Protein AF-0000000073371573 (afdb_homodimer)

Secondary structure (DSSP, 8-state):
-----------HHHHHHHHHHHHHHHSEEEHHHHHHHHTS-HHHHHHHHHHHHHTTSEEEETTEEEEGGGSTT--PPPTTHHHHHHHHHHHHTT--TT-EEEE--SHHHHHHHHHS-TT--EEEEESBHHHHHHHTT-TTEEEEE--EEBPTTT-BB-SHHHHHHHTT--EEEEEEE-SEEETTTEEEES-HHHHHHHHHHHHTEEEEEEE--GGGBT---SEEEE-GGG-SEEE-SS-TT-GGGHHHHHH-TTPEE-/-----------HHHHHHHHHHHHHHHSEEEHHHHHHHHTS-HHHHHHHHHHHHHTTSSEEETTEEE-GGGSTT--PPPTTHHHHHHHHHHHHTT--TT-EEEE--SHHHHHHHHHS-TT--EEEEESBHHHHHHHTT-TTEEEEE--EEBPTTT-BB-SHHHHHHHTT--EEEEEEE-SEEETTTEEEES-HHHHHHHHHHHHTEEEEEEE--GGGBT---SEEEE-GGG-SEEE-SS-TT-GGGHHHHHH-TTPEE-

Structure (mmCIF, N/CA/C/O backbone):
data_AF-0000000073371573-model_v1
#
loop_
_entity.id
_entity.type
_entity.pdbx_description
1 polymer 'Transcriptional regulator, DeoR family'
#
loop_
_atom_site.group_PDB
_atom_site.id
_atom_site.type_symbol
_atom_site.label_atom_id
_atom_site.label_alt_id
_atom_site.label_comp_id
_atom_site.label_asym_id
_atom_site.label_entity_id
_atom_site.label_seq_id
_atom_site.pdbx_PDB_ins_code
_atom_site.Cartn_x
_atom_site.Cartn_y
_atom_site.Cartn_z
_atom_site.occupancy
_atom_site.B_iso_or_equiv
_atom_site.auth_seq_id
_atom_site.auth_comp_id
_atom_site.auth_asym_id
_atom_site.auth_atom_id
_atom_site.pdbx_PDB_model_num
ATOM 1 N N . MET A 1 1 ? -23.109 42.812 21.734 1 33.38 1 MET A N 1
ATOM 2 C CA . MET A 1 1 ? -22.578 42.25 20.5 1 33.38 1 MET A CA 1
ATOM 3 C C . MET A 1 1 ? -23.641 41.438 19.766 1 33.38 1 MET A C 1
ATOM 5 O O . MET A 1 1 ? -24.203 40.5 20.312 1 33.38 1 MET A O 1
ATOM 9 N N . ASN A 1 2 ? -24.406 42.062 18.922 1 35 2 ASN A N 1
ATOM 10 C CA . ASN A 1 2 ? -25.516 41.438 18.203 1 35 2 ASN A CA 1
ATOM 11 C C . ASN A 1 2 ? -25.094 40.156 17.484 1 35 2 ASN A C 1
ATOM 13 O O . ASN A 1 2 ? -24.203 40.188 16.625 1 35 2 ASN A O 1
ATOM 17 N N . ASN A 1 3 ? -25 39.031 18.141 1 36.5 3 ASN A N 1
ATOM 18 C CA . ASN A 1 3 ? -24.781 37.656 17.688 1 36.5 3 ASN A CA 1
ATOM 19 C C . ASN A 1 3 ? -25.594 37.344 16.422 1 36.5 3 ASN A C 1
ATOM 21 O O . ASN A 1 3 ? -26.688 36.812 16.5 1 36.5 3 ASN A O 1
ATOM 25 N N . ASP A 1 4 ? -25.859 38.312 15.508 1 37.84 4 ASP A N 1
ATOM 26 C CA . ASP A 1 4 ? -26.547 38.094 14.234 1 37.84 4 ASP A CA 1
ATOM 27 C C . ASP A 1 4 ? -26.031 36.844 13.531 1 37.84 4 ASP A C 1
ATOM 29 O O . ASP A 1 4 ? -24.906 36.812 13.031 1 37.84 4 ASP A O 1
ATOM 33 N N . ASN A 1 5 ? -26.25 35.625 14.023 1 43.62 5 ASN A N 1
ATOM 34 C CA . ASN A 1 5 ? -26.203 34.344 13.336 1 43.62 5 ASN A CA 1
ATOM 35 C C . ASN A 1 5 ? -26.609 34.469 11.875 1 43.62 5 ASN A C 1
ATOM 37 O O . ASN A 1 5 ? -27.781 34.406 11.539 1 43.62 5 ASN A O 1
ATOM 41 N N . GLU A 1 6 ? -26.312 35.438 11.133 1 47.22 6 GLU A N 1
ATOM 42 C CA . GLU A 1 6 ? -26.547 35.531 9.695 1 47.22 6 GLU A CA 1
ATOM 43 C C . GLU A 1 6 ? -26.406 34.188 9.016 1 47.22 6 GLU A C 1
ATOM 45 O O . GLU A 1 6 ? -25.344 33.562 9.062 1 47.22 6 GLU A O 1
ATOM 50 N N . VAL A 1 7 ? -27.422 33.469 9.062 1 53.41 7 VAL A N 1
ATOM 51 C CA . VAL A 1 7 ? -27.578 32.188 8.352 1 53.41 7 VAL A CA 1
ATOM 52 C C . VAL A 1 7 ? -27.062 32.344 6.922 1 53.41 7 VAL A C 1
ATOM 54 O O . VAL A 1 7 ? -27.609 33.094 6.129 1 53.41 7 VAL A O 1
ATOM 57 N N . VAL A 1 8 ? -25.812 32.312 6.664 1 63.25 8 VAL A N 1
ATOM 58 C CA . VAL A 1 8 ? -25.312 32.344 5.297 1 63.25 8 VAL A CA 1
ATOM 59 C C . VAL A 1 8 ? -26.047 31.281 4.465 1 63.25 8 VAL A C 1
ATOM 61 O O . VAL A 1 8 ? -26.094 30.109 4.828 1 63.25 8 VAL A O 1
ATOM 64 N N . ASN A 1 9 ? -27.031 31.688 3.725 1 75.06 9 ASN A N 1
ATOM 65 C CA . ASN A 1 9 ? -27.781 30.859 2.787 1 75.06 9 ASN A CA 1
ATOM 66 C C . ASN A 1 9 ? -27 30.609 1.504 1 75.06 9 ASN A C 1
ATOM 68 O O . ASN A 1 9 ? -26.969 31.453 0.61 1 75.06 9 ASN A O 1
ATOM 72 N N . TYR A 1 10 ? -26.219 29.5 1.565 1 84.94 10 TYR A N 1
ATOM 73 C CA . TYR A 1 10 ? -25.484 29.156 0.355 1 84.94 10 TYR A CA 1
ATOM 74 C C . TYR A 1 10 ? -26.422 28.609 -0.713 1 84.94 10 TYR A C 1
ATOM 76 O O . TYR A 1 10 ? -27.359 27.875 -0.403 1 84.94 10 TYR A O 1
ATOM 84 N N . THR A 1 11 ? -26.219 29.109 -1.933 1 92.88 11 THR A N 1
ATOM 85 C CA . THR A 1 11 ? -26.812 28.344 -3.027 1 92.88 11 THR A CA 1
ATOM 86 C C . THR A 1 11 ? -26.203 26.953 -3.09 1 92.88 11 THR A C 1
ATOM 88 O O . THR A 1 11 ? -25.156 26.688 -2.5 1 92.88 11 THR A O 1
ATOM 91 N N . LYS A 1 12 ? -26.969 26.047 -3.713 1 93.38 12 LYS A N 1
ATOM 92 C CA . LYS A 1 12 ? -26.469 24.688 -3.887 1 93.38 12 LYS A CA 1
ATOM 93 C C . LYS A 1 12 ? -25.078 24.688 -4.523 1 93.38 12 LYS A C 1
ATOM 95 O O . LYS A 1 12 ? -24.188 23.953 -4.086 1 93.38 12 LYS A O 1
ATOM 100 N N . GLU A 1 13 ? -24.875 25.531 -5.484 1 94.19 13 GLU A N 1
ATOM 101 C CA . GLU A 1 13 ? -23.609 25.609 -6.199 1 94.19 13 GLU A CA 1
ATOM 102 C C . GLU A 1 13 ? -22.5 26.141 -5.293 1 94.19 13 GLU A C 1
ATOM 104 O O . GLU A 1 13 ? -21.391 25.594 -5.289 1 94.19 13 GLU A O 1
ATOM 109 N N . GLU A 1 14 ? -22.812 27.094 -4.582 1 94.06 14 GLU A N 1
ATOM 110 C CA . GLU A 1 14 ? -21.844 27.641 -3.635 1 94.06 14 GLU A CA 1
ATOM 111 C C . GLU A 1 14 ? -21.469 26.609 -2.578 1 94.06 14 GLU A C 1
ATOM 113 O O . GLU A 1 14 ? -20.281 26.484 -2.229 1 94.06 14 GLU A O 1
ATOM 118 N N . ARG A 1 15 ? -22.469 25.922 -2.137 1 94.81 15 ARG A N 1
ATOM 119 C CA . ARG A 1 15 ? -22.25 24.906 -1.112 1 94.81 15 ARG A CA 1
ATOM 120 C C . ARG A 1 15 ? -21.359 23.781 -1.633 1 94.81 15 ARG A C 1
ATOM 122 O O . ARG A 1 15 ? -20.422 23.359 -0.948 1 94.81 15 ARG A O 1
ATOM 129 N N . LYS A 1 16 ? -21.562 23.391 -2.793 1 95.31 16 LYS A N 1
ATOM 130 C CA . LYS A 1 16 ? -20.75 22.344 -3.42 1 95.31 16 LYS A CA 1
ATOM 131 C C . LYS A 1 16 ? -19.297 22.797 -3.582 1 95.31 16 LYS A C 1
ATOM 133 O O . LYS A 1 16 ? -18.375 22.016 -3.34 1 95.31 16 LYS A O 1
ATOM 138 N N . ASN A 1 17 ? -19.188 24.016 -3.949 1 94.62 17 ASN A N 1
ATOM 139 C CA . ASN A 1 17 ? -17.844 24.562 -4.094 1 94.62 17 ASN A CA 1
ATOM 140 C C . ASN A 1 17 ? -17.094 24.594 -2.76 1 94.62 17 ASN A C 1
ATOM 142 O O . ASN A 1 17 ? -15.906 24.312 -2.701 1 94.62 17 ASN A O 1
ATOM 146 N N . LEU A 1 18 ? -17.812 24.906 -1.772 1 94 18 LEU A N 1
ATOM 147 C CA . LEU A 1 18 ? -17.219 24.953 -0.439 1 94 18 LEU A CA 1
ATOM 148 C C . LEU A 1 18 ? -16.875 23.547 0.052 1 94 18 LEU A C 1
ATOM 150 O O . LEU A 1 18 ? -15.828 23.344 0.667 1 94 18 LEU A O 1
ATOM 154 N N . ILE A 1 19 ? -17.75 22.641 -0.218 1 94.62 19 ILE A N 1
ATOM 155 C CA . ILE A 1 19 ? -17.5 21.25 0.125 1 94.62 19 ILE A CA 1
ATOM 156 C C . ILE A 1 19 ? -16.219 20.766 -0.552 1 94.62 19 ILE A C 1
ATOM 158 O O . ILE A 1 19 ? -15.336 20.203 0.098 1 94.62 19 ILE A O 1
ATOM 162 N N . LEU A 1 20 ? -16.078 21.078 -1.784 1 93.62 20 LEU A N 1
ATOM 163 C CA . LEU A 1 20 ? -14.906 20.672 -2.551 1 93.62 20 LEU A CA 1
ATOM 164 C C . LEU A 1 20 ? -13.641 21.312 -1.996 1 93.62 20 LEU A C 1
ATOM 166 O O . LEU A 1 20 ? -12.602 20.672 -1.877 1 93.62 20 LEU A O 1
ATOM 170 N N . LYS A 1 21 ? -13.812 22.547 -1.682 1 91.5 21 LYS A N 1
ATOM 171 C CA . LYS A 1 21 ? -12.664 23.25 -1.119 1 91.5 21 LYS A CA 1
ATOM 172 C C . LYS A 1 21 ? -12.211 22.625 0.193 1 91.5 21 LYS A C 1
ATOM 174 O O . LYS A 1 21 ? -11.023 22.391 0.4 1 91.5 21 LYS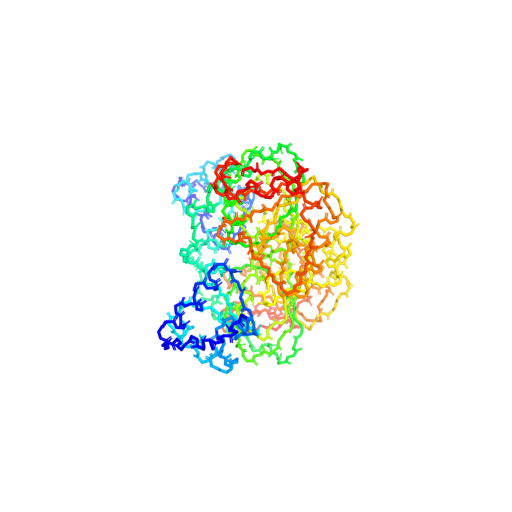 A O 1
ATOM 179 N N . GLU A 1 22 ? -13.164 22.297 1.026 1 90.75 22 GLU A N 1
ATOM 180 C CA . GLU A 1 22 ? -12.859 21.703 2.326 1 90.75 22 GLU A CA 1
ATOM 181 C C . GLU A 1 22 ? -12.203 20.344 2.168 1 90.75 22 GLU A C 1
ATOM 183 O O . GLU A 1 22 ? -11.227 20.031 2.852 1 90.75 22 GLU A O 1
ATOM 188 N N . ILE A 1 23 ? -12.711 19.578 1.309 1 90.38 23 ILE A N 1
ATOM 189 C CA . ILE A 1 23 ? -12.219 18.219 1.093 1 90.38 23 ILE A CA 1
ATOM 190 C C . ILE A 1 23 ? -10.812 18.266 0.508 1 90.38 23 ILE A C 1
ATOM 192 O O . ILE A 1 23 ? -9.938 17.5 0.904 1 90.38 23 ILE A O 1
ATOM 196 N N . ASN A 1 24 ? -10.609 19.188 -0.374 1 88.69 24 ASN A N 1
ATOM 197 C CA . ASN A 1 24 ? -9.289 19.328 -0.971 1 88.69 24 ASN A CA 1
ATOM 198 C C . ASN A 1 24 ? -8.266 19.844 0.043 1 88.69 24 ASN A C 1
ATOM 200 O O . ASN A 1 24 ? -7.117 19.391 0.051 1 88.69 24 ASN A O 1
ATOM 204 N N . LEU A 1 25 ? -8.727 20.688 0.824 1 86.19 25 LEU A N 1
ATOM 205 C CA . LEU A 1 25 ? -7.863 21.312 1.821 1 86.19 25 LEU A CA 1
ATOM 206 C C . LEU A 1 25 ? -7.457 20.297 2.889 1 86.19 25 LEU A C 1
ATOM 208 O O . LEU A 1 25 ? -6.309 20.297 3.34 1 86.19 25 LEU A O 1
ATOM 212 N N . HIS A 1 26 ? -8.375 19.406 3.207 1 83.75 26 HIS A N 1
ATOM 213 C CA . HIS A 1 26 ? -8.141 18.531 4.363 1 83.75 26 HIS A CA 1
ATOM 214 C C . HIS A 1 26 ? -7.988 17.078 3.941 1 83.75 26 HIS A C 1
ATOM 216 O O . HIS A 1 26 ? -7.754 16.203 4.781 1 83.75 26 HIS A O 1
ATOM 222 N N . THR A 1 27 ? -8.07 16.797 2.713 1 78.5 27 THR A N 1
ATOM 223 C CA . THR A 1 27 ? -7.961 15.469 2.113 1 78.5 27 THR A CA 1
ATOM 224 C C . THR A 1 27 ? -9.195 14.633 2.424 1 78.5 27 THR A C 1
ATOM 226 O O . THR A 1 27 ? -9.695 13.906 1.56 1 78.5 27 THR A O 1
ATOM 229 N N . ARG A 1 28 ? -9.641 14.766 3.625 1 84.31 28 ARG A N 1
ATOM 230 C CA . ARG A 1 28 ? -10.828 14.055 4.074 1 84.31 28 ARG A CA 1
ATOM 231 C C . ARG A 1 28 ? -11.609 14.875 5.094 1 84.31 28 ARG A C 1
ATOM 233 O O . ARG A 1 28 ? -11.023 15.516 5.965 1 84.31 28 ARG A O 1
ATOM 240 N N . VAL A 1 29 ? -12.961 14.828 4.945 1 88.69 29 VAL A N 1
ATOM 241 C CA . VAL A 1 29 ? -13.812 15.578 5.871 1 88.69 29 VAL A CA 1
ATOM 242 C C . VAL A 1 29 ? -15.055 14.758 6.211 1 88.69 29 VAL A C 1
ATOM 244 O O . VAL A 1 29 ? -15.633 14.109 5.336 1 88.69 29 VAL A O 1
ATOM 247 N N . SER A 1 30 ? -15.383 14.711 7.453 1 88.56 30 SER A N 1
ATOM 248 C CA . SER A 1 30 ? -16.578 14 7.875 1 88.56 30 SER A CA 1
ATOM 249 C C . SER A 1 30 ? -17.844 14.773 7.508 1 88.56 30 SER A C 1
ATOM 251 O O . SER A 1 30 ? -17.812 15.992 7.352 1 88.56 30 SER A O 1
ATOM 253 N N . PHE A 1 31 ? -19.016 14.023 7.41 1 91.56 31 PHE A N 1
ATOM 254 C CA . PHE A 1 31 ? -20.297 14.664 7.184 1 91.56 31 PHE A CA 1
ATOM 255 C C . PHE A 1 31 ? -20.625 15.641 8.312 1 91.56 31 PHE A C 1
ATOM 257 O O . PHE A 1 31 ? -21.141 16.734 8.07 1 91.56 31 PHE A O 1
ATOM 264 N N . GLU A 1 32 ? -20.234 15.188 9.43 1 88.81 32 GLU A N 1
ATOM 265 C CA . GLU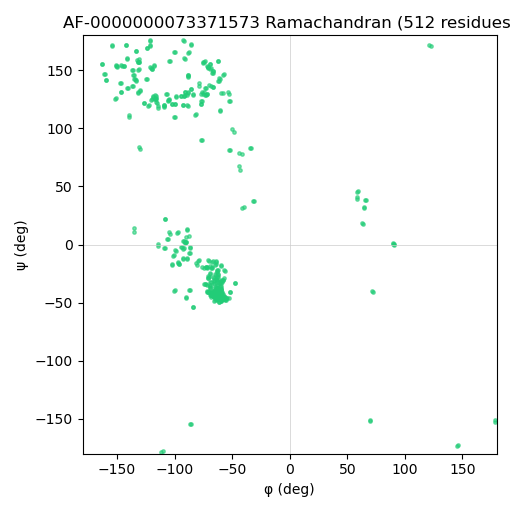 A 1 32 ? -20.5 15.992 10.617 1 88.81 32 GLU A CA 1
ATOM 266 C C . GLU A 1 32 ? -19.766 17.328 10.547 1 88.81 32 GLU A C 1
ATOM 268 O O . GLU A 1 32 ? -20.359 18.391 10.797 1 88.81 32 GLU A O 1
ATOM 273 N N . THR A 1 33 ? -18.562 17.281 10.211 1 87.56 33 THR A N 1
ATOM 274 C CA . THR A 1 33 ? -17.75 18.484 10.117 1 87.56 33 THR A CA 1
ATOM 275 C C . THR A 1 33 ? -18.281 19.422 9.031 1 87.56 33 THR A C 1
ATOM 277 O O . THR A 1 33 ? -18.391 20.625 9.242 1 87.56 33 THR A O 1
ATOM 280 N N . LEU A 1 34 ? -18.641 18.875 7.918 1 92.38 34 LEU A N 1
ATOM 281 C CA . LEU A 1 34 ? -19.172 19.672 6.824 1 92.38 34 LEU A CA 1
ATOM 282 C C . LEU A 1 34 ? -20.5 20.312 7.211 1 92.38 34 LEU A C 1
ATOM 284 O O . LEU A 1 34 ? -20.75 21.484 6.918 1 92.38 34 LEU A O 1
ATOM 288 N N . SER A 1 35 ? -21.297 19.5 7.816 1 93.69 35 SER A N 1
ATOM 289 C CA . SER A 1 35 ? -22.594 19.984 8.273 1 93.69 35 SER A CA 1
ATOM 290 C C . SER A 1 35 ? -22.438 21.188 9.211 1 93.69 35 SER A C 1
ATOM 292 O O . SER A 1 35 ? -23.109 22.203 9.055 1 93.69 35 SER A O 1
ATOM 294 N N . ALA A 1 36 ? -21.578 21.078 10.109 1 89.12 36 ALA A N 1
ATOM 295 C CA . ALA A 1 36 ? -21.328 22.125 11.086 1 89.12 36 ALA A CA 1
ATOM 296 C C . ALA A 1 36 ? -20.766 23.375 10.414 1 89.12 36 ALA A C 1
ATOM 298 O O . ALA A 1 36 ? -21.188 24.5 10.719 1 89.12 36 ALA A O 1
ATOM 299 N N . LYS A 1 37 ? -19.922 23.25 9.547 1 88.06 37 LYS A N 1
ATOM 300 C CA . LYS A 1 37 ? -19.234 24.359 8.891 1 88.06 37 LYS A CA 1
ATOM 301 C C . LYS A 1 37 ? -20.172 25.109 7.945 1 88.06 37 LYS A C 1
ATOM 303 O O . LYS A 1 37 ? -20.078 26.328 7.801 1 88.06 37 LYS A O 1
ATOM 308 N N . LEU A 1 38 ? -21.047 24.375 7.332 1 92.94 38 LEU A N 1
ATOM 309 C CA . LEU A 1 38 ? -21.906 24.969 6.301 1 92.94 38 LEU A CA 1
ATOM 310 C C . LEU A 1 38 ? -23.281 25.312 6.863 1 92.94 38 LEU A C 1
ATOM 312 O O . LEU A 1 38 ? -24.109 25.891 6.168 1 92.94 38 LEU A O 1
ATOM 316 N N . PHE A 1 39 ? -23.484 24.938 8.031 1 92.88 39 PHE A N 1
ATOM 317 C CA . PHE A 1 39 ? -24.734 25.219 8.734 1 92.88 39 PHE A CA 1
ATOM 318 C C . PHE A 1 39 ? -25.922 24.625 7.98 1 92.88 39 PHE A C 1
ATOM 320 O O . PHE A 1 39 ? -26.906 25.312 7.734 1 92.88 39 PHE A O 1
ATOM 327 N N . VAL A 1 40 ? -25.781 23.422 7.57 1 94.88 40 VAL A N 1
ATOM 328 C CA . VAL A 1 40 ? -26.844 22.641 6.941 1 94.88 40 VAL A CA 1
ATOM 329 C C . VAL A 1 40 ? -26.891 21.234 7.551 1 94.88 40 VAL A C 1
ATOM 331 O O . VAL A 1 40 ? -25.984 20.844 8.297 1 94.88 40 VAL A O 1
ATOM 334 N N . SER A 1 41 ? -27.938 20.531 7.281 1 94.19 41 SER A N 1
ATOM 335 C CA . SER A 1 41 ? -28.062 19.188 7.82 1 94.19 41 SER A CA 1
ATOM 336 C C . SER A 1 41 ? -27.062 18.219 7.184 1 94.19 41 SER A C 1
ATOM 338 O O . SER A 1 41 ? -26.609 18.453 6.062 1 94.19 41 SER A O 1
ATOM 340 N N . GLU A 1 42 ? -26.734 17.141 7.93 1 94.5 42 GLU A N 1
ATOM 341 C CA . GLU A 1 42 ? -25.875 16.125 7.344 1 94.5 42 GLU A CA 1
ATOM 342 C C . GLU A 1 42 ? -26.516 15.516 6.098 1 94.5 42 GLU A C 1
ATOM 344 O O . GLU A 1 42 ? -25.812 15.141 5.156 1 94.5 42 GLU A O 1
ATOM 349 N N . ASP A 1 43 ? -27.875 15.438 6.082 1 95.69 43 ASP A N 1
ATOM 350 C CA . ASP A 1 43 ? -28.578 14.914 4.922 1 95.69 43 ASP A CA 1
ATOM 351 C C . ASP A 1 43 ? -28.344 15.781 3.688 1 95.69 43 ASP A C 1
ATOM 353 O O . ASP A 1 43 ? -28.156 15.266 2.584 1 95.69 43 ASP A O 1
ATOM 357 N N . THR A 1 44 ? -28.344 17.047 3.891 1 95.19 44 THR A N 1
ATOM 358 C CA . THR A 1 44 ? -28.062 17.984 2.807 1 95.19 44 THR A CA 1
ATOM 359 C C . THR A 1 44 ? -26.641 17.797 2.297 1 95.19 44 THR A C 1
ATOM 361 O O . THR A 1 44 ? -26.406 17.75 1.088 1 95.19 44 THR A O 1
ATOM 364 N N . VAL A 1 45 ? -25.703 17.656 3.248 1 96.12 45 VAL A N 1
ATOM 365 C CA . VAL A 1 45 ? -24.312 17.422 2.898 1 96.12 45 VAL A CA 1
ATOM 366 C C . VAL A 1 45 ? -24.188 16.141 2.09 1 96.12 45 VAL A C 1
ATOM 368 O O . VAL A 1 45 ? -23.516 16.109 1.057 1 96.12 45 VAL A O 1
ATOM 371 N N . ARG A 1 46 ? -24.875 15.117 2.533 1 95.81 46 ARG A N 1
ATOM 372 C CA . ARG A 1 46 ? -24.828 13.812 1.875 1 95.81 46 ARG A CA 1
ATOM 373 C C . ARG A 1 46 ? -25.344 13.906 0.442 1 95.81 46 ARG A C 1
ATOM 375 O O . ARG A 1 46 ? -24.766 13.312 -0.469 1 95.81 46 ARG A O 1
ATOM 382 N N . ARG A 1 47 ? -26.438 14.648 0.219 1 95.94 47 ARG A N 1
ATOM 383 C CA . ARG A 1 47 ? -27 14.82 -1.116 1 95.94 47 ARG A CA 1
ATOM 384 C C . ARG A 1 47 ? -26.016 15.523 -2.037 1 95.94 47 ARG A C 1
ATOM 386 O O . ARG A 1 47 ? -25.828 15.117 -3.186 1 95.94 47 ARG A O 1
ATOM 393 N N . ASP A 1 48 ? -25.406 16.531 -1.509 1 96.5 48 ASP A N 1
ATOM 394 C CA . ASP A 1 48 ? -24.422 17.281 -2.289 1 96.5 48 ASP A CA 1
ATOM 395 C C . ASP A 1 48 ? -23.219 16.406 -2.627 1 96.5 48 ASP A C 1
ATOM 397 O O . ASP A 1 48 ? -22.734 16.422 -3.76 1 96.5 48 ASP A O 1
ATOM 401 N N . ILE A 1 49 ? -22.781 15.648 -1.657 1 95.81 49 ILE A N 1
ATOM 402 C CA . ILE A 1 49 ? -21.625 14.789 -1.831 1 95.81 49 ILE A CA 1
ATOM 403 C C . ILE A 1 49 ? -21.938 13.711 -2.867 1 95.81 49 ILE A C 1
ATOM 405 O O . ILE A 1 49 ? -21.094 13.391 -3.709 1 95.81 49 ILE A O 1
ATOM 409 N N . ASN A 1 50 ? -23.125 13.188 -2.787 1 95.81 50 ASN A N 1
ATOM 410 C CA . ASN A 1 50 ? -23.531 12.203 -3.779 1 95.81 50 ASN A CA 1
ATOM 411 C C . ASN A 1 50 ? -23.469 12.773 -5.195 1 95.81 50 ASN A C 1
ATOM 413 O O . ASN A 1 50 ? -23.016 12.102 -6.121 1 95.81 50 ASN A O 1
ATOM 417 N N . GLU A 1 51 ? -23.875 13.953 -5.32 1 95.81 51 GLU A N 1
ATOM 418 C CA . GLU A 1 51 ? -23.859 14.609 -6.621 1 95.81 51 GLU A CA 1
ATOM 419 C C . GLU A 1 51 ? -22.422 14.859 -7.078 1 95.81 51 GLU A C 1
ATOM 421 O O . GLU A 1 51 ? -22.078 14.594 -8.234 1 95.81 51 GLU A O 1
ATOM 426 N N . LEU A 1 52 ? -21.641 15.328 -6.195 1 95.56 52 LEU A N 1
ATOM 427 C CA . LEU A 1 52 ? -20.25 15.602 -6.508 1 95.56 52 LEU A CA 1
ATOM 428 C C . LEU A 1 52 ? -19.5 14.32 -6.852 1 95.56 52 LEU A C 1
ATOM 430 O O . LEU A 1 52 ? -18.625 14.312 -7.715 1 95.56 52 LEU A O 1
ATOM 434 N N . GLU A 1 53 ? -19.797 13.227 -6.16 1 93 53 GLU A N 1
ATOM 435 C CA . GLU A 1 53 ? -19.188 11.93 -6.449 1 93 53 GLU A CA 1
ATOM 436 C C . GLU A 1 53 ? -19.594 11.43 -7.832 1 93 53 GLU A C 1
ATOM 438 O O . GLU A 1 53 ? -18.766 10.891 -8.57 1 93 53 GLU A O 1
ATOM 443 N N . SER A 1 54 ? -20.906 11.656 -8.18 1 93.69 54 SER A N 1
ATOM 444 C CA . SER A 1 54 ? -21.391 11.234 -9.492 1 93.69 54 SER A CA 1
ATOM 445 C C . SER A 1 54 ? -20.656 11.969 -10.609 1 93.69 54 SER A C 1
ATOM 447 O O . SER A 1 54 ? -20.531 11.445 -11.719 1 93.69 54 SER A O 1
ATOM 449 N N . GLU A 1 55 ? -20.172 13.164 -10.273 1 92.25 55 GLU A N 1
ATOM 450 C CA . GLU A 1 55 ? -19.406 13.969 -11.219 1 92.25 55 GLU A CA 1
ATOM 451 C C . GLU A 1 55 ? -17.906 13.664 -11.133 1 92.25 55 GLU A C 1
ATOM 453 O O . GLU A 1 55 ? -17.094 14.336 -11.758 1 92.25 55 GLU A O 1
ATOM 458 N N . SER A 1 56 ? -17.594 12.734 -10.281 1 88.5 56 SER A N 1
ATOM 459 C CA . SER A 1 56 ? -16.234 12.25 -10.102 1 88.5 56 SER A CA 1
ATOM 460 C C . SER A 1 56 ? -15.32 13.344 -9.547 1 88.5 56 SER A C 1
ATOM 462 O O . SER A 1 56 ? -14.164 13.461 -9.953 1 88.5 56 SER A O 1
ATOM 464 N N . LEU A 1 57 ? -15.891 14.125 -8.633 1 89.69 57 LEU A N 1
ATOM 465 C CA . LEU A 1 57 ? -15.102 15.234 -8.102 1 89.69 57 LEU A CA 1
ATOM 466 C C . LEU A 1 57 ? -14.555 14.898 -6.715 1 89.69 57 LEU A C 1
ATOM 468 O O . LEU A 1 57 ? -13.641 15.562 -6.223 1 89.69 57 LEU A O 1
ATOM 472 N N . LEU A 1 58 ? -15.148 13.883 -6.102 1 91.38 58 LEU A N 1
ATOM 473 C CA . LEU A 1 58 ? -14.711 13.406 -4.797 1 91.38 58 LEU A CA 1
ATOM 474 C C . LEU A 1 58 ? -15.07 11.938 -4.605 1 91.38 58 LEU A C 1
ATOM 476 O O . LEU A 1 58 ? -15.68 11.328 -5.484 1 91.38 58 LEU A O 1
ATOM 480 N N . ILE A 1 59 ? -14.57 11.352 -3.561 1 88.81 59 ILE A N 1
ATOM 481 C CA . ILE A 1 59 ? -14.883 9.969 -3.227 1 88.81 59 ILE A CA 1
ATOM 482 C C . ILE A 1 59 ? -15.641 9.914 -1.906 1 88.81 59 ILE A C 1
ATOM 484 O O . ILE A 1 59 ? -15.18 10.445 -0.894 1 88.81 59 ILE A O 1
ATOM 488 N N . LYS A 1 60 ? -16.812 9.336 -2.029 1 89 60 LYS A N 1
ATOM 489 C CA . LYS A 1 60 ? -17.562 9.109 -0.795 1 89 60 LYS A CA 1
ATOM 490 C C . LYS A 1 60 ? -16.969 7.949 0.002 1 89 60 LYS A C 1
ATOM 492 O O . LYS A 1 60 ? -16.609 6.918 -0.57 1 89 60 LYS A O 1
ATOM 497 N N . VAL A 1 61 ? -16.75 8.141 1.247 1 83.31 61 VAL A N 1
ATOM 498 C CA . VAL A 1 61 ? -16.297 7.09 2.156 1 83.31 61 VAL A CA 1
ATOM 499 C C . VAL A 1 61 ? -17.266 6.965 3.326 1 83.31 61 VAL A C 1
ATOM 501 O O . VAL A 1 61 ? -18.188 7.777 3.467 1 83.31 61 VAL A O 1
ATOM 504 N N . LYS A 1 62 ? -17.125 5.945 4.102 1 80.69 62 LYS A N 1
ATOM 505 C CA . LYS A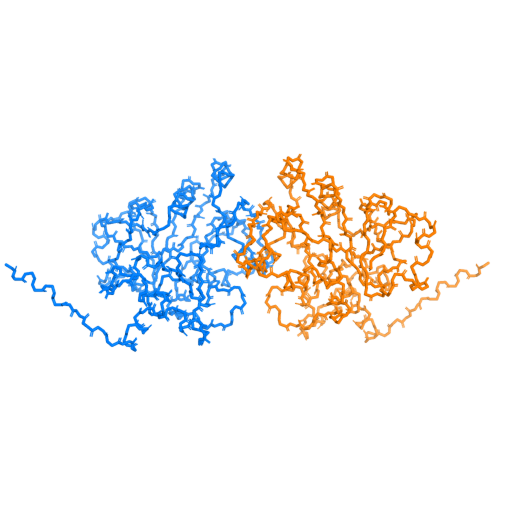 1 62 ? -17.984 5.797 5.273 1 80.69 62 LYS A CA 1
ATOM 506 C C . LYS A 1 62 ? -17.812 6.977 6.227 1 80.69 62 LYS A C 1
ATOM 508 O O . LYS A 1 62 ? -16.703 7.242 6.703 1 80.69 62 LYS A O 1
ATOM 513 N N . GLY A 1 63 ? -18.844 7.73 6.391 1 83.31 63 GLY A N 1
ATOM 514 C CA . GLY A 1 63 ? -18.844 8.812 7.359 1 83.31 63 GLY A CA 1
ATOM 515 C C . GLY A 1 63 ? -18.375 10.133 6.785 1 83.31 63 GLY A C 1
ATOM 516 O O . GLY A 1 63 ? -18.25 11.125 7.504 1 83.31 63 GLY A O 1
ATOM 517 N N . GLY A 1 64 ? -18.031 10.117 5.484 1 90.38 64 GLY A N 1
ATOM 518 C CA . GLY A 1 64 ? -17.562 11.367 4.922 1 90.38 64 GLY A CA 1
ATOM 519 C C . GLY A 1 64 ? -17.156 11.25 3.461 1 90.38 64 GLY A C 1
ATOM 520 O O . GLY A 1 64 ? -17.797 10.531 2.695 1 90.38 64 GLY A O 1
ATOM 521 N N . ALA A 1 65 ? -16.219 12.117 3.145 1 90.75 65 ALA A N 1
ATOM 522 C CA . ALA A 1 65 ? -15.727 12.141 1.771 1 90.75 65 ALA A CA 1
ATOM 523 C C . ALA A 1 65 ? -14.25 12.508 1.729 1 90.75 65 ALA A C 1
ATOM 525 O O . ALA A 1 65 ? -13.719 13.078 2.682 1 90.75 65 ALA A O 1
ATOM 526 N N . MET A 1 66 ? -13.656 12.047 0.69 1 88.56 66 MET A N 1
ATOM 527 C CA . MET A 1 66 ? -12.234 12.328 0.514 1 88.56 66 MET A CA 1
ATOM 528 C C . MET A 1 66 ? -11.953 12.828 -0.899 1 88.56 66 MET A C 1
ATOM 530 O O . MET A 1 66 ? -12.734 12.586 -1.816 1 88.56 66 MET A O 1
ATOM 534 N N . THR A 1 67 ? -10.836 13.539 -1.017 1 87.06 67 THR A N 1
ATOM 535 C CA . THR A 1 67 ? -10.414 14.031 -2.324 1 87.06 67 THR A CA 1
ATOM 536 C C . THR A 1 67 ? -9.977 12.875 -3.221 1 87.06 67 THR A C 1
ATOM 538 O O . THR A 1 67 ? -9.43 11.883 -2.736 1 87.06 67 THR A O 1
ATOM 541 N N . LYS A 1 68 ? -10.141 13.055 -4.488 1 82 68 LYS A N 1
ATOM 542 C CA . LYS A 1 68 ? -9.688 12.07 -5.465 1 82 68 LYS A CA 1
ATOM 543 C C . LYS A 1 68 ? -8.164 12.016 -5.535 1 82 68 LYS A C 1
ATOM 545 O O . LYS A 1 68 ? -7.59 10.977 -5.844 1 82 68 LYS A O 1
ATOM 550 N N . ALA A 1 69 ? -7.562 13.086 -5.176 1 77.12 69 ALA A N 1
ATOM 551 C CA . ALA A 1 69 ? -6.113 13.211 -5.297 1 77.12 69 ALA A CA 1
ATOM 552 C C . ALA A 1 69 ? -5.395 12.242 -4.363 1 77.12 69 ALA A C 1
ATOM 554 O O . ALA A 1 69 ? -4.266 11.836 -4.629 1 77.12 69 ALA A O 1
ATOM 555 N N . TYR A 1 70 ? -6.043 11.953 -3.328 1 74.75 70 TYR A N 1
ATOM 556 C CA . TYR A 1 70 ? -5.426 11.055 -2.354 1 74.75 70 TYR A CA 1
ATOM 557 C C . TYR A 1 70 ? -5.688 9.602 -2.711 1 74.75 70 TYR A C 1
ATOM 559 O O . TYR A 1 70 ? -5.016 8.695 -2.203 1 74.75 70 TYR A O 1
ATOM 567 N N . HIS A 1 71 ? -6.461 9.414 -3.633 1 72.12 71 HIS A N 1
ATOM 568 C CA . HIS A 1 71 ? -6.801 8.047 -4.023 1 72.12 71 HIS A CA 1
ATOM 569 C C . HIS A 1 71 ? -5.695 7.434 -4.875 1 72.12 71 HIS A C 1
ATOM 571 O O . HIS A 1 71 ? -5.098 8.117 -5.711 1 72.12 71 HIS A O 1
ATOM 577 N N . HIS A 1 72 ? -5.379 6.168 -4.633 1 67 72 HIS A N 1
ATOM 578 C CA . HIS A 1 72 ? -4.242 5.496 -5.25 1 67 72 HIS A CA 1
ATOM 579 C C . HIS A 1 72 ? -4.363 5.496 -6.77 1 67 72 HIS A C 1
ATOM 581 O O . HIS A 1 72 ? -3.355 5.449 -7.48 1 67 72 HIS A O 1
ATOM 587 N N . SER A 1 73 ? -5.539 5.477 -7.289 1 62.72 73 SER A N 1
ATOM 588 C CA . SER A 1 73 ? -5.75 5.414 -8.734 1 62.72 73 SER A CA 1
ATOM 589 C C . SER A 1 73 ? -5.773 6.809 -9.344 1 62.72 73 SER A C 1
ATOM 591 O O . SER A 1 73 ? -6.004 6.961 -10.547 1 62.72 73 SER A O 1
ATOM 593 N N . SER A 1 74 ? -5.461 7.773 -8.539 1 66.25 74 SER A N 1
ATOM 594 C CA . SER A 1 74 ? -5.758 9.117 -9.031 1 66.25 74 SER A CA 1
ATOM 595 C C . SER A 1 74 ? -4.582 9.688 -9.812 1 66.25 74 SER A C 1
ATOM 597 O O . SER A 1 74 ? -3.426 9.508 -9.43 1 66.25 74 SER A O 1
ATOM 599 N N . SER A 1 75 ? -4.965 10.102 -10.898 1 66.44 75 SER A N 1
ATOM 600 C CA . SER A 1 75 ? -4.07 10.961 -11.664 1 66.44 75 SER A CA 1
ATOM 601 C C . SER A 1 75 ? -4.414 12.43 -11.469 1 66.44 75 SER A C 1
ATOM 603 O O . SER A 1 75 ? -3.869 13.297 -12.156 1 66.44 75 SER A O 1
ATOM 605 N N . ASN A 1 76 ? -5.25 12.664 -10.555 1 71.12 76 ASN A N 1
ATOM 606 C CA . ASN A 1 76 ? -5.711 14.031 -10.359 1 71.12 76 ASN A CA 1
ATOM 607 C C . ASN A 1 76 ? -4.613 14.914 -9.766 1 71.12 76 ASN A C 1
ATOM 609 O O . ASN A 1 76 ? -3.742 14.422 -9.039 1 71.12 76 ASN A O 1
ATOM 613 N N . GLN A 1 77 ? -4.855 16.125 -10.172 1 77.12 77 GLN A N 1
ATOM 614 C CA . GLN A 1 77 ? -3.924 17.125 -9.641 1 77.12 77 GLN A CA 1
ATOM 615 C C . GLN A 1 77 ? -4.129 17.312 -8.141 1 77.12 77 GLN A C 1
ATOM 617 O O . GLN A 1 77 ? -5.262 17.406 -7.664 1 77.12 77 GLN A O 1
ATOM 622 N N . THR A 1 78 ? -3.061 17.375 -7.473 1 86.19 78 THR A N 1
ATOM 623 C CA . THR A 1 78 ? -3.051 17.594 -6.031 1 86.19 78 THR A CA 1
ATOM 624 C C . THR A 1 78 ? -3.354 19.047 -5.691 1 86.19 78 THR A C 1
ATOM 626 O O . THR A 1 78 ? -2.852 19.953 -6.352 1 86.19 78 THR A O 1
ATOM 629 N N . TYR A 1 79 ? -4.301 19.281 -4.793 1 88.88 79 TYR A N 1
ATOM 630 C CA . TYR A 1 79 ? -4.574 20.625 -4.285 1 88.88 79 TYR A CA 1
ATOM 631 C C . TYR A 1 79 ? -3.305 21.266 -3.738 1 88.88 79 TYR A C 1
ATOM 633 O O . TYR A 1 79 ? -2.531 20.625 -3.025 1 88.88 79 TYR A O 1
ATOM 641 N N . ALA A 1 80 ? -3.006 22.578 -4.16 1 93.38 80 ALA A N 1
ATOM 642 C CA . ALA A 1 80 ? -1.844 23.344 -3.723 1 93.38 80 ALA A CA 1
ATOM 643 C C . ALA A 1 80 ? -0.546 22.609 -4.062 1 93.38 80 ALA A C 1
ATOM 645 O O . ALA A 1 80 ? 0.386 22.594 -3.256 1 93.38 80 ALA A O 1
ATOM 646 N N . GLY A 1 81 ? -0.567 22.062 -5.207 1 93.75 81 GLY A N 1
ATOM 647 C CA . GLY A 1 81 ? 0.548 21.234 -5.645 1 93.75 81 GLY A CA 1
ATOM 648 C C . GLY A 1 81 ? 1.884 21.953 -5.57 1 93.75 81 GLY A C 1
ATOM 649 O O . GLY A 1 81 ? 2.863 21.391 -5.066 1 93.75 81 GLY A O 1
ATOM 650 N N . GLU A 1 82 ? 1.958 23.188 -6.039 1 96.31 82 GLU A N 1
ATOM 651 C CA . GLU A 1 82 ? 3.199 23.953 -6.027 1 96.31 82 GLU A CA 1
ATOM 652 C C . GLU A 1 82 ? 3.678 24.203 -4.598 1 96.31 82 GLU A C 1
ATOM 654 O O . GLU A 1 82 ? 4.859 24.016 -4.293 1 96.31 82 GLU A O 1
ATOM 659 N N . SER A 1 83 ? 2.758 24.609 -3.793 1 97.62 83 SER A N 1
ATOM 660 C CA . SER A 1 83 ? 3.088 24.828 -2.387 1 97.62 83 SER A CA 1
ATOM 661 C C . SER A 1 83 ? 3.629 23.547 -1.75 1 97.62 83 SER A C 1
ATOM 663 O O . SER A 1 83 ? 4.633 23.578 -1.033 1 97.62 83 SER A O 1
ATOM 665 N N . LYS A 1 84 ? 2.959 22.438 -2.014 1 96.69 84 LYS A N 1
ATOM 666 C CA . LYS A 1 84 ? 3.363 21.156 -1.43 1 96.69 84 LYS A CA 1
ATOM 667 C C . LYS A 1 84 ? 4.73 20.719 -1.949 1 96.69 84 LYS A C 1
ATOM 669 O O . LYS A 1 84 ? 5.508 20.109 -1.221 1 96.69 84 LYS A O 1
ATOM 674 N N . GLN A 1 85 ? 5.062 21.062 -3.145 1 97.44 85 GLN A N 1
ATOM 675 C CA . GLN A 1 85 ? 6.387 20.766 -3.686 1 97.44 85 GLN A CA 1
ATOM 676 C C . GLN A 1 85 ? 7.461 21.578 -2.973 1 97.44 85 GLN A C 1
ATOM 678 O O . GLN A 1 85 ? 8.547 21.078 -2.689 1 97.44 85 GLN A O 1
ATOM 683 N N . ILE A 1 86 ? 7.188 22.859 -2.727 1 98.5 86 ILE A N 1
ATOM 684 C CA . ILE A 1 86 ? 8.109 23.703 -1.981 1 98.5 86 ILE A CA 1
ATOM 685 C C . ILE A 1 86 ? 8.344 23.125 -0.593 1 98.5 86 ILE A C 1
ATOM 687 O O . ILE A 1 86 ? 9.492 23.016 -0.143 1 98.5 86 ILE A O 1
ATOM 691 N N . ILE A 1 87 ? 7.289 22.719 0.046 1 98.75 87 ILE A N 1
ATOM 692 C CA . ILE A 1 87 ? 7.367 22.109 1.369 1 98.75 87 ILE A CA 1
ATOM 693 C C . ILE A 1 87 ? 8.227 20.844 1.309 1 98.75 87 ILE A C 1
ATOM 695 O O . ILE A 1 87 ? 9.102 20.641 2.158 1 98.75 87 ILE A O 1
ATOM 699 N N . ALA A 1 88 ? 7.957 20 0.329 1 98.56 88 ALA A N 1
ATOM 700 C CA . ALA A 1 88 ? 8.719 18.766 0.132 1 98.56 88 ALA A CA 1
ATOM 701 C C . ALA A 1 88 ? 10.211 19.062 -0.013 1 98.56 88 ALA A C 1
ATOM 703 O O . ALA A 1 88 ? 11.039 18.422 0.638 1 98.56 88 ALA A O 1
ATOM 704 N N . GLN A 1 89 ? 10.539 20.047 -0.798 1 98.38 89 GLN A N 1
ATOM 705 C CA . GLN A 1 89 ? 11.93 20.422 -1.033 1 98.38 89 GLN A CA 1
ATOM 706 C C . GLN A 1 89 ? 12.602 20.891 0.257 1 98.38 89 GLN A C 1
ATOM 708 O O . GLN A 1 89 ? 13.719 20.484 0.562 1 98.38 89 GLN A O 1
ATOM 713 N N . LYS A 1 90 ? 11.938 21.734 0.964 1 98.69 90 LYS A N 1
ATOM 714 C CA . LYS A 1 90 ? 12.469 22.234 2.232 1 98.69 90 LYS A CA 1
ATOM 715 C C . LYS A 1 90 ? 12.703 21.078 3.209 1 98.69 90 LYS A C 1
ATOM 717 O O . LYS A 1 90 ? 13.688 21.094 3.959 1 98.69 90 LYS A O 1
ATOM 722 N N . THR A 1 91 ? 11.82 20.125 3.225 1 98.75 91 THR A N 1
ATOM 723 C CA . THR A 1 91 ? 11.875 19 4.152 1 98.75 91 THR A CA 1
ATOM 724 C C . THR A 1 91 ? 13.117 18.156 3.9 1 98.75 91 THR A C 1
ATOM 726 O O . THR A 1 91 ? 13.672 17.562 4.832 1 98.75 91 THR A O 1
ATOM 729 N N . LEU A 1 92 ? 13.625 18.109 2.621 1 98.38 92 LEU A N 1
ATOM 730 C CA . LEU A 1 92 ? 14.805 17.328 2.27 1 98.38 92 LEU A CA 1
ATOM 731 C C . LEU A 1 92 ? 16.016 17.766 3.096 1 98.38 92 LEU A C 1
ATOM 733 O O . LEU A 1 92 ? 16.906 16.953 3.381 1 98.38 92 LEU A O 1
ATOM 737 N N . GLY A 1 93 ? 16.016 19.062 3.457 1 98.06 93 GLY A N 1
ATOM 738 C CA . GLY A 1 93 ? 17.125 19.609 4.234 1 98.06 93 GLY A CA 1
ATOM 739 C C . GLY A 1 93 ? 17.234 18.984 5.613 1 98.06 93 GLY A C 1
ATOM 740 O O . GLY A 1 93 ? 18.281 19.109 6.266 1 98.06 93 GLY A O 1
ATOM 741 N N . LEU A 1 94 ? 16.25 18.281 6.09 1 98.5 94 LEU A N 1
ATOM 742 C CA . LEU A 1 94 ? 16.25 17.656 7.406 1 98.5 94 LEU A CA 1
ATOM 743 C C . LEU A 1 94 ? 16.828 16.25 7.332 1 98.5 94 LEU A C 1
ATOM 745 O O . LEU A 1 94 ? 17.078 15.617 8.367 1 98.5 94 LEU A O 1
ATOM 749 N N . LEU A 1 95 ? 17.031 15.68 6.133 1 98.5 95 LEU A N 1
ATOM 750 C CA . LEU A 1 95 ? 17.438 14.297 5.949 1 98.5 95 LEU A CA 1
ATOM 751 C C . LEU A 1 95 ? 18.969 14.18 5.973 1 98.5 95 LEU A C 1
ATOM 753 O O . LEU A 1 95 ? 19.672 15.078 5.516 1 98.5 95 LEU A O 1
ATOM 757 N N . ARG A 1 96 ? 19.438 13.125 6.5 1 97.88 96 ARG A N 1
ATOM 758 C CA . ARG A 1 96 ? 20.828 12.703 6.473 1 97.88 96 ARG A CA 1
ATOM 759 C C . ARG A 1 96 ? 20.953 11.234 6.066 1 97.88 96 ARG A C 1
ATOM 761 O O . ARG A 1 96 ? 20.062 10.438 6.34 1 97.88 96 ARG A O 1
ATOM 768 N N . ASP A 1 97 ? 22.062 10.906 5.441 1 98 97 ASP A N 1
ATOM 769 C CA . ASP A 1 97 ? 22.328 9.531 5.02 1 98 97 ASP A CA 1
ATOM 770 C C . ASP A 1 97 ? 22.297 8.578 6.207 1 98 97 ASP A C 1
ATOM 772 O O . ASP A 1 97 ? 22.875 8.875 7.262 1 98 97 ASP A O 1
ATOM 776 N N . GLY A 1 98 ? 21.578 7.492 6.109 1 98.38 98 GLY A N 1
ATOM 777 C CA . GLY A 1 98 ? 21.531 6.473 7.141 1 98.38 98 GLY A CA 1
ATOM 778 C C . GLY A 1 98 ? 20.438 6.715 8.172 1 98.38 98 GLY A C 1
ATOM 779 O O . GLY A 1 98 ? 20.266 5.926 9.102 1 98.38 98 GLY A O 1
ATOM 780 N N . MET A 1 99 ? 19.719 7.754 7.977 1 98.5 99 MET A N 1
ATOM 781 C CA . MET A 1 99 ? 18.688 8.133 8.945 1 98.5 99 MET A CA 1
ATOM 782 C C . MET A 1 99 ? 17.562 7.102 8.977 1 98.5 99 MET A C 1
ATOM 784 O O . MET A 1 99 ? 17.281 6.449 7.973 1 98.5 99 MET A O 1
ATOM 788 N N . VAL A 1 100 ? 16.953 6.895 10.125 1 98.88 100 VAL A N 1
ATOM 789 C CA . VAL A 1 100 ? 15.734 6.102 10.312 1 98.88 100 VAL A CA 1
ATOM 790 C C . VAL A 1 100 ? 14.531 7.027 10.469 1 98.88 100 VAL A C 1
ATOM 792 O O . VAL A 1 100 ? 14.492 7.852 11.391 1 98.88 100 VAL A O 1
ATOM 795 N N . LEU A 1 101 ? 13.555 6.883 9.578 1 98.94 101 LEU A N 1
ATOM 796 C CA . LEU A 1 101 ? 12.406 7.785 9.539 1 98.94 101 LEU A CA 1
ATOM 797 C C . LEU A 1 101 ? 11.109 7.027 9.805 1 98.94 101 LEU A C 1
ATOM 799 O O . LEU A 1 101 ? 11.047 5.812 9.609 1 98.94 101 LEU A O 1
ATOM 803 N N . LEU A 1 102 ? 10.133 7.691 10.297 1 98.88 102 LEU A N 1
ATOM 804 C CA . LEU A 1 102 ? 8.719 7.328 10.312 1 98.88 102 LEU A CA 1
ATOM 805 C C . LEU A 1 102 ? 7.895 8.328 9.516 1 98.88 102 LEU A C 1
ATOM 807 O O . LEU A 1 102 ? 8.016 9.539 9.711 1 98.88 102 LEU A O 1
ATOM 811 N N . ILE A 1 103 ? 7.102 7.82 8.523 1 98.62 103 ILE A N 1
ATOM 812 C CA . ILE A 1 103 ? 6.379 8.766 7.676 1 98.62 103 ILE A CA 1
ATOM 813 C C . ILE A 1 103 ? 4.887 8.438 7.703 1 98.62 103 ILE A C 1
ATOM 815 O O . ILE A 1 103 ? 4.5 7.27 7.715 1 98.62 103 ILE A O 1
ATOM 819 N N . GLY A 1 104 ? 4.094 9.453 7.703 1 96.69 104 GLY A N 1
ATOM 820 C CA . GLY A 1 104 ? 2.652 9.297 7.598 1 96.69 104 GLY A CA 1
ATOM 821 C C . GLY A 1 104 ? 2.166 9.219 6.16 1 96.69 104 GLY A C 1
ATOM 822 O O . GLY A 1 104 ? 2.855 8.68 5.297 1 96.69 104 GLY A O 1
ATOM 823 N N . GLY A 1 105 ? 0.892 9.609 6.008 1 93.12 105 GLY A N 1
ATOM 824 C CA . GLY A 1 105 ? 0.277 9.656 4.691 1 93.12 105 GLY A CA 1
ATOM 825 C C . GLY A 1 105 ? -0.229 11.031 4.312 1 93.12 105 GLY A C 1
ATOM 826 O O . GLY A 1 105 ? -0.097 11.984 5.086 1 93.12 105 GLY A O 1
ATOM 827 N N . GLY A 1 106 ? -0.704 11.039 3.033 1 91.5 106 GLY A N 1
ATOM 828 C CA . GLY A 1 106 ? -1.248 12.297 2.531 1 91.5 106 GLY A CA 1
ATOM 829 C C . GLY A 1 106 ? -0.554 12.789 1.275 1 91.5 106 GLY A C 1
ATOM 830 O O . GLY A 1 106 ? 0.508 12.281 0.907 1 91.5 106 GLY A O 1
ATOM 831 N N . THR A 1 107 ? -1.182 13.812 0.723 1 91.69 107 THR A N 1
ATOM 832 C CA . THR A 1 107 ? -0.712 14.305 -0.566 1 91.69 107 THR A CA 1
ATOM 833 C C . THR A 1 107 ? 0.595 15.078 -0.407 1 91.69 107 THR A C 1
ATOM 835 O O . THR A 1 107 ? 1.455 15.039 -1.289 1 91.69 107 THR A O 1
ATOM 838 N N . THR A 1 108 ? 0.782 15.781 0.7 1 94.81 108 THR A N 1
ATOM 839 C CA . THR A 1 108 ? 2.043 16.484 0.931 1 94.81 108 THR A CA 1
ATOM 840 C C . THR A 1 108 ? 3.18 15.477 1.136 1 94.81 108 THR A C 1
ATOM 842 O O . THR A 1 108 ? 4.273 15.656 0.594 1 94.81 108 THR A O 1
ATOM 845 N N . ILE A 1 109 ? 2.951 14.453 1.864 1 96.25 109 ILE A N 1
ATOM 846 C CA . ILE A 1 109 ? 3.939 13.414 2.119 1 96.25 109 ILE A CA 1
ATOM 847 C C . ILE A 1 109 ? 4.32 12.727 0.807 1 96.25 109 ILE A C 1
ATOM 849 O O . ILE A 1 109 ? 5.488 12.398 0.59 1 96.25 109 ILE A O 1
ATOM 853 N N . ARG A 1 110 ? 3.326 12.516 -0.002 1 93.81 110 ARG A N 1
ATOM 854 C CA . ARG A 1 110 ? 3.582 11.914 -1.308 1 93.81 110 ARG A CA 1
ATOM 855 C C . ARG A 1 110 ? 4.602 12.727 -2.094 1 93.81 110 ARG A C 1
ATOM 857 O O . ARG A 1 110 ? 5.535 12.172 -2.68 1 93.81 110 ARG A O 1
ATOM 864 N N . GLU A 1 111 ? 4.465 14.047 -2.172 1 94.69 111 GLU A N 1
ATOM 865 C CA . GLU A 1 111 ? 5.414 14.914 -2.854 1 94.69 111 GLU A CA 1
ATOM 866 C C . GLU A 1 111 ? 6.805 14.805 -2.232 1 94.69 111 GLU A C 1
ATOM 868 O O . GLU A 1 111 ? 7.809 14.773 -2.947 1 94.69 111 GLU A O 1
ATOM 873 N N . PHE A 1 112 ? 6.816 14.766 -0.935 1 98.06 112 PHE A N 1
ATOM 874 C CA . PHE A 1 112 ? 8.078 14.625 -0.212 1 98.06 112 PHE A CA 1
ATOM 875 C C . PHE A 1 112 ? 8.781 13.328 -0.596 1 98.06 112 PHE A C 1
ATOM 877 O O . PHE A 1 112 ? 9.961 13.336 -0.94 1 98.06 112 PHE A O 1
ATOM 884 N N . ILE A 1 113 ? 8.039 12.156 -0.595 1 97.44 113 ILE A N 1
ATOM 885 C CA . ILE A 1 113 ? 8.609 10.859 -0.916 1 97.44 113 ILE A CA 1
ATOM 886 C C . ILE A 1 113 ? 9.188 10.883 -2.326 1 97.44 113 ILE A C 1
ATOM 888 O O . ILE A 1 113 ? 10.305 10.398 -2.553 1 97.44 113 ILE A O 1
ATOM 892 N N . ARG A 1 114 ? 8.508 11.484 -3.25 1 94.56 114 ARG A N 1
ATOM 893 C CA . ARG A 1 114 ? 8.914 11.523 -4.652 1 94.56 114 ARG A CA 1
ATOM 894 C C . ARG A 1 114 ? 10.234 12.258 -4.82 1 94.56 114 ARG A C 1
ATOM 896 O O . ARG A 1 114 ? 11.008 11.953 -5.734 1 94.56 114 ARG A O 1
ATOM 903 N N . LEU A 1 115 ? 10.539 13.18 -3.947 1 97.38 115 LEU A N 1
ATOM 904 C CA . LEU A 1 115 ? 11.711 14.023 -4.098 1 97.38 115 LEU A CA 1
ATOM 905 C C . LEU A 1 115 ? 12.914 13.422 -3.367 1 97.38 115 LEU A C 1
ATOM 907 O O . LEU A 1 115 ? 14.039 13.906 -3.512 1 97.38 115 LEU A O 1
ATOM 911 N N . ILE A 1 116 ? 12.68 12.383 -2.512 1 98.06 116 ILE A N 1
ATOM 912 C CA . ILE A 1 116 ? 13.805 11.758 -1.826 1 98.06 116 ILE A CA 1
ATOM 913 C C . ILE A 1 116 ? 14.867 11.352 -2.846 1 98.06 116 ILE A C 1
ATOM 915 O O . ILE A 1 116 ? 14.578 10.625 -3.797 1 98.06 116 ILE A O 1
ATOM 919 N N . PRO A 1 117 ? 16.094 11.836 -2.674 1 96.88 117 PRO A N 1
ATOM 920 C CA . PRO A 1 117 ? 17.156 11.477 -3.621 1 96.88 117 PRO A CA 1
ATOM 921 C C . PRO A 1 117 ? 17.422 9.977 -3.656 1 96.88 117 PRO A C 1
ATOM 923 O O . PRO A 1 117 ? 17.422 9.32 -2.613 1 96.88 117 PRO A O 1
ATOM 926 N N . ASN A 1 118 ? 17.703 9.445 -4.82 1 93 118 ASN A N 1
ATOM 927 C CA . ASN A 1 118 ? 17.906 8.016 -5.008 1 93 118 ASN A CA 1
ATOM 928 C C . ASN A 1 118 ? 19.219 7.543 -4.398 1 93 118 ASN A C 1
ATOM 930 O O . ASN A 1 118 ? 19.422 6.348 -4.188 1 93 118 ASN A O 1
ATOM 934 N N . ASP A 1 119 ? 20.156 8.438 -4.164 1 94.5 119 ASP A N 1
ATOM 935 C CA . ASP A 1 119 ? 21.453 8.055 -3.627 1 94.5 119 ASP A CA 1
ATOM 936 C C . ASP A 1 119 ? 21.469 8.125 -2.102 1 94.5 119 ASP A C 1
ATOM 938 O O . ASP A 1 119 ? 22.484 7.832 -1.468 1 94.5 119 ASP A O 1
ATOM 942 N N . LEU A 1 120 ? 20.391 8.555 -1.469 1 96.38 120 LEU A N 1
ATOM 943 C CA . LEU A 1 120 ? 20.281 8.586 -0.014 1 96.38 120 LEU A CA 1
ATOM 944 C C . LEU A 1 120 ? 19.844 7.23 0.525 1 96.38 120 LEU A C 1
ATOM 946 O O . LEU A 1 120 ? 18.891 6.641 0.025 1 96.38 120 LEU A O 1
ATOM 950 N N . SER A 1 121 ? 20.594 6.75 1.5 1 97.62 121 SER A N 1
ATOM 951 C CA . SER A 1 121 ? 20.219 5.516 2.18 1 97.62 121 SER A CA 1
ATOM 952 C C . SER A 1 121 ? 19.391 5.801 3.428 1 97.62 121 SER A C 1
ATOM 954 O O . SER A 1 121 ? 19.859 6.465 4.355 1 97.62 121 SER A O 1
ATOM 956 N N . LEU A 1 122 ? 18.203 5.293 3.467 1 98.56 122 LEU A N 1
ATOM 957 C CA . LEU A 1 122 ? 17.281 5.527 4.582 1 98.56 122 LEU A CA 1
ATOM 958 C C . LEU A 1 122 ? 16.578 4.238 4.984 1 98.56 122 LEU A C 1
ATOM 960 O O . LEU A 1 122 ? 16.484 3.299 4.191 1 98.56 122 LEU A O 1
ATOM 964 N N . THR A 1 123 ? 16.234 4.121 6.207 1 98.75 123 THR A N 1
ATOM 965 C CA . THR A 1 123 ? 15.234 3.18 6.691 1 98.75 123 THR A CA 1
ATOM 966 C C . THR A 1 123 ? 13.938 3.902 7.039 1 98.75 123 THR A C 1
ATOM 968 O O . THR A 1 123 ? 13.938 4.832 7.848 1 98.75 123 THR A O 1
ATOM 971 N N . ILE A 1 124 ? 12.852 3.475 6.434 1 98.81 124 ILE A N 1
ATOM 972 C CA . ILE A 1 124 ? 11.617 4.223 6.625 1 98.81 124 ILE A CA 1
ATOM 973 C C . ILE A 1 124 ? 10.516 3.277 7.094 1 98.81 124 ILE A C 1
ATOM 975 O O . ILE A 1 124 ? 10.18 2.309 6.406 1 98.81 124 ILE A O 1
ATOM 979 N N . PHE A 1 125 ? 9.961 3.59 8.258 1 98.81 125 PHE A N 1
ATOM 980 C CA . PHE A 1 125 ? 8.727 2.994 8.75 1 98.81 125 PHE A CA 1
ATOM 981 C C . PHE A 1 125 ? 7.516 3.781 8.266 1 98.81 125 PHE A C 1
ATOM 983 O O . PHE A 1 125 ? 7.57 5.008 8.141 1 98.81 125 PHE A O 1
ATOM 990 N N . THR A 1 126 ? 6.418 3.096 8 1 98.56 126 THR A N 1
ATOM 991 C CA . THR A 1 126 ? 5.176 3.797 7.707 1 98.56 126 THR A CA 1
ATOM 992 C C . THR A 1 126 ? 3.971 2.975 8.148 1 98.56 126 THR A C 1
ATOM 994 O O . THR A 1 126 ? 4.039 1.744 8.211 1 98.56 126 THR A O 1
ATOM 997 N N . VAL A 1 127 ? 2.881 3.727 8.453 1 97.81 127 VAL A N 1
ATOM 998 C CA . VAL A 1 127 ? 1.624 3.1 8.844 1 97.81 127 VAL A CA 1
ATOM 999 C C . VAL A 1 127 ? 0.619 3.197 7.695 1 97.81 127 VAL A C 1
ATOM 1001 O O . VAL A 1 127 ? -0.557 2.863 7.863 1 97.81 127 VAL A O 1
ATOM 1004 N N . THR A 1 128 ? 1.029 3.703 6.562 1 96 128 THR A N 1
ATOM 1005 C CA . THR A 1 128 ? 0.154 3.941 5.418 1 96 128 THR A CA 1
ATOM 1006 C C . THR A 1 128 ? 0.601 3.119 4.215 1 96 128 THR A C 1
ATOM 1008 O O . THR A 1 128 ? 1.727 3.27 3.736 1 96 128 THR A O 1
ATOM 1011 N N . VAL A 1 129 ? -0.349 2.391 3.684 1 95.56 129 VAL A N 1
ATOM 1012 C CA . VAL A 1 129 ? -0.007 1.533 2.553 1 95.56 129 VAL A CA 1
ATOM 1013 C C . VAL A 1 129 ? 0.265 2.389 1.318 1 95.56 129 VAL A C 1
ATOM 1015 O O . VAL A 1 129 ? 1.09 2.027 0.476 1 95.56 129 VAL A O 1
ATOM 1018 N N . LEU A 1 130 ? -0.319 3.533 1.179 1 93.44 130 LEU A N 1
ATOM 1019 C CA . LEU A 1 130 ? -0.084 4.426 0.047 1 93.44 130 LEU A CA 1
ATOM 1020 C C . LEU A 1 130 ? 1.344 4.957 0.063 1 93.44 130 LEU A C 1
ATOM 1022 O O . LEU A 1 130 ? 2.01 4.992 -0.974 1 93.44 130 LEU A O 1
ATOM 1026 N N . SER A 1 131 ? 1.777 5.344 1.214 1 96.25 131 SER A N 1
ATOM 1027 C CA . SER A 1 131 ? 3.158 5.797 1.333 1 96.25 131 SER A CA 1
ATOM 1028 C C . SER A 1 131 ? 4.141 4.668 1.043 1 96.25 131 SER A C 1
ATOM 1030 O O . SER A 1 131 ? 5.168 4.883 0.393 1 96.25 131 SER A O 1
ATOM 1032 N N . ALA A 1 132 ? 3.832 3.508 1.553 1 96.75 132 ALA A N 1
ATOM 1033 C CA . ALA A 1 132 ? 4.691 2.354 1.306 1 96.75 132 ALA A CA 1
ATOM 1034 C C . ALA A 1 132 ? 4.852 2.098 -0.19 1 96.75 132 ALA A C 1
ATOM 1036 O O . ALA A 1 132 ? 5.961 1.854 -0.67 1 96.75 132 ALA A O 1
ATOM 1037 N N . VAL A 1 133 ? 3.771 2.158 -0.902 1 93.56 133 VAL A N 1
ATOM 1038 C CA . VAL A 1 133 ? 3.795 1.922 -2.342 1 93.56 133 VAL A CA 1
ATOM 1039 C C . VAL A 1 133 ? 4.66 2.979 -3.025 1 93.56 133 VAL A C 1
ATOM 1041 O O . VAL A 1 133 ? 5.477 2.656 -3.891 1 93.56 133 VAL A O 1
ATOM 1044 N N . GLU A 1 134 ? 4.504 4.227 -2.646 1 92.81 134 GLU A N 1
ATOM 1045 C CA . GLU A 1 134 ? 5.312 5.301 -3.215 1 92.81 134 GLU A CA 1
ATOM 1046 C C . GLU A 1 134 ? 6.797 5.07 -2.959 1 92.81 134 GLU A C 1
ATOM 1048 O O . GLU A 1 134 ? 7.633 5.371 -3.812 1 92.81 134 GLU A O 1
ATOM 1053 N N . LEU A 1 135 ? 7.105 4.551 -1.864 1 95.75 135 LEU A N 1
ATOM 1054 C CA . LEU A 1 135 ? 8.484 4.355 -1.445 1 95.75 135 LEU A CA 1
ATOM 1055 C C . LEU A 1 135 ? 9.141 3.23 -2.236 1 95.75 135 LEU A C 1
ATOM 1057 O O . LEU A 1 135 ? 10.367 3.109 -2.252 1 95.75 135 LEU A O 1
ATOM 1061 N N . LEU A 1 136 ? 8.336 2.359 -2.846 1 91.38 136 LEU A N 1
ATOM 1062 C CA . LEU A 1 136 ? 8.875 1.231 -3.598 1 91.38 136 LEU A CA 1
ATOM 1063 C C . LEU A 1 136 ? 9.766 1.712 -4.734 1 91.38 136 LEU A C 1
ATOM 1065 O O . LEU A 1 136 ? 10.633 0.969 -5.207 1 91.38 136 LEU A O 1
ATOM 1069 N N . ASP A 1 137 ? 9.656 2.969 -5.125 1 87.75 137 ASP A N 1
ATOM 1070 C CA . ASP A 1 137 ? 10.414 3.525 -6.242 1 87.75 137 ASP A CA 1
ATOM 1071 C C . ASP A 1 137 ? 11.781 4.031 -5.785 1 87.75 137 ASP A C 1
ATOM 1073 O O . ASP A 1 137 ? 12.586 4.48 -6.602 1 87.75 137 ASP A O 1
ATOM 1077 N N . LYS A 1 138 ? 12.008 3.938 -4.551 1 93 138 LYS A N 1
ATOM 1078 C CA . LYS A 1 138 ? 13.273 4.426 -4.012 1 93 138 LYS A CA 1
ATOM 1079 C C . LYS A 1 138 ? 14.25 3.281 -3.771 1 93 138 LYS A C 1
ATOM 1081 O O . LYS A 1 138 ? 14.102 2.52 -2.812 1 93 138 LYS A O 1
ATOM 1086 N N . PRO A 1 139 ? 15.328 3.156 -4.562 1 88.38 139 PRO A N 1
ATOM 1087 C CA . PRO A 1 139 ? 16.172 1.951 -4.59 1 88.38 139 PRO A CA 1
ATOM 1088 C C . PRO A 1 139 ? 16.984 1.769 -3.312 1 88.38 139 PRO A C 1
ATOM 1090 O O . PRO A 1 139 ? 17.328 0.641 -2.959 1 88.38 139 PRO A O 1
ATOM 1093 N N . ASN A 1 140 ? 17.328 2.834 -2.602 1 93.31 140 ASN A N 1
ATOM 1094 C CA . ASN A 1 140 ? 18.219 2.73 -1.447 1 93.31 140 ASN A CA 1
ATOM 1095 C C . ASN A 1 140 ? 17.469 2.939 -0.139 1 93.31 140 ASN A C 1
ATOM 1097 O O . ASN A 1 140 ? 18.062 3.285 0.881 1 93.31 140 ASN A O 1
ATOM 1101 N N . VAL A 1 141 ? 16.141 2.727 -0.152 1 96.75 141 VAL A N 1
ATOM 1102 C CA . VAL A 1 141 ? 15.32 2.881 1.044 1 96.75 141 VAL A CA 1
ATOM 1103 C C . VAL A 1 141 ? 14.844 1.511 1.525 1 96.75 141 VAL A C 1
ATOM 1105 O O . VAL A 1 141 ? 14.266 0.743 0.756 1 96.75 141 VAL A O 1
ATOM 1108 N N . LYS A 1 142 ? 15.227 1.158 2.703 1 97.38 142 LYS A N 1
ATOM 1109 C CA . LYS A 1 142 ? 14.609 0.022 3.379 1 97.38 142 LYS A CA 1
ATOM 1110 C C . LYS A 1 142 ? 13.242 0.396 3.938 1 97.38 142 LYS A C 1
ATOM 1112 O O . LYS A 1 142 ? 13.125 1.312 4.754 1 97.38 142 LYS A O 1
ATOM 1117 N N . ILE A 1 143 ? 12.211 -0.292 3.51 1 97.94 143 ILE A N 1
ATOM 1118 C CA . ILE A 1 143 ? 10.844 0.055 3.887 1 97.94 143 ILE A CA 1
ATOM 1119 C C . ILE A 1 143 ? 10.312 -0.96 4.895 1 97.94 143 ILE A C 1
ATOM 1121 O O . ILE A 1 143 ? 10.383 -2.17 4.664 1 97.94 143 ILE A O 1
ATOM 1125 N N . ILE A 1 144 ? 9.773 -0.511 5.984 1 98.19 144 ILE A N 1
ATOM 1126 C CA . ILE A 1 144 ? 9.141 -1.368 6.977 1 98.19 144 ILE A CA 1
ATOM 1127 C C . ILE A 1 144 ? 7.695 -0.929 7.191 1 98.19 144 ILE A C 1
ATOM 1129 O O . ILE A 1 144 ? 7.441 0.194 7.633 1 98.19 144 ILE A O 1
ATOM 1133 N N . MET A 1 145 ? 6.781 -1.801 6.926 1 97.81 145 MET A N 1
ATOM 1134 C CA . MET A 1 145 ? 5.352 -1.553 7.078 1 97.81 145 MET A CA 1
ATOM 1135 C C . MET A 1 145 ? 4.883 -1.898 8.484 1 97.81 145 MET A C 1
ATOM 1137 O O . MET A 1 145 ? 5.051 -3.033 8.938 1 97.81 145 MET A O 1
ATOM 1141 N N . ILE A 1 146 ? 4.371 -0.913 9.156 1 97.62 146 ILE A N 1
ATOM 1142 C CA . ILE A 1 146 ? 3.645 -1.178 10.391 1 97.62 146 ILE A CA 1
ATOM 1143 C C . ILE A 1 146 ? 2.213 -1.599 10.07 1 97.62 146 ILE A C 1
ATOM 1145 O O . ILE A 1 146 ? 1.405 -0.782 9.625 1 97.62 146 ILE A O 1
ATOM 1149 N N . GLY A 1 147 ? 1.925 -2.857 10.352 1 96.06 147 GLY A N 1
ATOM 1150 C CA . GLY A 1 147 ? 0.673 -3.441 9.891 1 96.06 147 GLY A CA 1
ATOM 1151 C C . GLY A 1 147 ? -0.444 -3.326 10.914 1 96.06 147 GLY A C 1
ATOM 1152 O O . GLY A 1 147 ? -0.225 -2.857 12.031 1 96.06 147 GLY A O 1
ATOM 1153 N N . GLY A 1 148 ? -1.627 -3.77 10.5 1 96.44 148 GLY A N 1
ATOM 1154 C CA . GLY A 1 148 ? -2.873 -3.727 11.25 1 96.44 148 GLY A CA 1
ATOM 1155 C C . GLY A 1 148 ? -4.09 -3.5 10.375 1 96.44 148 GLY A C 1
ATOM 1156 O O . GLY A 1 148 ? -3.996 -3.57 9.148 1 96.44 148 GLY A O 1
ATOM 1157 N N . SER A 1 149 ? -5.195 -3.314 11.07 1 97.31 149 SER A N 1
ATOM 1158 C CA . SER A 1 149 ? -6.414 -3.004 10.336 1 97.31 149 SER A CA 1
ATOM 1159 C C . SER A 1 149 ? -6.324 -1.638 9.664 1 97.31 149 SER A C 1
ATOM 1161 O O . SER A 1 149 ? -5.848 -0.674 10.266 1 97.31 149 SER A O 1
ATOM 1163 N N . ILE A 1 150 ? -6.758 -1.602 8.406 1 96.06 150 ILE A N 1
ATOM 1164 C CA . ILE A 1 150 ? -6.684 -0.345 7.672 1 96.06 150 ILE A CA 1
ATOM 1165 C C . ILE A 1 150 ? -8.016 0.397 7.777 1 96.06 150 ILE A C 1
ATOM 1167 O O . ILE A 1 150 ? -9.07 -0.154 7.449 1 96.06 150 ILE A O 1
ATOM 1171 N N . SER A 1 151 ? -7.906 1.625 8.188 1 92.12 151 SER A N 1
ATOM 1172 C CA . SER A 1 151 ? -9.086 2.475 8.273 1 92.12 151 SER A CA 1
ATOM 1173 C C . SER A 1 151 ? -9.578 2.895 6.895 1 92.12 151 SER A C 1
ATOM 1175 O O . SER A 1 151 ? -8.805 3.42 6.09 1 92.12 151 SER A O 1
ATOM 1177 N N . SER A 1 152 ? -10.867 2.674 6.664 1 84 152 SER A N 1
ATOM 1178 C CA . SER A 1 152 ? -11.438 3.125 5.398 1 84 152 SER A CA 1
ATOM 1179 C C . SER A 1 152 ? -11.469 4.648 5.32 1 84 152 SER A C 1
ATOM 1181 O O . SER A 1 152 ? -11.484 5.219 4.227 1 84 152 SER A O 1
ATOM 1183 N N . TYR A 1 153 ? -11.398 5.273 6.434 1 82.69 153 TYR A N 1
ATOM 1184 C CA . TYR A 1 153 ? -11.445 6.73 6.504 1 82.69 153 TYR A CA 1
ATOM 1185 C C . TYR A 1 153 ? -10.062 7.332 6.258 1 82.69 153 TYR A C 1
ATOM 1187 O O . TYR A 1 153 ? -9.883 8.109 5.316 1 82.69 153 TYR A O 1
ATOM 1195 N N . SER A 1 154 ? -9.125 6.91 6.977 1 85.31 154 SER A N 1
ATOM 1196 C CA . SER A 1 154 ? -7.805 7.535 6.906 1 85.31 154 SER A CA 1
ATOM 1197 C C . SER A 1 154 ? -6.871 6.758 5.98 1 85.31 154 SER A C 1
ATOM 1199 O O . SER A 1 154 ? -5.809 7.258 5.602 1 85.31 154 SER A O 1
ATOM 1201 N N . GLN A 1 155 ? -7.184 5.543 5.633 1 88 155 GLN A N 1
ATOM 1202 C CA . GLN A 1 155 ? -6.402 4.629 4.805 1 88 155 GLN A CA 1
ATOM 1203 C C . GLN A 1 155 ? -5.074 4.281 5.473 1 88 155 GLN A C 1
ATOM 1205 O O . GLN A 1 155 ? -4.121 3.881 4.797 1 88 155 GLN A O 1
ATOM 1210 N N . MET A 1 156 ? -5.004 4.543 6.785 1 92.88 156 MET A N 1
ATOM 1211 C CA . MET A 1 156 ? -3.852 4.156 7.594 1 92.88 156 MET A CA 1
ATOM 1212 C C . MET A 1 156 ? -4.176 2.939 8.453 1 92.88 156 MET A C 1
ATOM 1214 O O . MET A 1 156 ? -5.344 2.654 8.719 1 92.88 156 MET A O 1
ATOM 1218 N N . CYS A 1 157 ? -3.156 2.285 8.836 1 97.19 157 CYS A N 1
ATOM 1219 C CA . CYS A 1 157 ? -3.328 1.223 9.82 1 97.19 157 CYS A CA 1
ATOM 1220 C C . CYS A 1 157 ? -3.633 1.801 11.203 1 97.19 157 CYS A C 1
ATOM 1222 O O . CYS A 1 157 ? -2.947 2.715 11.656 1 97.19 157 CYS A O 1
ATOM 1224 N N . VAL A 1 158 ? -4.723 1.357 12 1 93.5 158 VAL A N 1
ATOM 1225 C CA . VAL A 1 158 ? -5.168 2.012 13.227 1 93.5 158 VAL A CA 1
ATOM 1226 C C . VAL A 1 158 ? -5.426 0.965 14.312 1 93.5 158 VAL A C 1
ATOM 1228 O O . VAL A 1 158 ? -5.812 1.303 15.43 1 93.5 158 VAL A O 1
ATOM 1231 N N . SER A 1 159 ? -5.137 -0.236 14.32 1 88.5 159 SER A N 1
ATOM 1232 C CA . SER A 1 159 ? -5.5 -1.256 15.305 1 88.5 159 SER A CA 1
ATOM 1233 C C . SER A 1 159 ? -4.492 -1.309 16.453 1 88.5 159 SER A C 1
ATOM 1235 O O . SER A 1 159 ? -3.463 -0.629 16.406 1 88.5 159 SER A O 1
ATOM 1237 N N . GLY A 1 160 ? -4.926 -2.018 17.562 1 84.5 160 GLY A N 1
ATOM 1238 C CA . GLY A 1 160 ? -4.055 -2.201 18.703 1 84.5 160 GLY A CA 1
ATOM 1239 C C . GLY A 1 160 ? -2.658 -2.664 18.328 1 84.5 160 GLY A C 1
ATOM 1240 O O . GLY A 1 160 ? -1.672 -2.238 18.938 1 84.5 160 GLY A O 1
ATOM 1241 N N . ASP A 1 161 ? -2.537 -3.412 17.328 1 87.5 161 ASP A N 1
ATOM 1242 C CA . ASP A 1 161 ? -1.247 -3.928 16.875 1 87.5 161 ASP A CA 1
ATOM 1243 C C . ASP A 1 161 ? -0.32 -2.793 16.453 1 87.5 161 ASP A C 1
ATOM 1245 O O . ASP A 1 161 ? 0.893 -2.859 16.672 1 87.5 161 ASP A O 1
ATOM 1249 N N . VAL A 1 162 ? -0.869 -1.768 15.883 1 93.06 162 VAL A N 1
ATOM 1250 C CA . VAL A 1 162 ? -0.084 -0.626 15.422 1 93.06 162 VAL A CA 1
ATOM 1251 C C . VAL A 1 162 ? 0.588 0.05 16.625 1 93.06 162 VAL A C 1
ATOM 1253 O O . VAL A 1 162 ? 1.784 0.347 16.578 1 93.06 162 VAL A O 1
ATOM 1256 N N . TYR A 1 163 ? -0.135 0.174 17.688 1 92.75 163 TYR A N 1
ATOM 1257 C CA . TYR A 1 163 ? 0.384 0.814 18.891 1 92.75 163 TYR A CA 1
ATOM 1258 C C . TYR A 1 163 ? 1.532 0.008 19.484 1 92.75 163 TYR A C 1
ATOM 1260 O O . TYR A 1 163 ? 2.561 0.57 19.859 1 92.75 163 TYR A O 1
ATOM 1268 N N . ASN A 1 164 ? 1.243 -1.244 19.531 1 92.69 164 ASN A N 1
ATOM 1269 C CA . ASN A 1 164 ? 2.268 -2.125 20.078 1 92.69 164 ASN A CA 1
ATOM 1270 C C . ASN A 1 164 ? 3.555 -2.07 19.266 1 92.69 164 ASN A C 1
ATOM 1272 O O . ASN A 1 164 ? 4.652 -2.033 19.828 1 92.69 164 ASN A O 1
ATOM 1276 N N . GLN A 1 165 ? 3.473 -2.088 18 1 95.31 165 GLN A N 1
ATOM 1277 C CA . GLN A 1 165 ? 4.641 -2.021 17.125 1 95.31 165 GLN A CA 1
ATOM 1278 C C . GLN A 1 165 ? 5.359 -0.684 17.281 1 95.31 165 GLN A C 1
ATOM 1280 O O . GLN A 1 165 ? 6.59 -0.643 17.375 1 95.31 165 GLN A O 1
ATOM 1285 N N . LEU A 1 166 ? 4.621 0.381 17.312 1 97.88 166 LEU A N 1
ATOM 1286 C CA . LEU A 1 166 ? 5.199 1.717 17.422 1 97.88 166 LEU A CA 1
ATOM 1287 C C . LEU A 1 166 ? 5.879 1.905 18.766 1 97.88 166 LEU A C 1
ATOM 1289 O O . LEU A 1 166 ? 6.887 2.609 18.875 1 97.88 166 LEU A O 1
ATOM 1293 N N . ALA A 1 167 ? 5.34 1.287 19.797 1 97 167 ALA A N 1
ATOM 1294 C CA . ALA A 1 167 ? 5.898 1.399 21.141 1 97 167 ALA A CA 1
ATOM 1295 C C . ALA A 1 167 ? 7.27 0.73 21.219 1 97 167 ALA A C 1
ATOM 1297 O O . ALA A 1 167 ? 8.023 0.967 22.156 1 97 167 ALA A O 1
ATOM 1298 N N . ASN A 1 168 ? 7.602 -0.047 20.25 1 95.62 168 ASN A N 1
ATOM 1299 C CA . ASN A 1 168 ? 8.828 -0.83 20.297 1 95.62 168 ASN A CA 1
ATOM 1300 C C . ASN A 1 168 ? 9.906 -0.242 19.391 1 95.62 168 ASN A C 1
ATOM 1302 O O . ASN A 1 168 ? 10.93 -0.88 19.141 1 95.62 168 ASN A O 1
ATOM 1306 N N . ILE A 1 169 ? 9.664 0.933 18.906 1 97.44 169 ILE A N 1
ATOM 1307 C CA . ILE A 1 169 ? 10.68 1.537 18.047 1 97.44 169 ILE A CA 1
ATOM 1308 C C . ILE A 1 169 ? 10.93 2.979 18.484 1 97.44 169 ILE A C 1
ATOM 1310 O O . ILE A 1 169 ? 10.133 3.557 19.234 1 97.44 169 ILE A O 1
ATOM 1314 N N . LYS A 1 170 ? 12.07 3.498 18.125 1 98.62 170 LYS A N 1
ATOM 1315 C CA . LYS A 1 170 ? 12.438 4.906 18.234 1 98.62 170 LYS A CA 1
ATOM 1316 C C . LYS A 1 170 ? 13.211 5.379 17 1 98.62 170 LYS A C 1
ATOM 1318 O O . LYS A 1 170 ? 14.359 4.98 16.797 1 98.62 170 LYS A O 1
ATOM 1323 N N . VAL A 1 171 ? 12.602 6.203 16.25 1 98.81 171 VAL A N 1
ATOM 1324 C CA . VAL A 1 171 ? 13.203 6.641 15.008 1 98.81 171 VAL A CA 1
ATOM 1325 C C . VAL A 1 171 ? 13.836 8.023 15.188 1 98.81 171 VAL A C 1
ATOM 1327 O O . VAL A 1 171 ? 13.578 8.695 16.188 1 98.81 171 VAL A O 1
ATOM 1330 N N . ASP A 1 172 ? 14.688 8.406 14.195 1 98.88 172 ASP A N 1
ATOM 1331 C CA . ASP A 1 172 ? 15.359 9.695 14.266 1 98.88 172 ASP A CA 1
ATOM 1332 C C . ASP A 1 172 ? 14.375 10.844 14.031 1 98.88 172 ASP A C 1
ATOM 1334 O O . ASP A 1 172 ? 14.414 11.859 14.727 1 98.88 172 ASP A O 1
ATOM 1338 N N . LEU A 1 173 ? 13.477 10.672 13.086 1 98.94 173 LEU A N 1
ATOM 1339 C CA . LEU A 1 173 ? 12.617 11.773 12.664 1 98.94 173 LEU A CA 1
ATOM 1340 C C . LEU A 1 173 ? 11.281 11.258 12.148 1 98.94 173 LEU A C 1
ATOM 1342 O O . LEU A 1 173 ? 11.242 10.344 11.32 1 98.94 173 LEU A O 1
ATOM 1346 N N . LEU A 1 174 ? 10.227 11.773 12.711 1 98.88 174 LEU A N 1
ATOM 1347 C CA . LEU A 1 174 ? 8.867 11.594 12.203 1 98.88 174 LEU A CA 1
ATOM 1348 C C . LEU A 1 174 ? 8.492 12.727 11.25 1 98.88 174 LEU A C 1
ATOM 1350 O O . LEU A 1 174 ? 8.672 13.898 11.578 1 98.88 174 LEU A O 1
ATOM 1354 N N . ILE A 1 175 ? 8.031 12.375 10.062 1 98.88 175 ILE A N 1
ATOM 1355 C CA . ILE A 1 175 ? 7.512 13.344 9.102 1 98.88 175 ILE A CA 1
ATOM 1356 C C . ILE A 1 175 ? 6.02 13.109 8.883 1 98.88 175 ILE A C 1
ATOM 1358 O O . ILE A 1 175 ? 5.617 12.062 8.359 1 98.88 175 ILE A O 1
ATOM 1362 N N . LEU A 1 176 ? 5.184 14.07 9.211 1 98.12 176 LEU A N 1
ATOM 1363 C CA . LEU A 1 176 ? 3.73 13.93 9.203 1 98.12 176 LEU A CA 1
ATOM 1364 C C . LEU A 1 176 ? 3.072 15.148 8.562 1 98.12 176 LEU A C 1
ATOM 1366 O O . LEU A 1 176 ? 3.58 16.266 8.672 1 98.12 176 LEU A O 1
ATOM 1370 N N . GLY A 1 177 ? 1.952 14.852 7.875 1 96.12 177 GLY A N 1
ATOM 1371 C CA . GLY A 1 177 ? 1.056 15.953 7.543 1 96.12 177 GLY A CA 1
ATOM 1372 C C . GLY A 1 177 ? 0.069 16.266 8.648 1 96.12 177 GLY A C 1
ATOM 1373 O O . GLY A 1 177 ? -0.007 15.555 9.648 1 96.12 177 GLY A O 1
ATOM 1374 N N . THR A 1 178 ? -0.633 17.359 8.438 1 94.94 178 THR A N 1
ATOM 1375 C CA . THR A 1 178 ? -1.679 17.719 9.383 1 94.94 178 THR A CA 1
ATOM 1376 C C . THR A 1 178 ? -2.873 18.344 8.664 1 94.94 178 THR A C 1
ATOM 1378 O O . THR A 1 178 ? -2.73 18.891 7.574 1 94.94 178 THR A O 1
ATOM 1381 N N . ASN A 1 179 ? -3.969 18.188 9.305 1 91 179 ASN A N 1
ATOM 1382 C CA . ASN A 1 179 ? -5.188 18.766 8.758 1 91 179 ASN A CA 1
ATOM 1383 C C . ASN A 1 179 ? -5.488 20.125 9.375 1 91 179 ASN A C 1
ATOM 1385 O O . ASN A 1 179 ? -6.277 20.906 8.828 1 91 179 ASN A O 1
ATOM 1389 N N . ALA A 1 180 ? -4.855 20.438 10.508 1 93.12 180 ALA A N 1
ATOM 1390 C CA . ALA A 1 180 ? -5.086 21.703 11.203 1 93.12 180 ALA A CA 1
ATOM 1391 C C . ALA A 1 180 ? -3.945 22.016 12.164 1 93.12 180 ALA A C 1
ATOM 1393 O O . ALA A 1 180 ? -3.363 21.109 12.766 1 93.12 180 ALA A O 1
ATOM 1394 N N . LEU A 1 181 ? -3.711 23.266 12.273 1 96.38 181 LEU A N 1
ATOM 1395 C CA . LEU A 1 181 ? -2.656 23.766 13.156 1 96.38 181 LEU A CA 1
ATOM 1396 C C . LEU A 1 181 ? -3.033 25.109 13.766 1 96.38 181 LEU A C 1
ATOM 1398 O O . LEU A 1 181 ? -3.455 26.016 13.047 1 96.38 181 LEU A O 1
ATOM 1402 N N . ASP A 1 182 ? -2.863 25.156 15.031 1 96.88 182 ASP A N 1
ATOM 1403 C CA . ASP A 1 182 ? -3.23 26.359 15.781 1 96.88 182 ASP A CA 1
ATOM 1404 C C . ASP A 1 182 ? -2.359 26.516 17.016 1 96.88 182 ASP A C 1
ATOM 1406 O O . ASP A 1 182 ? -1.913 25.531 17.609 1 96.88 182 ASP A O 1
ATOM 1410 N N . ILE A 1 183 ? -2.215 27.781 17.469 1 97.06 183 ILE A N 1
ATOM 1411 C CA . ILE A 1 183 ? -1.321 28.062 18.578 1 97.06 183 ILE A CA 1
ATOM 1412 C C . ILE A 1 183 ? -1.866 27.391 19.844 1 97.06 183 ILE A C 1
ATOM 1414 O O . ILE A 1 183 ? -1.139 26.688 20.547 1 97.06 183 ILE A O 1
ATOM 1418 N N . GLU A 1 184 ? -3.082 27.547 20.141 1 95.88 184 GLU A N 1
ATOM 1419 C CA . GLU A 1 184 ? -3.688 27 21.344 1 95.88 184 GLU A CA 1
ATOM 1420 C C . GLU A 1 184 ? -4.164 25.562 21.125 1 95.88 184 GLU A C 1
ATOM 1422 O O . GLU A 1 184 ? -3.941 24.688 21.969 1 95.88 184 GLU A O 1
ATOM 1427 N N . GLY A 1 185 ? -4.676 25.344 20 1 96.19 185 GLY A N 1
ATOM 1428 C CA . GLY A 1 185 ? -5.273 24.047 19.688 1 96.19 185 GLY A CA 1
ATOM 1429 C C . GLY A 1 185 ? -4.25 23 19.312 1 96.19 185 GLY A C 1
ATOM 1430 O O . GLY A 1 185 ? -4.551 21.797 19.328 1 96.19 185 GLY A O 1
ATOM 1431 N N . GLY A 1 186 ? -3.049 23.453 18.969 1 97.38 186 GLY A N 1
ATOM 1432 C CA . GLY A 1 186 ? -2.025 22.531 18.531 1 97.38 186 GLY A CA 1
ATOM 1433 C C . GLY A 1 186 ? -2.314 21.922 17.172 1 97.38 186 GLY A C 1
ATOM 1434 O O . GLY A 1 186 ? -2.854 22.594 16.297 1 97.38 186 GLY A O 1
ATOM 1435 N N . PHE A 1 187 ? -1.787 20.656 16.969 1 96.56 187 PHE A N 1
ATOM 1436 C CA . PHE A 1 187 ? -2.127 19.828 15.828 1 96.56 187 PHE A CA 1
ATOM 1437 C C . PHE A 1 187 ? -3.363 18.984 16.125 1 96.56 187 PHE A C 1
ATOM 1439 O O . PHE A 1 187 ? -3.439 18.312 17.156 1 96.56 187 PHE A O 1
ATOM 1446 N N . SER A 1 188 ? -4.305 19.016 15.195 1 94.69 188 SER A N 1
ATOM 1447 C CA . SER A 1 188 ? -5.551 18.328 15.523 1 94.69 188 SER A CA 1
ATOM 1448 C C . SER A 1 188 ? -6.125 17.609 14.312 1 94.69 188 SER A C 1
ATOM 1450 O O . SER A 1 188 ? -5.695 17.859 13.18 1 94.69 188 SER A O 1
ATOM 1452 N N . ASP A 1 189 ? -6.988 16.656 14.578 1 91.81 189 ASP A N 1
ATOM 1453 C CA . ASP A 1 189 ? -7.699 15.852 13.586 1 91.81 189 ASP A CA 1
ATOM 1454 C C . ASP A 1 189 ? -9.125 15.562 14.031 1 91.81 189 ASP A C 1
ATOM 1456 O O . ASP A 1 189 ? -9.516 15.898 15.156 1 91.81 189 ASP A O 1
ATOM 1460 N N . SER A 1 190 ? -9.938 14.977 13.133 1 86.31 190 SER A N 1
ATOM 1461 C CA . SER A 1 190 ? -11.344 14.773 13.445 1 86.31 190 SER A CA 1
ATOM 1462 C C . SER A 1 190 ? -11.656 13.297 13.664 1 86.31 190 SER A C 1
ATOM 1464 O O . SER A 1 190 ? -12.789 12.938 13.977 1 86.31 190 SER A O 1
ATOM 1466 N N . ASP A 1 191 ? -10.688 12.43 13.5 1 87.88 191 ASP A N 1
ATOM 1467 C CA . ASP A 1 191 ? -10.898 10.992 13.633 1 87.88 191 ASP A CA 1
ATOM 1468 C C . ASP A 1 191 ? -10.102 10.422 14.805 1 87.88 191 ASP A C 1
ATOM 1470 O O . ASP A 1 191 ? -8.883 10.562 14.859 1 87.88 191 ASP A O 1
ATOM 1474 N N . TRP A 1 192 ? -10.805 9.766 15.68 1 90.75 192 TRP A N 1
ATOM 1475 C CA . TRP A 1 192 ? -10.234 9.32 16.953 1 90.75 192 TRP A CA 1
ATOM 1476 C C . TRP A 1 192 ? -9.078 8.352 16.719 1 90.75 192 TRP A C 1
ATOM 1478 O O . TRP A 1 192 ? -7.996 8.516 17.281 1 90.75 192 TRP A O 1
ATOM 1488 N N . GLU A 1 193 ? -9.281 7.344 15.883 1 92.06 193 GLU A N 1
ATOM 1489 C CA . GLU A 1 193 ? -8.242 6.352 15.641 1 92.06 193 GLU A CA 1
ATOM 1490 C C . GLU A 1 193 ? -6.996 6.996 15.031 1 92.06 193 GLU A C 1
ATOM 1492 O O . GLU A 1 193 ? -5.871 6.676 15.422 1 92.06 193 GLU A O 1
ATOM 1497 N N . THR A 1 194 ? -7.23 7.875 14.133 1 91.94 194 THR A N 1
ATOM 1498 C CA . THR A 1 194 ? -6.133 8.602 13.5 1 91.94 194 THR A CA 1
ATOM 1499 C C . THR A 1 194 ? -5.336 9.383 14.539 1 91.94 194 THR A C 1
ATOM 1501 O O . THR A 1 194 ? -4.105 9.352 14.547 1 91.94 194 THR A O 1
ATOM 1504 N N . VAL A 1 195 ? -6.043 10.031 15.406 1 95.25 195 VAL A N 1
ATOM 1505 C CA . VAL A 1 195 ? -5.422 10.844 16.453 1 95.25 195 VAL A CA 1
ATOM 1506 C C . VAL A 1 195 ? -4.543 9.961 17.328 1 95.25 195 VAL A C 1
ATOM 1508 O O . VAL A 1 195 ? -3.396 10.305 17.625 1 95.25 195 VAL A O 1
ATOM 1511 N N . GLN A 1 196 ? -5.086 8.844 17.703 1 96.06 196 GLN A N 1
ATOM 1512 C CA . GLN A 1 196 ? -4.344 7.957 18.594 1 96.06 196 GLN A CA 1
ATOM 1513 C C . GLN A 1 196 ? -3.08 7.426 17.922 1 96.06 196 GLN A C 1
ATOM 1515 O O . GLN A 1 196 ? -2.02 7.352 18.547 1 96.06 196 GLN A O 1
ATOM 1520 N N . VAL A 1 197 ? -3.166 7.055 16.703 1 97.06 197 VAL A N 1
ATOM 1521 C CA . VAL A 1 197 ? -2.016 6.531 15.969 1 97.06 197 VAL A CA 1
ATOM 1522 C C . VAL A 1 197 ? -0.96 7.621 15.812 1 97.06 197 VAL A C 1
ATOM 1524 O O . VAL A 1 197 ? 0.232 7.375 16.016 1 97.06 197 VAL A O 1
ATOM 1527 N N . LYS A 1 198 ? -1.359 8.812 15.438 1 97.38 198 LYS A N 1
ATOM 1528 C CA . LYS A 1 198 ? -0.404 9.906 15.258 1 97.38 198 LYS A CA 1
ATOM 1529 C C . LYS A 1 198 ? 0.281 10.258 16.578 1 97.38 198 LYS A C 1
ATOM 1531 O O . LYS A 1 198 ? 1.467 10.594 16.594 1 97.38 198 LYS A O 1
ATOM 1536 N N . LYS A 1 199 ? -0.463 10.211 17.719 1 97.88 199 LYS A N 1
ATOM 1537 C CA . LYS A 1 199 ? 0.164 10.383 19.031 1 97.88 199 LYS A CA 1
ATOM 1538 C C . LYS A 1 199 ? 1.247 9.336 19.266 1 97.88 199 LYS A C 1
ATOM 1540 O O . LYS A 1 199 ? 2.34 9.656 19.734 1 97.88 199 LYS A O 1
ATOM 1545 N N . ALA A 1 200 ? 0.898 8.094 18.969 1 98.19 200 ALA A N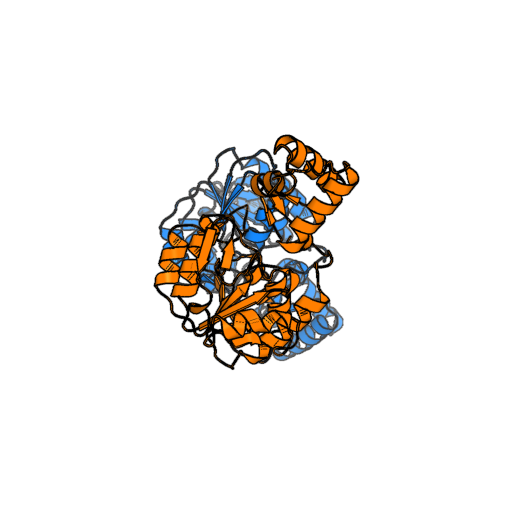 1
ATOM 1546 C CA . ALA A 1 200 ? 1.854 7 19.125 1 98.19 200 ALA A CA 1
ATOM 1547 C C . ALA A 1 200 ? 3.07 7.203 18.219 1 98.19 200 ALA A C 1
ATOM 1549 O O . ALA A 1 200 ? 4.199 6.887 18.609 1 98.19 200 ALA A O 1
ATOM 1550 N N . MET A 1 201 ? 2.875 7.695 17.031 1 98.56 201 MET A N 1
ATOM 1551 C CA . MET A 1 201 ? 3.975 7.973 16.109 1 98.56 201 MET A CA 1
ATOM 1552 C C . MET A 1 201 ? 4.91 9.031 16.688 1 98.56 201 MET A C 1
ATOM 1554 O O . MET A 1 201 ? 6.133 8.914 16.578 1 98.56 201 MET A O 1
ATOM 1558 N N . ILE A 1 202 ? 4.332 10.062 17.25 1 98.56 202 ILE A N 1
ATOM 1559 C CA . ILE A 1 202 ? 5.133 11.109 17.875 1 98.56 202 ILE A CA 1
ATOM 1560 C C . ILE A 1 202 ? 5.969 10.523 19.016 1 98.56 202 ILE A C 1
ATOM 1562 O O . ILE A 1 202 ? 7.164 10.797 19.109 1 98.56 202 ILE A O 1
ATOM 1566 N N . GLN A 1 203 ? 5.367 9.664 19.812 1 98.31 203 GLN A N 1
ATOM 1567 C CA . GLN A 1 203 ? 6.066 9.031 20.922 1 98.31 203 GLN A CA 1
ATOM 1568 C C . GLN A 1 203 ? 7.195 8.133 20.422 1 98.31 203 GLN A C 1
ATOM 1570 O O . GLN A 1 203 ? 8.211 7.977 21.109 1 98.31 203 GLN A O 1
ATOM 1575 N N . ALA A 1 204 ? 7.109 7.641 19.266 1 98.69 204 ALA A N 1
ATOM 1576 C CA . ALA A 1 204 ? 8.07 6.695 18.703 1 98.69 204 ALA A CA 1
ATOM 1577 C C . ALA A 1 204 ? 9.195 7.43 17.984 1 98.69 204 ALA A C 1
ATOM 1579 O O . ALA A 1 204 ? 9.977 6.816 17.25 1 98.69 204 ALA A O 1
ATOM 1580 N N . SER A 1 205 ? 9.336 8.703 18.156 1 98.81 205 SER A N 1
ATOM 1581 C CA . SER A 1 205 ? 10.289 9.469 17.359 1 98.81 205 SER A CA 1
ATOM 1582 C C . SER A 1 205 ? 11.102 10.422 18.234 1 98.81 205 SER A C 1
ATOM 1584 O O . SER A 1 205 ? 10.57 11 19.188 1 98.81 205 SER A O 1
ATOM 1586 N N . GLU A 1 206 ? 12.375 10.57 17.906 1 98.69 206 GLU A N 1
ATOM 1587 C CA . GLU A 1 206 ? 13.227 11.531 18.609 1 98.69 206 GLU A CA 1
ATOM 1588 C C . GLU A 1 206 ? 12.82 12.969 18.281 1 98.69 206 GLU A C 1
ATOM 1590 O O . GLU A 1 206 ? 12.758 13.82 19.156 1 98.69 206 GLU A O 1
ATOM 1595 N N . LYS A 1 207 ? 12.57 13.211 17.047 1 98.75 207 LYS A N 1
ATOM 1596 C CA . LYS A 1 207 ? 12.109 14.516 16.578 1 98.75 207 LYS A CA 1
ATOM 1597 C C . LYS A 1 207 ? 10.891 14.359 15.664 1 98.75 207 LYS A C 1
ATOM 1599 O O . LYS A 1 207 ? 10.656 13.289 15.109 1 98.75 207 LYS A O 1
ATOM 1604 N N . THR A 1 208 ? 10.141 15.414 15.578 1 98.81 208 THR A N 1
ATOM 1605 C CA . THR A 1 208 ? 8.938 15.414 14.758 1 98.81 208 THR A CA 1
ATOM 1606 C C . THR A 1 208 ? 8.891 16.656 13.859 1 98.81 208 THR A C 1
ATOM 1608 O O . THR A 1 208 ? 9.125 17.766 14.32 1 98.81 208 THR A O 1
ATOM 1611 N N . ALA A 1 209 ? 8.641 16.438 12.594 1 98.88 209 ALA A N 1
ATOM 1612 C CA . ALA A 1 209 ? 8.398 17.5 11.625 1 98.88 209 ALA A CA 1
ATOM 1613 C C . ALA A 1 209 ? 6.98 17.422 11.062 1 98.88 209 ALA A C 1
ATOM 1615 O O . ALA A 1 209 ? 6.566 16.375 10.562 1 98.88 209 ALA A O 1
ATOM 1616 N N . ILE A 1 210 ? 6.277 18.5 11.117 1 98.69 210 ILE A N 1
ATOM 1617 C CA . ILE A 1 210 ? 4.93 18.594 10.57 1 98.69 210 ILE A CA 1
ATOM 1618 C C . ILE A 1 210 ? 4.957 19.391 9.266 1 98.69 210 ILE A C 1
ATOM 1620 O O . ILE A 1 210 ? 5.43 20.531 9.242 1 98.69 210 ILE A O 1
ATOM 1624 N N . LEU A 1 211 ? 4.449 18.812 8.195 1 98.56 211 LEU A N 1
ATOM 1625 C CA . LEU A 1 211 ? 4.344 19.453 6.895 1 98.56 211 LEU A CA 1
ATOM 1626 C C . LEU A 1 211 ? 2.936 20 6.672 1 98.56 211 LEU A C 1
ATOM 1628 O O . LEU A 1 211 ? 1.96 19.25 6.734 1 98.56 211 LEU A O 1
ATOM 1632 N N . THR A 1 212 ? 2.838 21.266 6.324 1 97.38 212 THR A N 1
ATOM 1633 C CA . THR A 1 212 ? 1.505 21.828 6.113 1 97.38 212 THR A CA 1
ATOM 1634 C C . THR A 1 212 ? 1.573 23.078 5.254 1 97.38 212 THR A C 1
ATOM 1636 O O . THR A 1 212 ? 2.498 23.891 5.398 1 97.38 212 THR A O 1
ATOM 1639 N N . ILE A 1 213 ? 0.596 23.203 4.391 1 96.88 213 ILE A N 1
ATOM 1640 C CA . ILE A 1 213 ? 0.461 24.484 3.686 1 96.88 213 ILE A CA 1
ATOM 1641 C C . ILE A 1 213 ? -0.023 25.562 4.652 1 96.88 213 ILE A C 1
ATOM 1643 O O . ILE A 1 213 ? -0.738 25.266 5.613 1 96.88 213 ILE A O 1
ATOM 1647 N N . SER A 1 214 ? 0.311 26.812 4.375 1 96.62 214 SER A N 1
ATOM 1648 C CA . SER A 1 214 ? 0.032 27.906 5.297 1 96.62 214 SER A CA 1
ATOM 1649 C C . SER A 1 214 ? -1.465 28.172 5.402 1 96.62 214 SER A C 1
ATOM 1651 O O . SER A 1 214 ? -1.93 28.766 6.379 1 96.62 214 SER A O 1
ATOM 1653 N N . GLU A 1 215 ? -2.193 27.719 4.406 1 94.62 215 GLU A N 1
ATOM 1654 C CA . GLU A 1 215 ? -3.641 27.906 4.414 1 94.62 215 GLU A CA 1
ATOM 1655 C C . GLU A 1 215 ? -4.289 27.156 5.578 1 94.62 215 GLU A C 1
ATOM 1657 O O . GLU A 1 215 ? -5.434 27.453 5.941 1 94.62 215 GLU A O 1
ATOM 1662 N N . LYS A 1 216 ? -3.59 26.203 6.191 1 94.06 216 LYS A N 1
ATOM 1663 C CA . LYS A 1 216 ? -4.145 25.406 7.281 1 94.06 216 LYS A CA 1
ATOM 1664 C C . LYS A 1 216 ? -3.789 26.016 8.641 1 94.06 216 LYS A C 1
ATOM 1666 O O . LYS A 1 216 ? -4.234 25.516 9.68 1 94.06 216 LYS A O 1
ATOM 1671 N N . LEU A 1 217 ? -3.041 27.094 8.664 1 95.88 217 LEU A N 1
ATOM 1672 C CA . LEU A 1 217 ? -2.701 27.75 9.914 1 95.88 217 LEU A CA 1
ATOM 1673 C C . LEU A 1 217 ? -3.941 28.359 10.562 1 95.88 217 LEU A C 1
ATOM 1675 O O . LEU A 1 217 ? -4.895 28.719 9.867 1 95.88 217 LEU A O 1
ATOM 1679 N N . ASP A 1 218 ? -3.938 28.406 11.82 1 95.88 218 ASP A N 1
ATOM 1680 C CA . ASP A 1 218 ? -4.973 29.031 12.641 1 95.88 218 ASP A CA 1
ATOM 1681 C C . ASP A 1 218 ? -6.309 28.297 12.469 1 95.88 218 ASP A C 1
ATOM 1683 O O . ASP A 1 218 ? -7.363 28.938 12.406 1 95.88 218 ASP A O 1
ATOM 1687 N N . THR A 1 219 ? -6.215 27.047 12.25 1 91.25 219 THR A N 1
ATOM 1688 C CA . THR A 1 219 ? -7.398 26.188 12.211 1 91.25 219 THR A CA 1
ATOM 1689 C C . THR A 1 219 ? -7.32 25.109 13.289 1 91.25 219 THR A C 1
ATOM 1691 O O . THR A 1 219 ? -6.227 24.734 13.719 1 91.25 219 THR A O 1
ATOM 1694 N N . VAL A 1 220 ? -8.539 24.672 13.773 1 91.44 220 VAL A N 1
ATOM 1695 C CA . VAL A 1 220 ? -8.617 23.656 14.82 1 91.44 220 VAL A CA 1
ATOM 1696 C C . VAL A 1 220 ? -9.711 22.656 14.484 1 91.44 220 VAL A C 1
ATOM 1698 O O . VAL A 1 220 ? -10.781 23.031 14.016 1 91.44 220 VAL A O 1
ATOM 1701 N N . LEU A 1 221 ? -9.375 21.391 14.695 1 89.12 221 LEU A N 1
ATOM 1702 C CA . LEU A 1 221 ? -10.367 20.328 14.547 1 89.12 221 LEU A CA 1
ATOM 1703 C C . LEU A 1 221 ? -10.703 19.703 15.898 1 89.12 221 LEU A C 1
ATOM 1705 O O . LEU A 1 221 ? -10.242 20.188 16.938 1 89.12 221 LEU A O 1
ATOM 1709 N N . LYS A 1 222 ? -11.508 18.766 15.938 1 87.75 222 LYS A N 1
ATOM 1710 C CA . LYS A 1 222 ? -12.234 18.312 17.125 1 87.75 222 LYS A CA 1
ATOM 1711 C C . LYS A 1 222 ? -11.289 17.688 18.141 1 87.75 222 LYS A C 1
ATOM 1713 O O . LYS A 1 222 ? -11.531 17.766 19.344 1 87.75 222 LYS A O 1
ATOM 1718 N N . MET A 1 223 ? -10.25 17.062 17.734 1 93.81 223 MET A N 1
ATOM 1719 C CA . MET A 1 223 ? -9.398 16.297 18.656 1 93.81 223 MET A CA 1
ATOM 1720 C C . MET A 1 223 ? -7.934 16.672 18.469 1 93.81 223 MET A C 1
ATOM 1722 O O . MET A 1 223 ? -7.41 16.625 17.359 1 93.81 223 MET A O 1
ATOM 1726 N N . LYS A 1 224 ? -7.297 16.922 19.594 1 97.12 224 LYS A N 1
ATOM 1727 C CA . LYS A 1 224 ? -5.902 17.344 19.562 1 97.12 224 LYS A CA 1
ATOM 1728 C C . LYS A 1 224 ? -4.953 16.156 19.516 1 97.12 224 LYS A C 1
ATOM 1730 O O . LYS A 1 224 ? -5.141 15.172 20.234 1 97.12 224 LYS A O 1
ATOM 1735 N N . ILE A 1 225 ? -3.979 16.25 18.625 1 97.69 225 ILE A N 1
ATOM 1736 C CA . ILE A 1 225 ? -2.924 15.25 18.516 1 97.69 225 ILE A CA 1
ATOM 1737 C C . ILE A 1 225 ? -1.749 15.633 19.422 1 97.69 225 ILE A C 1
ATOM 1739 O O . ILE A 1 225 ? -1.251 14.805 20.188 1 97.69 225 ILE A O 1
ATOM 1743 N N . ALA A 1 226 ? -1.347 16.859 19.391 1 98.31 226 ALA A N 1
ATOM 1744 C CA . ALA A 1 226 ? -0.195 17.344 20.156 1 98.31 226 ALA A CA 1
ATOM 1745 C C . ALA A 1 226 ? -0.211 18.859 20.266 1 98.31 226 ALA A C 1
ATOM 1747 O O . ALA A 1 226 ? -0.802 19.547 19.438 1 98.31 226 ALA A O 1
ATOM 1748 N N . ASN A 1 227 ? 0.452 19.281 21.328 1 97.88 227 ASN A N 1
ATOM 1749 C CA . ASN A 1 227 ? 0.762 20.703 21.422 1 97.88 227 ASN A CA 1
ATOM 1750 C C . ASN A 1 227 ? 1.901 21.094 20.484 1 97.88 227 ASN A C 1
ATOM 1752 O O . ASN A 1 227 ? 2.711 20.25 20.109 1 97.88 227 ASN A O 1
ATOM 1756 N N . LEU A 1 228 ? 1.918 22.391 20.141 1 97.5 228 LEU A N 1
ATOM 1757 C CA . LEU A 1 228 ? 2.994 22.875 19.281 1 97.5 228 LEU A CA 1
ATOM 1758 C C . LEU A 1 228 ? 4.355 22.625 19.922 1 97.5 228 LEU A C 1
ATOM 1760 O O . LEU A 1 228 ? 5.34 22.375 19.234 1 97.5 228 LEU A O 1
ATOM 1764 N N . SER A 1 229 ? 4.43 22.672 21.234 1 96.81 229 SER A N 1
ATOM 1765 C CA . SER A 1 229 ? 5.68 22.531 21.969 1 96.81 229 SER A CA 1
ATOM 1766 C C . SER A 1 229 ? 6.195 21.094 21.906 1 96.81 229 SER A C 1
ATOM 1768 O O . SER A 1 229 ? 7.344 20.828 22.266 1 96.81 229 SER A O 1
ATOM 1770 N N . GLU A 1 230 ? 5.375 20.188 21.469 1 97.25 230 GLU A N 1
ATOM 1771 C CA . GLU A 1 230 ? 5.738 18.766 21.406 1 97.25 230 GLU A CA 1
ATOM 1772 C C . GLU A 1 230 ? 6.324 18.406 20.031 1 97.25 230 GLU A C 1
ATOM 1774 O O . GLU A 1 230 ? 6.688 17.266 19.797 1 97.25 230 GLU A O 1
ATOM 1779 N N . VAL A 1 231 ? 6.449 19.359 19.219 1 97.19 231 VAL A N 1
ATOM 1780 C CA . VAL A 1 231 ? 6.953 19.172 17.859 1 97.19 231 VAL A CA 1
ATOM 1781 C C . VAL A 1 231 ? 8.203 20.016 17.641 1 97.19 231 VAL A C 1
ATOM 1783 O O . VAL A 1 231 ? 8.352 21.078 18.266 1 97.19 231 VAL A O 1
ATOM 1786 N N . ASP A 1 232 ? 9.055 19.594 16.766 1 98.5 232 ASP A N 1
ATOM 1787 C CA . ASP A 1 232 ? 10.352 20.25 16.609 1 98.5 232 ASP A CA 1
ATOM 1788 C C . ASP A 1 232 ? 10.336 21.188 15.398 1 98.5 232 ASP A C 1
ATOM 1790 O O . ASP A 1 232 ? 10.891 22.281 15.445 1 98.5 232 ASP A O 1
ATOM 1794 N N . TYR A 1 233 ? 9.695 20.734 14.336 1 98.62 233 TYR A N 1
ATOM 1795 C CA . TYR A 1 233 ? 9.711 21.5 13.094 1 98.62 233 TYR A CA 1
ATOM 1796 C C . TYR A 1 233 ? 8.312 21.609 12.5 1 98.62 233 TYR A C 1
ATOM 1798 O O . TYR A 1 233 ? 7.523 20.672 12.555 1 98.62 233 TYR A O 1
ATOM 1806 N N . VAL A 1 234 ? 8.055 22.734 11.992 1 98.62 234 VAL A N 1
ATOM 1807 C CA . VAL A 1 234 ? 6.938 22.922 11.07 1 98.62 234 VAL A CA 1
ATOM 1808 C C . VAL A 1 234 ? 7.457 23.422 9.727 1 98.62 234 VAL A C 1
ATOM 1810 O O . VAL A 1 234 ? 8.188 24.422 9.672 1 98.62 234 VAL A O 1
ATOM 1813 N N . VAL A 1 235 ? 7.117 22.719 8.68 1 98.75 235 VAL A N 1
ATOM 1814 C CA . VAL A 1 235 ? 7.574 23.094 7.344 1 98.75 235 VAL A CA 1
ATOM 1815 C C . VAL A 1 235 ? 6.398 23.625 6.531 1 98.75 235 VAL A C 1
ATOM 1817 O O . VAL A 1 235 ? 5.398 22.938 6.34 1 98.75 235 VAL A O 1
ATOM 1820 N N . THR A 1 236 ? 6.43 24.844 6.059 1 98.5 236 THR A N 1
ATOM 1821 C CA . THR A 1 236 ? 5.441 25.469 5.184 1 98.5 236 THR A CA 1
ATOM 1822 C C . THR A 1 236 ? 6.086 25.938 3.885 1 98.5 236 THR A C 1
ATOM 1824 O O . THR A 1 236 ? 7.305 25.844 3.717 1 98.5 236 THR A O 1
ATOM 1827 N N . GLU A 1 237 ? 5.215 26.328 2.984 1 98.44 237 GLU A N 1
ATOM 1828 C CA . GLU A 1 237 ? 5.734 26.812 1.705 1 98.44 237 GLU A CA 1
ATOM 1829 C C . GLU A 1 237 ? 6.242 28.25 1.817 1 98.44 237 GLU A C 1
ATOM 1831 O O . GLU A 1 237 ? 6.973 28.719 0.944 1 98.44 237 GLU A O 1
ATOM 1836 N N . VAL A 1 238 ? 5.957 29.031 2.879 1 97.88 238 VAL A N 1
ATOM 1837 C CA . VAL A 1 238 ? 6.312 30.438 2.986 1 97.88 238 VAL A CA 1
ATOM 1838 C C . VAL A 1 238 ? 7.672 30.578 3.668 1 97.88 238 VAL A C 1
ATOM 1840 O O . VAL A 1 238 ? 8.141 29.656 4.328 1 97.88 238 VAL A O 1
ATOM 1843 N N . ASP A 1 239 ? 8.25 31.703 3.457 1 97.75 239 ASP A N 1
ATOM 1844 C CA . ASP A 1 239 ? 9.523 32 4.105 1 97.75 239 ASP A CA 1
ATOM 1845 C C . ASP A 1 239 ? 9.375 32 5.625 1 97.75 239 ASP A C 1
ATOM 1847 O O . ASP A 1 239 ? 8.391 32.5 6.16 1 97.75 239 ASP A O 1
ATOM 1851 N N . PRO A 1 240 ? 10.352 31.484 6.32 1 96.38 240 PRO A N 1
ATOM 1852 C CA . PRO A 1 240 ? 10.266 31.438 7.781 1 96.38 240 PRO A CA 1
ATOM 1853 C C . PRO A 1 240 ? 10.055 32.812 8.414 1 96.38 240 PRO A C 1
ATOM 1855 O O . PRO A 1 240 ? 9.594 32.906 9.555 1 96.38 240 PRO A O 1
ATOM 1858 N N . SER A 1 241 ? 10.422 33.844 7.688 1 96.06 241 SER A N 1
ATOM 1859 C CA . SER A 1 241 ? 10.273 35.188 8.227 1 96.06 241 SER A CA 1
ATOM 1860 C C . SER A 1 241 ? 8.906 35.781 7.867 1 96.06 241 SER A C 1
ATOM 1862 O O . SER A 1 241 ? 8.609 36.938 8.219 1 96.06 241 SER A O 1
ATOM 1864 N N . ASP A 1 242 ? 8.156 35 7.219 1 97.06 242 ASP A N 1
ATOM 1865 C CA . ASP A 1 242 ? 6.836 35.469 6.816 1 97.06 242 ASP A CA 1
ATOM 1866 C C . ASP A 1 242 ? 6.02 35.906 8.031 1 97.06 242 ASP A C 1
ATOM 1868 O O . ASP A 1 242 ? 6.039 35.25 9.07 1 97.06 242 ASP A O 1
ATOM 1872 N N . GLU A 1 243 ? 5.191 36.906 7.867 1 96.12 243 GLU A N 1
ATOM 1873 C CA . GLU A 1 243 ? 4.391 37.5 8.938 1 96.12 243 GLU A CA 1
ATOM 1874 C C . GLU A 1 243 ? 3.406 36.469 9.508 1 96.12 243 GLU A C 1
ATOM 1876 O O . GLU A 1 243 ? 3.109 36.5 10.711 1 96.12 243 GLU A O 1
ATOM 1881 N N . LYS A 1 244 ? 2.926 35.562 8.75 1 94.5 244 LYS A N 1
ATOM 1882 C CA . LYS A 1 244 ? 1.946 34.562 9.148 1 94.5 244 LYS A CA 1
ATOM 1883 C C . LYS A 1 244 ? 2.51 33.656 10.234 1 94.5 244 LYS A C 1
ATOM 1885 O O . LYS A 1 244 ? 1.754 33.031 10.977 1 94.5 244 LYS A O 1
ATOM 1890 N N . LEU A 1 245 ? 3.787 33.594 10.305 1 97.25 245 LEU A N 1
ATOM 1891 C CA . LEU A 1 245 ? 4.414 3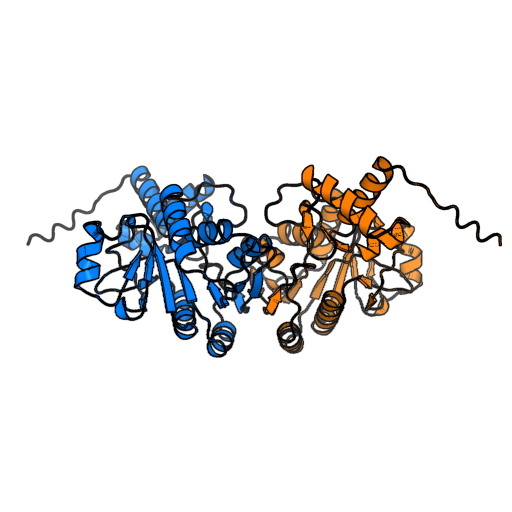2.625 11.195 1 97.25 245 LEU A CA 1
ATOM 1892 C C . LEU A 1 245 ? 4.895 33.281 12.477 1 97.25 245 LEU A C 1
ATOM 1894 O O . LEU A 1 245 ? 5.27 32.594 13.438 1 97.25 245 LEU A O 1
ATOM 1898 N N . GLN A 1 246 ? 4.871 34.656 12.523 1 96.5 246 GLN A N 1
ATOM 1899 C CA . GLN A 1 246 ? 5.473 35.375 13.617 1 96.5 246 GLN A CA 1
ATOM 1900 C C . GLN A 1 246 ? 4.766 35.094 14.938 1 96.5 246 GLN A C 1
ATOM 1902 O O . GLN A 1 246 ? 5.414 34.969 15.977 1 96.5 246 GLN A O 1
ATOM 1907 N N . SER A 1 247 ? 3.473 35.031 14.883 1 96.56 247 SER A N 1
ATOM 1908 C CA . SER A 1 247 ? 2.723 34.75 16.094 1 96.56 247 SER A CA 1
ATOM 1909 C C . SER A 1 247 ? 3.074 33.375 16.656 1 96.56 247 SER A C 1
ATOM 1911 O O . SER A 1 247 ? 3.166 33.219 17.875 1 96.56 247 SER A O 1
ATOM 1913 N N . TYR A 1 248 ? 3.223 32.375 15.828 1 97.5 248 TYR A N 1
ATOM 1914 C CA . TYR A 1 248 ? 3.594 31.031 16.234 1 97.5 248 TYR A CA 1
ATOM 1915 C C . TYR A 1 248 ? 4.98 31.016 16.875 1 97.5 248 TYR A C 1
ATOM 1917 O O . TYR A 1 248 ? 5.188 30.406 17.922 1 97.5 248 TYR A O 1
ATOM 1925 N N . LYS A 1 249 ? 5.934 31.719 16.25 1 96.31 249 LYS A N 1
ATOM 1926 C CA . LYS A 1 249 ? 7.309 31.781 16.719 1 96.31 249 LYS A CA 1
ATOM 1927 C C . LYS A 1 249 ? 7.387 32.406 18.109 1 96.31 249 LYS A C 1
ATOM 1929 O O . LYS A 1 249 ? 8.164 31.984 18.953 1 96.31 249 LYS A O 1
ATOM 1934 N N . LYS A 1 250 ? 6.648 33.438 18.266 1 96.75 250 LYS A N 1
ATOM 1935 C CA . LYS A 1 250 ? 6.605 34.125 19.547 1 96.75 250 LYS A CA 1
ATOM 1936 C C . LYS A 1 250 ? 5.992 33.219 20.625 1 96.75 250 LYS A C 1
ATOM 1938 O O . LYS A 1 250 ? 6.484 33.188 21.75 1 96.75 250 LYS A O 1
ATOM 1943 N N . ALA A 1 251 ? 4.957 32.562 20.234 1 96.94 251 ALA A N 1
ATOM 1944 C CA . ALA A 1 251 ? 4.215 31.734 21.203 1 96.94 251 ALA A CA 1
ATOM 1945 C C . ALA A 1 251 ? 5.008 30.484 21.594 1 96.94 251 ALA A C 1
ATOM 1947 O O . ALA A 1 251 ? 4.941 30.031 22.734 1 96.94 251 ALA A O 1
ATOM 1948 N N . VAL A 1 252 ? 5.684 29.828 20.656 1 97.31 252 VAL A N 1
ATOM 1949 C CA . VAL A 1 252 ? 6.434 28.609 20.891 1 97.31 252 VAL A CA 1
ATOM 1950 C C . VAL A 1 252 ? 7.836 28.734 20.312 1 97.31 252 VAL A C 1
ATOM 1952 O O . VAL A 1 252 ? 8.133 28.156 19.266 1 97.31 252 VAL A O 1
ATOM 1955 N N . PRO A 1 253 ? 8.758 29.359 21.016 1 95.31 253 PRO A N 1
ATOM 1956 C CA . PRO A 1 253 ? 10.094 29.656 20.484 1 95.31 253 PRO A CA 1
ATOM 1957 C C . PRO A 1 253 ? 10.898 28.391 20.156 1 95.31 253 PRO A C 1
ATOM 1959 O O . PRO A 1 253 ? 11.828 28.453 19.344 1 95.31 253 PRO A O 1
ATOM 1962 N N . SER A 1 254 ? 10.539 27.281 20.812 1 95.12 254 SER A N 1
ATOM 1963 C CA . SER A 1 254 ? 11.273 26.031 20.562 1 95.12 254 SER A CA 1
ATOM 1964 C C . SER A 1 254 ? 10.906 25.422 19.219 1 95.12 254 SER A C 1
ATOM 1966 O O . SER A 1 254 ? 11.609 24.547 18.719 1 95.12 254 SER A O 1
ATOM 1968 N N . LEU A 1 255 ? 9.797 25.797 18.688 1 96.06 255 LEU A N 1
ATOM 1969 C CA . LEU A 1 255 ? 9.32 25.312 17.406 1 96.06 255 LEU A CA 1
ATOM 1970 C C . LEU A 1 255 ? 10.07 25.984 16.25 1 96.06 255 LEU A C 1
ATOM 1972 O O . LEU A 1 255 ? 10.07 27.219 16.141 1 96.06 255 LEU A O 1
ATOM 1976 N N . VAL A 1 256 ? 10.688 25.25 15.391 1 97.38 256 VAL A N 1
ATOM 1977 C CA . VAL A 1 256 ? 11.469 25.781 14.289 1 97.38 256 VAL A CA 1
ATOM 1978 C C . VAL A 1 256 ? 10.648 25.734 13 1 97.38 256 VAL A C 1
ATOM 1980 O O . VAL A 1 256 ? 10.219 24.672 12.57 1 97.38 256 VAL A O 1
ATOM 1983 N N . PHE A 1 257 ? 10.445 26.844 12.422 1 97.69 257 PHE A N 1
ATOM 1984 C CA . PHE A 1 257 ? 9.789 26.922 11.125 1 97.69 257 PHE A CA 1
ATOM 1985 C C . PHE A 1 257 ? 10.812 26.875 9.992 1 97.69 257 PHE A C 1
ATOM 1987 O O . PHE A 1 257 ? 11.844 27.531 10.062 1 97.69 257 PHE A O 1
ATOM 1994 N N . ILE A 1 258 ? 10.562 26.062 9.07 1 97.44 258 ILE A N 1
ATOM 1995 C CA . ILE A 1 258 ? 11.438 25.922 7.914 1 97.44 258 ILE A CA 1
ATOM 1996 C C . ILE A 1 258 ? 10.734 26.422 6.664 1 97.44 258 ILE A C 1
ATOM 1998 O O . ILE A 1 258 ? 9.594 26.047 6.383 1 97.44 258 ILE A O 1
ATOM 2002 N N . MET B 1 1 ? 23.047 -40.812 -26.703 1 32.88 1 MET B N 1
ATOM 2003 C CA . MET B 1 1 ? 22.219 -39.625 -26.812 1 32.88 1 MET B CA 1
ATOM 2004 C C . MET B 1 1 ? 23.078 -38.375 -26.906 1 32.88 1 MET B C 1
ATOM 2006 O O . MET B 1 1 ? 23.891 -38.094 -26.016 1 32.88 1 MET B O 1
ATOM 2010 N N . ASN B 1 2 ? 23.484 -37.969 -28.062 1 35 2 ASN B N 1
ATOM 2011 C CA . ASN B 1 2 ? 24.391 -36.875 -28.344 1 35 2 ASN B CA 1
ATOM 2012 C C . ASN B 1 2 ? 23.938 -35.562 -27.672 1 35 2 ASN B C 1
ATOM 2014 O O . ASN B 1 2 ? 22.828 -35.094 -27.922 1 35 2 ASN B O 1
ATOM 2018 N N . ASN B 1 3 ? 24.203 -35.344 -26.406 1 36.97 3 ASN B N 1
ATOM 2019 C CA . ASN B 1 3 ? 24.016 -34.156 -25.594 1 36.97 3 ASN B CA 1
ATOM 2020 C C . ASN B 1 3 ? 24.375 -32.875 -26.359 1 36.97 3 ASN B C 1
ATOM 2022 O O . ASN B 1 3 ? 25.5 -32.406 -26.266 1 36.97 3 ASN B O 1
ATOM 2026 N N . ASP B 1 4 ? 24.203 -32.75 -27.688 1 38.03 4 ASP B N 1
ATOM 2027 C CA . ASP B 1 4 ? 24.438 -31.562 -28.516 1 38.03 4 ASP B CA 1
ATOM 2028 C C . ASP B 1 4 ? 23.906 -30.297 -27.828 1 38.03 4 ASP B C 1
ATOM 2030 O O . ASP B 1 4 ? 22.688 -30.109 -27.734 1 38.03 4 ASP B O 1
ATOM 2034 N N . ASN B 1 5 ? 24.422 -29.875 -26.703 1 44.31 5 ASN B N 1
ATOM 2035 C CA . ASN B 1 5 ? 24.328 -28.547 -26.125 1 44.31 5 ASN B CA 1
ATOM 2036 C C . ASN B 1 5 ? 24.25 -27.469 -27.219 1 44.31 5 ASN B C 1
ATOM 2038 O O . ASN B 1 5 ? 25.281 -27 -27.688 1 44.31 5 ASN B O 1
ATOM 2042 N N . GLU B 1 6 ? 23.625 -27.594 -28.297 1 47.16 6 GLU B N 1
ATOM 2043 C CA . GLU B 1 6 ? 23.406 -26.547 -29.297 1 47.16 6 GLU B CA 1
ATOM 2044 C C . GLU B 1 6 ? 23.25 -25.172 -28.625 1 47.16 6 GLU B C 1
ATOM 2046 O O . GLU B 1 6 ? 22.359 -24.969 -27.812 1 47.16 6 GLU B O 1
ATOM 2051 N N . VAL B 1 7 ? 24.344 -24.594 -28.344 1 53.78 7 VAL B N 1
ATOM 2052 C CA . VAL B 1 7 ? 24.438 -23.219 -27.859 1 53.78 7 VAL B CA 1
ATOM 2053 C C . VAL B 1 7 ? 23.469 -22.328 -28.641 1 53.78 7 VAL B C 1
ATOM 2055 O O . VAL B 1 7 ? 23.641 -22.156 -29.859 1 53.78 7 VAL B O 1
ATOM 2058 N N . VAL B 1 8 ? 22.234 -22.312 -28.391 1 63.25 8 VAL B N 1
ATOM 2059 C CA . VAL B 1 8 ? 21.328 -21.375 -29.047 1 63.25 8 VAL B CA 1
ATOM 2060 C C . VAL B 1 8 ? 21.906 -19.953 -28.984 1 63.25 8 VAL B C 1
ATOM 2062 O O . VAL B 1 8 ? 22.203 -19.453 -27.906 1 63.25 8 VAL B O 1
ATOM 2065 N N . ASN B 1 9 ? 22.547 -19.531 -30.016 1 75.19 9 ASN B N 1
ATOM 2066 C CA . ASN B 1 9 ? 23.078 -18.188 -30.188 1 75.19 9 ASN B CA 1
ATOM 2067 C C . ASN B 1 9 ? 21.984 -17.188 -30.531 1 75.19 9 ASN B C 1
ATOM 2069 O O . ASN B 1 9 ? 21.562 -17.078 -31.688 1 75.19 9 ASN B O 1
ATOM 2073 N N . TYR B 1 10 ? 21.406 -16.609 -29.438 1 84.75 10 TYR B N 1
ATOM 2074 C CA . TYR B 1 10 ? 20.391 -15.602 -29.688 1 84.75 10 TYR B CA 1
ATOM 2075 C C . TYR B 1 10 ? 21.031 -14.312 -30.188 1 84.75 10 TYR B C 1
ATOM 2077 O O . TYR B 1 10 ? 22.094 -13.914 -29.734 1 84.75 10 TYR B O 1
ATOM 2085 N N . THR B 1 11 ? 20.375 -13.773 -31.25 1 92.88 11 THR B N 1
ATOM 2086 C CA . THR B 1 11 ? 20.703 -12.375 -31.516 1 92.88 11 THR B CA 1
ATOM 2087 C C . THR B 1 11 ? 20.297 -11.5 -30.328 1 92.88 11 THR B C 1
ATOM 2089 O O . THR B 1 11 ? 19.531 -11.93 -29.469 1 92.88 11 THR B O 1
ATOM 2092 N N . LYS B 1 12 ? 20.953 -10.328 -30.25 1 93.25 12 LYS B N 1
ATOM 2093 C CA . LYS B 1 12 ? 20.609 -9.383 -29.188 1 93.25 12 LYS B CA 1
ATOM 2094 C C . LYS B 1 12 ? 19.109 -9.117 -29.156 1 93.25 12 LYS B C 1
ATOM 2096 O O . LYS B 1 12 ? 18.5 -9.094 -28.078 1 93.25 12 LYS B O 1
ATOM 2101 N N . GLU B 1 13 ? 18.5 -8.992 -30.312 1 94.12 13 GLU B N 1
ATOM 2102 C CA . GLU B 1 13 ? 17.078 -8.703 -30.422 1 94.12 13 GLU B CA 1
ATOM 2103 C C . GLU B 1 13 ? 16.234 -9.875 -29.938 1 94.12 13 GLU B C 1
ATOM 2105 O O . GLU B 1 13 ? 15.258 -9.688 -29.203 1 94.12 13 GLU B O 1
ATOM 2110 N N . GLU B 1 14 ? 16.625 -10.992 -30.328 1 94.12 14 GLU B N 1
ATOM 2111 C CA . GLU B 1 14 ? 15.93 -12.195 -29.875 1 94.12 14 GLU B CA 1
ATOM 2112 C C . GLU B 1 14 ? 16.031 -12.359 -28.359 1 94.12 14 GLU B C 1
ATOM 2114 O O . GLU B 1 14 ? 15.047 -12.703 -27.703 1 94.12 14 GLU B O 1
ATOM 2119 N N . ARG B 1 15 ? 17.203 -12.094 -27.891 1 94.75 15 ARG B N 1
ATOM 2120 C CA . ARG B 1 15 ? 17.453 -12.219 -26.453 1 94.75 15 ARG B CA 1
ATOM 2121 C C . ARG B 1 15 ? 16.594 -11.227 -25.672 1 94.75 15 ARG B C 1
ATOM 2123 O O . ARG B 1 15 ? 15.984 -11.594 -24.656 1 94.75 15 ARG B O 1
ATOM 2130 N N . LYS B 1 16 ? 16.484 -10.078 -26.125 1 95.31 16 LYS B N 1
ATOM 2131 C CA . LYS B 1 16 ? 15.664 -9.047 -25.469 1 95.31 16 LYS B CA 1
ATOM 2132 C C . LYS B 1 16 ? 14.188 -9.438 -25.469 1 95.31 16 LYS B C 1
ATOM 2134 O O . LYS B 1 16 ? 13.492 -9.242 -24.469 1 95.31 16 LYS B O 1
ATOM 2139 N N . ASN B 1 17 ? 13.812 -9.977 -26.578 1 94.69 17 ASN B N 1
ATOM 2140 C CA . ASN B 1 17 ? 12.43 -10.414 -26.656 1 94.69 17 ASN B CA 1
ATOM 2141 C C . ASN B 1 17 ? 12.133 -11.539 -25.672 1 94.69 17 ASN B C 1
ATOM 2143 O O . ASN B 1 17 ? 11.062 -11.578 -25.062 1 94.69 17 ASN B O 1
ATOM 2147 N N . LEU B 1 18 ? 13.062 -12.383 -25.516 1 94 18 LEU B N 1
ATOM 2148 C CA . LEU B 1 18 ? 12.906 -13.492 -24.578 1 94 18 LEU B CA 1
ATOM 2149 C C . LEU B 1 18 ? 12.922 -12.992 -23.141 1 94 18 LEU B C 1
ATOM 2151 O O . LEU B 1 18 ? 12.148 -13.469 -22.312 1 94 18 LEU B O 1
ATOM 2155 N N . ILE B 1 19 ? 13.781 -12.055 -22.875 1 94.5 19 ILE B N 1
ATOM 2156 C CA . ILE B 1 19 ? 13.836 -11.43 -21.562 1 94.5 19 ILE B CA 1
ATOM 2157 C C . ILE B 1 19 ? 12.484 -10.812 -21.234 1 94.5 19 ILE B C 1
ATOM 2159 O O . ILE B 1 19 ? 11.93 -11.047 -20.156 1 94.5 19 ILE B O 1
ATOM 2163 N N . LEU B 1 20 ? 11.945 -10.117 -22.141 1 93.62 20 LEU B N 1
ATOM 2164 C CA . LEU B 1 20 ? 10.656 -9.453 -21.953 1 93.62 20 LEU B CA 1
ATOM 2165 C C . LEU B 1 20 ? 9.555 -10.477 -21.719 1 93.62 20 LEU B C 1
ATOM 2167 O O . LEU B 1 20 ? 8.695 -10.289 -20.859 1 93.62 20 LEU B O 1
ATOM 2171 N N . LYS B 1 21 ? 9.641 -11.484 -22.5 1 91.56 21 LYS B N 1
ATOM 2172 C CA . LYS B 1 21 ? 8.633 -12.531 -22.359 1 91.56 21 LYS B CA 1
ATOM 2173 C C . LYS B 1 21 ? 8.703 -13.156 -20.953 1 91.56 21 LYS B C 1
ATOM 2175 O O . LYS B 1 21 ? 7.672 -13.336 -20.312 1 91.56 21 LYS B O 1
ATOM 2180 N N . GLU B 1 22 ? 9.891 -13.43 -20.516 1 90.62 22 GLU B N 1
ATOM 2181 C CA . GLU B 1 22 ? 10.086 -14.055 -19.203 1 90.62 22 GLU B CA 1
ATOM 2182 C C . GLU B 1 22 ? 9.602 -13.141 -18.078 1 90.62 22 GLU B C 1
ATOM 2184 O O . GLU B 1 22 ? 8.93 -13.594 -17.156 1 90.62 22 GLU B O 1
ATOM 2189 N N . ILE B 1 23 ? 9.93 -11.93 -18.172 1 90.25 23 ILE B N 1
ATOM 2190 C CA . ILE B 1 23 ? 9.578 -10.961 -17.141 1 90.25 23 ILE B CA 1
ATOM 2191 C C . ILE B 1 23 ? 8.07 -10.766 -17.109 1 90.25 23 ILE B C 1
ATOM 2193 O O . ILE B 1 23 ? 7.473 -10.68 -16.031 1 90.25 23 ILE B O 1
ATOM 2197 N N . ASN B 1 24 ? 7.477 -10.727 -18.266 1 88.69 24 ASN B N 1
ATOM 2198 C CA . ASN B 1 24 ? 6.027 -10.562 -18.312 1 88.69 24 ASN B CA 1
ATOM 2199 C C . ASN B 1 24 ? 5.305 -11.805 -17.797 1 88.69 24 ASN B C 1
ATOM 2201 O O . ASN B 1 24 ? 4.281 -11.688 -17.109 1 88.69 24 ASN B O 1
ATOM 2205 N N . LEU B 1 25 ? 5.863 -12.875 -18.094 1 86.38 25 LEU B N 1
ATOM 2206 C CA . LEU B 1 25 ? 5.27 -14.148 -17.703 1 86.38 25 LEU B CA 1
ATOM 2207 C C . LEU B 1 25 ? 5.352 -14.352 -16.188 1 86.38 25 LEU B C 1
ATOM 2209 O O . LEU B 1 25 ? 4.406 -14.852 -15.578 1 86.38 25 LEU B O 1
ATOM 2213 N N . HIS B 1 26 ? 6.434 -13.867 -15.609 1 83.94 26 HIS B N 1
ATOM 2214 C CA . HIS B 1 26 ? 6.684 -14.203 -14.211 1 83.94 26 HIS B CA 1
ATOM 2215 C C . HIS B 1 26 ? 6.598 -12.961 -13.328 1 83.94 26 HIS B C 1
ATOM 2217 O O . HIS B 1 26 ? 6.734 -13.055 -12.102 1 83.94 26 HIS B O 1
ATOM 2223 N N . THR B 1 27 ? 6.355 -11.844 -13.891 1 79.19 27 THR B N 1
ATOM 2224 C CA . THR B 1 27 ? 6.238 -10.547 -13.234 1 79.19 27 THR B CA 1
ATOM 2225 C C . THR B 1 27 ? 7.605 -10.039 -12.773 1 79.19 27 THR B C 1
ATOM 2227 O O . THR B 1 27 ? 7.906 -8.852 -12.898 1 79.19 27 THR B O 1
ATOM 2230 N N . ARG B 1 28 ? 8.359 -10.945 -12.273 1 84.25 28 ARG B N 1
ATOM 2231 C CA . ARG B 1 28 ? 9.719 -10.633 -11.828 1 84.25 28 ARG B CA 1
ATOM 2232 C C . ARG B 1 28 ? 10.656 -11.812 -12.062 1 84.25 28 ARG B C 1
ATOM 2234 O O . ARG B 1 28 ? 10.273 -12.969 -11.844 1 84.25 28 ARG B O 1
ATOM 2241 N N . VAL B 1 29 ? 11.891 -11.477 -12.523 1 88.56 29 VAL B N 1
ATOM 2242 C CA . VAL B 1 29 ? 12.867 -12.523 -12.789 1 88.56 29 VAL B CA 1
ATOM 2243 C C . VAL B 1 29 ? 14.258 -12.062 -12.352 1 88.56 29 VAL B C 1
ATOM 2245 O O . VAL B 1 29 ? 14.625 -10.906 -12.57 1 88.56 29 VAL B O 1
ATOM 2248 N N . SER B 1 30 ? 14.945 -12.93 -11.68 1 88.62 30 SER B N 1
ATOM 2249 C CA . SER B 1 30 ? 16.297 -12.602 -11.258 1 88.62 30 SER B CA 1
ATOM 2250 C C . SER B 1 30 ? 17.281 -12.648 -12.43 1 88.62 30 SER B C 1
ATOM 2252 O O . SER B 1 30 ? 17.031 -13.336 -13.422 1 88.62 30 SER B O 1
ATOM 2254 N N . PHE B 1 31 ? 18.453 -11.906 -12.289 1 91.31 31 PHE B N 1
ATOM 2255 C CA . PHE B 1 31 ? 19.516 -11.969 -13.289 1 91.31 31 PHE B CA 1
ATOM 2256 C C . PHE B 1 31 ? 20.031 -13.391 -13.438 1 91.31 31 PHE B C 1
ATOM 2258 O O . PHE B 1 31 ? 20.297 -13.852 -14.547 1 91.31 31 PHE B O 1
ATOM 2265 N N . GLU B 1 32 ? 20.078 -13.984 -12.305 1 88.75 32 GLU B N 1
ATOM 2266 C CA . GLU B 1 32 ? 20.578 -15.359 -12.273 1 88.75 32 GLU B CA 1
ATOM 2267 C C . GLU B 1 32 ? 19.672 -16.281 -13.086 1 88.75 32 GLU B C 1
ATOM 2269 O O . GLU B 1 32 ? 20.172 -17.078 -13.898 1 88.75 32 GLU B O 1
ATOM 2274 N N . THR B 1 33 ? 18.453 -16.188 -12.891 1 87.56 33 THR B N 1
ATOM 2275 C CA . THR B 1 33 ? 17.484 -17.016 -13.602 1 87.56 33 THR B CA 1
ATOM 2276 C C . THR B 1 33 ? 17.531 -16.75 -15.102 1 87.56 33 THR B C 1
ATOM 2278 O O . THR B 1 33 ? 17.531 -17.688 -15.906 1 87.56 33 THR B O 1
ATOM 2281 N N . LEU B 1 34 ? 17.594 -15.508 -15.477 1 92.44 34 LEU B N 1
ATOM 2282 C CA . LEU B 1 34 ? 17.656 -15.148 -16.891 1 92.44 34 LEU B CA 1
ATOM 2283 C C . LEU B 1 34 ? 18.953 -15.648 -17.516 1 92.44 34 LEU B C 1
ATOM 2285 O O . LEU B 1 34 ? 18.938 -16.156 -18.641 1 92.44 34 LEU B O 1
ATOM 2289 N N . SER B 1 35 ? 20 -15.445 -16.797 1 93.62 35 SER B N 1
ATOM 2290 C CA . SER B 1 35 ? 21.297 -15.914 -17.266 1 93.62 35 SER B CA 1
ATOM 2291 C C . SER B 1 35 ? 21.281 -17.406 -17.547 1 93.62 35 SER B C 1
ATOM 2293 O O . SER B 1 35 ? 21.734 -17.859 -18.609 1 93.62 35 SER B O 1
ATOM 2295 N N . ALA B 1 36 ? 20.75 -18.141 -16.688 1 88.94 36 ALA B N 1
ATOM 2296 C CA . ALA B 1 36 ? 20.672 -19.594 -16.812 1 88.94 36 ALA B CA 1
ATOM 2297 C C . ALA B 1 36 ? 19.766 -20 -17.969 1 88.94 36 ALA B C 1
ATOM 2299 O O . ALA B 1 36 ? 20.109 -20.891 -18.75 1 88.94 36 ALA B O 1
ATOM 2300 N N . LYS B 1 37 ? 18.719 -19.375 -18.141 1 88 37 LYS B N 1
ATOM 2301 C CA . LYS B 1 37 ? 17.734 -19.719 -19.156 1 88 37 LYS B CA 1
ATOM 2302 C C . LYS B 1 37 ? 18.219 -19.375 -20.562 1 88 37 LYS B C 1
ATOM 2304 O O . LYS B 1 37 ? 17.922 -20.078 -21.516 1 88 37 LYS B O 1
ATOM 2309 N N . LEU B 1 38 ? 18.969 -18.297 -20.641 1 92.94 38 LEU B N 1
ATOM 2310 C CA . LEU B 1 38 ? 19.375 -17.797 -21.953 1 92.94 38 LEU B CA 1
ATOM 2311 C C . LEU B 1 38 ? 20.797 -18.234 -22.281 1 92.94 38 LEU B C 1
ATOM 2313 O O . LEU B 1 38 ? 21.281 -17.984 -23.391 1 92.94 38 LEU B O 1
ATOM 2317 N N . PHE B 1 39 ? 21.422 -18.844 -21.375 1 92.75 39 PHE B N 1
ATOM 2318 C CA . PHE B 1 39 ? 22.781 -19.359 -21.531 1 92.75 39 PHE B CA 1
ATOM 2319 C C . PHE B 1 39 ? 23.75 -18.234 -21.891 1 92.75 39 PHE B C 1
ATOM 2321 O O . PHE B 1 39 ? 24.516 -18.359 -22.859 1 92.75 39 PHE B O 1
ATOM 2328 N N . VAL B 1 40 ? 23.625 -17.172 -21.203 1 94.88 40 VAL B N 1
ATOM 2329 C CA . VAL B 1 40 ? 24.547 -16.031 -21.312 1 94.88 40 VAL B CA 1
ATOM 2330 C C . VAL B 1 40 ? 24.953 -15.562 -19.922 1 94.88 40 VAL B C 1
ATOM 2332 O O . VAL B 1 40 ? 24.375 -15.992 -18.922 1 94.88 40 VAL B O 1
ATOM 2335 N N . SER B 1 41 ? 25.953 -14.75 -19.875 1 94.12 41 SER B N 1
ATOM 2336 C CA . SER B 1 41 ? 26.422 -14.25 -18.594 1 94.12 41 SER B CA 1
ATOM 2337 C C . SER B 1 41 ? 25.406 -13.297 -17.969 1 94.12 41 SER B C 1
ATOM 2339 O O . SER B 1 41 ? 24.609 -12.688 -18.672 1 94.12 41 SER B O 1
ATOM 2341 N N . GLU B 1 42 ? 25.469 -13.195 -16.609 1 94.44 42 GLU B N 1
ATOM 2342 C CA . GLU B 1 42 ? 24.625 -12.219 -15.945 1 94.44 42 GLU B CA 1
ATOM 2343 C C . GLU B 1 42 ? 24.922 -10.797 -16.438 1 94.44 42 GLU B C 1
ATOM 2345 O O . GLU B 1 42 ? 24.016 -9.961 -16.5 1 94.44 42 GLU B O 1
ATOM 2350 N N . ASP B 1 43 ? 26.219 -10.531 -16.781 1 95.56 43 ASP B N 1
ATOM 2351 C CA . ASP B 1 43 ? 26.594 -9.219 -17.297 1 95.56 43 ASP B CA 1
ATOM 2352 C C . ASP B 1 43 ? 25.875 -8.906 -18.609 1 95.56 43 ASP B C 1
ATOM 2354 O O . ASP B 1 43 ? 25.438 -7.773 -18.828 1 95.56 43 ASP B O 1
ATOM 2358 N N . THR B 1 44 ? 25.781 -9.875 -19.438 1 95.19 44 THR B N 1
ATOM 2359 C CA . THR B 1 44 ? 25.047 -9.727 -20.688 1 95.19 44 THR B CA 1
ATOM 2360 C C . THR B 1 44 ? 23.578 -9.438 -20.438 1 95.19 44 THR B C 1
ATOM 2362 O O . THR B 1 44 ? 23 -8.539 -21.047 1 95.19 44 THR B O 1
ATOM 2365 N N . VAL B 1 45 ? 23.016 -10.188 -19.469 1 96.12 45 VAL B N 1
ATOM 2366 C CA . VAL B 1 45 ? 21.625 -9.992 -19.094 1 96.12 45 VAL B CA 1
ATOM 2367 C C . VAL B 1 45 ? 21.422 -8.562 -18.578 1 96.12 45 VAL B C 1
ATOM 2369 O O . VAL B 1 45 ? 20.484 -7.879 -18.969 1 96.12 45 VAL B O 1
ATOM 2372 N N . ARG B 1 46 ? 22.344 -8.125 -17.766 1 95.62 46 ARG B N 1
ATOM 2373 C CA . ARG B 1 46 ? 22.266 -6.793 -17.172 1 95.62 46 ARG B CA 1
ATOM 2374 C C . ARG B 1 46 ? 22.297 -5.715 -18.25 1 95.62 46 ARG B C 1
ATOM 2376 O O . ARG B 1 46 ? 21.547 -4.734 -18.188 1 95.62 46 ARG B O 1
ATOM 2383 N N . ARG B 1 47 ? 23.172 -5.859 -19.266 1 95.88 47 ARG B N 1
ATOM 2384 C CA . ARG B 1 47 ? 23.266 -4.902 -20.359 1 95.88 47 ARG B CA 1
ATOM 2385 C C . ARG B 1 47 ? 21.953 -4.828 -21.141 1 95.88 47 ARG B C 1
ATOM 2387 O O . ARG B 1 47 ? 21.484 -3.736 -21.469 1 95.88 47 ARG B O 1
ATOM 2394 N N . ASP B 1 48 ? 21.422 -5.973 -21.406 1 96.44 48 ASP B N 1
ATOM 2395 C CA . ASP B 1 48 ? 20.156 -6.027 -22.125 1 96.44 48 ASP B CA 1
ATOM 2396 C C . ASP B 1 48 ? 19.031 -5.379 -21.312 1 96.44 48 ASP B C 1
ATOM 2398 O O . ASP B 1 48 ? 18.219 -4.625 -21.859 1 96.44 48 ASP B O 1
ATOM 2402 N N . ILE B 1 49 ? 19.016 -5.676 -20.047 1 95.75 49 ILE B N 1
ATOM 2403 C CA . ILE B 1 49 ? 17.984 -5.152 -19.156 1 95.75 49 ILE B CA 1
ATOM 2404 C C . ILE B 1 49 ? 18.094 -3.635 -19.062 1 95.75 49 ILE B C 1
ATOM 2406 O O . ILE B 1 49 ? 17.094 -2.924 -19.078 1 95.75 49 ILE B O 1
ATOM 2410 N N . ASN B 1 50 ? 19.312 -3.174 -18.984 1 95.62 50 ASN B N 1
ATOM 2411 C CA . ASN B 1 50 ? 19.531 -1.729 -18.969 1 95.62 50 ASN B CA 1
ATOM 2412 C C . ASN B 1 50 ? 18.953 -1.063 -20.219 1 95.62 50 ASN B C 1
ATOM 2414 O O . ASN B 1 50 ? 18.344 -0.003 -20.141 1 95.62 50 ASN B O 1
ATOM 2418 N N . GLU B 1 51 ? 19.156 -1.679 -21.297 1 95.75 51 GLU B N 1
ATOM 2419 C CA . GLU B 1 51 ? 18.641 -1.149 -22.547 1 95.75 51 GLU B CA 1
ATOM 2420 C C . GLU B 1 51 ? 17.109 -1.186 -22.578 1 95.75 51 GLU B C 1
ATOM 2422 O O . GLU B 1 51 ? 16.469 -0.206 -22.969 1 95.75 51 GLU B O 1
ATOM 2427 N N . LEU B 1 52 ? 16.594 -2.26 -22.156 1 95.56 52 LEU B N 1
ATOM 2428 C CA . LEU B 1 52 ? 15.141 -2.418 -22.141 1 95.56 52 LEU B CA 1
ATOM 2429 C C . LEU B 1 52 ? 14.508 -1.432 -21.156 1 95.56 52 LEU B C 1
ATOM 2431 O O . LEU B 1 52 ? 13.414 -0.92 -21.406 1 95.56 52 LEU B O 1
ATOM 2435 N N . GLU B 1 53 ? 15.141 -1.186 -20.031 1 92.94 53 GLU B N 1
ATOM 2436 C CA . GLU B 1 53 ? 14.648 -0.217 -19.062 1 92.94 53 GLU B CA 1
ATOM 2437 C C . GLU B 1 53 ? 14.672 1.198 -19.625 1 92.94 53 GLU B C 1
ATOM 2439 O O . GLU B 1 53 ? 13.734 1.971 -19.422 1 92.94 53 GLU B O 1
ATOM 2444 N N . SER B 1 54 ? 15.773 1.508 -20.391 1 93.62 54 SER B N 1
ATOM 2445 C CA . SER B 1 54 ? 15.883 2.826 -21.016 1 93.62 54 SER B CA 1
ATOM 2446 C C . SER B 1 54 ? 14.758 3.066 -22.016 1 93.62 54 SER B C 1
ATOM 2448 O O . SER B 1 54 ? 14.359 4.207 -22.234 1 93.62 54 SER B O 1
ATOM 2450 N N . GLU B 1 55 ? 14.234 1.951 -22.547 1 92.25 55 GLU B N 1
ATOM 2451 C CA . GLU B 1 55 ? 13.109 2.016 -23.484 1 92.25 55 GLU B CA 1
ATOM 2452 C C . GLU B 1 55 ? 11.773 1.925 -22.75 1 92.25 55 GLU B C 1
ATOM 2454 O O . GLU B 1 55 ? 10.719 1.824 -23.391 1 92.25 55 GLU B O 1
ATOM 2459 N N . SER B 1 56 ? 11.867 1.848 -21.469 1 88.44 56 SER B N 1
ATOM 2460 C CA . SER B 1 56 ? 10.703 1.832 -20.594 1 88.44 56 SER B CA 1
ATOM 2461 C C . SER B 1 56 ? 9.875 0.569 -20.797 1 88.44 56 SER B C 1
ATOM 2463 O O . SER B 1 56 ? 8.641 0.619 -20.766 1 88.44 56 SER B O 1
ATOM 2465 N N . LEU B 1 57 ? 10.578 -0.521 -21 1 89.56 57 LEU B N 1
ATOM 2466 C CA . LEU B 1 57 ? 9.852 -1.758 -21.266 1 89.56 57 LEU B CA 1
ATOM 2467 C C . LEU B 1 57 ? 9.812 -2.641 -20.016 1 89.56 57 LEU B C 1
ATOM 2469 O O . LEU B 1 57 ? 9.008 -3.576 -19.953 1 89.56 57 LEU B O 1
ATOM 2473 N N . LEU B 1 58 ? 10.688 -2.352 -19.078 1 91.19 58 LEU B N 1
ATOM 2474 C CA . LEU B 1 58 ? 10.742 -3.066 -17.812 1 91.19 58 LEU B CA 1
ATOM 2475 C C . LEU B 1 58 ? 11.344 -2.191 -16.719 1 91.19 58 LEU B C 1
ATOM 2477 O O . LEU B 1 58 ? 11.734 -1.05 -16.984 1 91.19 58 LEU B O 1
ATOM 2481 N N . ILE B 1 59 ? 11.281 -2.662 -15.516 1 88.38 59 ILE B N 1
ATOM 2482 C CA . ILE B 1 59 ? 11.867 -1.955 -14.383 1 88.38 59 ILE B CA 1
ATOM 2483 C C . ILE B 1 59 ? 13 -2.791 -13.781 1 88.38 59 ILE B C 1
ATOM 2485 O O . ILE B 1 59 ? 12.797 -3.957 -13.438 1 88.38 59 ILE B O 1
ATOM 2489 N N . LYS B 1 60 ? 14.141 -2.146 -13.766 1 88.56 60 LYS B N 1
ATOM 2490 C CA . LYS B 1 60 ? 15.258 -2.809 -13.094 1 88.56 60 LYS B CA 1
ATOM 2491 C C . LYS B 1 60 ? 15.109 -2.721 -11.578 1 88.56 60 LYS B C 1
ATOM 2493 O O . LYS B 1 60 ? 14.727 -1.677 -11.047 1 88.56 60 LYS B O 1
ATOM 2498 N N . VAL B 1 61 ? 15.25 -3.805 -10.898 1 82.75 61 VAL B N 1
ATOM 2499 C CA . VAL B 1 61 ? 15.25 -3.855 -9.445 1 82.75 61 VAL B CA 1
ATOM 2500 C C . VAL B 1 61 ? 16.531 -4.5 -8.945 1 82.75 61 VAL B C 1
ATOM 2502 O O . VAL B 1 61 ? 17.344 -5 -9.742 1 82.75 61 VAL B O 1
ATOM 2505 N N . LYS B 1 62 ? 16.781 -4.422 -7.688 1 80.81 62 LYS B N 1
ATOM 2506 C CA . LYS B 1 62 ? 17.969 -5.074 -7.137 1 80.81 62 LYS B CA 1
ATOM 2507 C C . LYS B 1 62 ? 17.922 -6.578 -7.379 1 80.81 62 LYS B C 1
ATOM 2509 O O . LYS B 1 62 ? 17 -7.258 -6.949 1 80.81 62 LYS B O 1
ATOM 2514 N N . GLY B 1 63 ? 18.828 -7.055 -8.141 1 82.88 63 GLY B N 1
ATOM 2515 C CA . GLY B 1 63 ? 18.969 -8.484 -8.359 1 82.88 63 GLY B CA 1
ATOM 2516 C C . GLY B 1 63 ? 18.172 -8.992 -9.539 1 82.88 63 GLY B C 1
ATOM 2517 O O . GLY B 1 63 ? 18.141 -10.188 -9.82 1 82.88 63 GLY B O 1
ATOM 2518 N N . GLY B 1 64 ? 17.469 -8.047 -10.203 1 90 64 GLY B N 1
ATOM 2519 C CA . GLY B 1 64 ? 16.672 -8.523 -11.328 1 90 64 GLY B CA 1
ATOM 2520 C C . GLY B 1 64 ? 15.875 -7.418 -12 1 90 64 GLY B C 1
ATOM 2521 O O . GLY B 1 64 ? 16.344 -6.281 -12.102 1 90 64 GLY B O 1
ATOM 2522 N N . ALA B 1 65 ? 14.781 -7.891 -12.57 1 90.44 65 ALA B N 1
ATOM 2523 C CA . ALA B 1 65 ? 13.891 -6.961 -13.258 1 90.44 65 ALA B CA 1
ATOM 2524 C C . ALA B 1 65 ? 12.438 -7.387 -13.109 1 90.44 65 ALA B C 1
ATOM 2526 O O . ALA B 1 65 ? 12.148 -8.547 -12.812 1 90.44 65 ALA B O 1
ATOM 2527 N N . MET B 1 66 ? 11.633 -6.414 -13.188 1 88.38 66 MET B N 1
ATOM 2528 C CA . MET B 1 66 ? 10.195 -6.684 -13.086 1 88.38 66 MET B CA 1
ATOM 2529 C C . MET B 1 66 ? 9.43 -5.992 -14.203 1 88.38 66 MET B C 1
ATOM 2531 O O . MET B 1 66 ? 9.922 -5.031 -14.797 1 88.38 66 MET B O 1
ATOM 2535 N N . THR B 1 67 ? 8.25 -6.531 -14.484 1 86.75 67 THR B N 1
ATOM 2536 C CA . THR B 1 67 ? 7.387 -5.93 -15.484 1 86.75 67 THR B CA 1
ATOM 2537 C C . THR B 1 67 ? 6.859 -4.578 -15.016 1 86.75 67 THR B C 1
ATOM 2539 O O . THR B 1 67 ? 6.672 -4.363 -13.812 1 86.75 67 THR B O 1
ATOM 2542 N N . LYS B 1 68 ? 6.59 -3.734 -15.945 1 81.38 68 LYS B N 1
ATOM 2543 C CA . LYS B 1 68 ? 5.996 -2.436 -15.641 1 81.38 68 LYS B CA 1
ATOM 2544 C C . LYS B 1 68 ? 4.555 -2.588 -15.164 1 81.38 68 LYS B C 1
ATOM 2546 O O . LYS B 1 68 ? 4.062 -1.766 -14.391 1 81.38 68 LYS B O 1
ATOM 2551 N N . ALA B 1 69 ? 3.949 -3.648 -15.555 1 76.56 69 ALA B N 1
ATOM 2552 C CA . ALA B 1 69 ? 2.533 -3.861 -15.266 1 76.56 69 ALA B CA 1
ATOM 2553 C C . ALA B 1 69 ? 2.303 -4.043 -13.766 1 76.56 69 ALA B C 1
ATOM 2555 O O . ALA B 1 69 ? 1.218 -3.744 -13.258 1 76.56 69 ALA B O 1
ATOM 2556 N N . TYR B 1 70 ? 3.279 -4.52 -13.133 1 73 70 TYR B N 1
ATOM 2557 C CA . TYR B 1 70 ? 3.137 -4.773 -11.703 1 73 70 TYR B CA 1
ATOM 2558 C C . TYR B 1 70 ? 3.479 -3.529 -10.891 1 73 70 TYR B C 1
ATOM 2560 O O . TYR B 1 70 ? 3.158 -3.451 -9.703 1 73 70 TYR B O 1
ATOM 2568 N N . HIS B 1 71 ? 3.945 -2.596 -11.562 1 70.5 71 HIS B N 1
ATOM 2569 C CA . HIS B 1 71 ? 4.344 -1.38 -10.859 1 70.5 71 HIS B CA 1
ATOM 2570 C C . HIS B 1 71 ? 3.133 -0.52 -10.523 1 70.5 71 HIS B C 1
ATOM 2572 O O . HIS B 1 71 ? 2.199 -0.409 -11.32 1 70.5 71 HIS B O 1
ATOM 2578 N N . HIS B 1 72 ? 3.102 0.007 -9.305 1 66.19 72 HIS B N 1
ATOM 2579 C CA . HIS B 1 72 ? 1.942 0.717 -8.781 1 66.19 72 HIS B CA 1
ATOM 2580 C C . HIS B 1 72 ? 1.564 1.896 -9.672 1 66.19 72 HIS B C 1
ATOM 2582 O O . HIS B 1 72 ? 0.405 2.314 -9.695 1 66.19 72 HIS B O 1
ATOM 2588 N N . SER B 1 73 ? 2.498 2.463 -10.344 1 61.81 73 SER B N 1
ATOM 2589 C CA . SER B 1 73 ? 2.234 3.631 -11.18 1 61.81 73 SER B CA 1
ATOM 2590 C C . SER B 1 73 ? 1.859 3.219 -12.602 1 61.81 73 SER B C 1
ATOM 2592 O O . SER B 1 73 ? 1.639 4.074 -13.461 1 61.81 73 SER B O 1
ATOM 2594 N N . SER B 1 74 ? 1.707 1.961 -12.797 1 65.56 74 SER B N 1
ATOM 2595 C CA . SER B 1 74 ? 1.635 1.541 -14.188 1 65.56 74 SER B CA 1
ATOM 2596 C C . SER B 1 74 ? 0.194 1.533 -14.688 1 65.56 74 SER B C 1
ATOM 2598 O O . SER B 1 74 ? -0.72 1.139 -13.961 1 65.56 74 SER B O 1
ATOM 2600 N N . SER B 1 75 ? 0.103 2.15 -15.727 1 65.38 75 SER B N 1
ATOM 2601 C CA . SER B 1 75 ? -1.107 2.016 -16.531 1 65.38 75 SER B CA 1
ATOM 2602 C C . SER B 1 75 ? -0.923 0.987 -17.641 1 65.38 75 SER B C 1
ATOM 2604 O O . SER B 1 75 ? -1.784 0.845 -18.516 1 65.38 75 SER B O 1
ATOM 2606 N N . ASN B 1 76 ? 0.118 0.302 -17.547 1 69.75 76 ASN B N 1
ATOM 2607 C CA . ASN B 1 76 ? 0.425 -0.635 -18.625 1 69.75 76 ASN B CA 1
ATOM 2608 C C . ASN B 1 76 ? -0.518 -1.834 -18.609 1 69.75 76 ASN B C 1
ATOM 2610 O O . ASN B 1 76 ? -1.046 -2.201 -17.562 1 69.75 76 ASN B O 1
ATOM 2614 N N . GLN B 1 77 ? -0.568 -2.279 -19.844 1 76.44 77 GLN B N 1
ATOM 2615 C CA . GLN B 1 77 ? -1.401 -3.467 -20 1 76.44 77 GLN B CA 1
ATOM 2616 C C . GLN B 1 77 ? -0.762 -4.684 -19.344 1 76.44 77 GLN B C 1
ATOM 2618 O O . GLN B 1 77 ? 0.444 -4.906 -19.469 1 76.44 77 GLN B O 1
ATOM 2623 N N . THR B 1 78 ? -1.556 -5.41 -18.688 1 85.88 78 THR B N 1
ATOM 2624 C CA . THR B 1 78 ? -1.143 -6.625 -18 1 85.88 78 THR B CA 1
ATOM 2625 C C . THR B 1 78 ? -0.961 -7.773 -18.984 1 85.88 78 THR B C 1
ATOM 2627 O O . THR B 1 78 ? -1.768 -7.941 -19.906 1 85.88 78 THR B O 1
ATOM 2630 N N . TYR B 1 79 ? 0.174 -8.461 -18.938 1 88.62 79 TYR B N 1
ATOM 2631 C CA . TYR B 1 79 ? 0.398 -9.664 -19.719 1 88.62 79 TYR B CA 1
ATOM 2632 C C . TYR B 1 79 ? -0.721 -10.68 -19.516 1 88.62 79 TYR B C 1
ATOM 2634 O O . TYR B 1 79 ? -1.135 -10.922 -18.375 1 88.62 79 TYR B O 1
ATOM 2642 N N . ALA B 1 80 ? -1.322 -11.234 -20.656 1 93.31 80 ALA B N 1
ATOM 2643 C CA . ALA B 1 80 ? -2.393 -12.227 -20.625 1 93.31 80 ALA B CA 1
ATOM 2644 C C . ALA B 1 80 ? -3.611 -11.703 -19.875 1 93.31 80 ALA B C 1
ATOM 2646 O O . ALA B 1 80 ? -4.238 -12.43 -19.094 1 93.31 80 ALA B O 1
ATOM 2647 N N . GLY B 1 81 ? -3.857 -10.484 -20.109 1 93.56 81 GLY B N 1
ATOM 2648 C CA . GLY B 1 81 ? -4.922 -9.797 -19.406 1 93.56 81 GLY B CA 1
ATOM 2649 C C . GLY B 1 81 ? -6.258 -10.508 -19.484 1 93.56 81 GLY B C 1
ATOM 2650 O O . GLY B 1 81 ? -6.941 -10.688 -18.484 1 93.56 81 GLY B O 1
ATOM 2651 N N . GLU B 1 82 ? -6.648 -10.953 -20.672 1 96.19 82 GLU B N 1
ATOM 2652 C CA . GLU B 1 82 ? -7.922 -11.633 -20.859 1 96.19 82 GLU B CA 1
ATOM 2653 C C . GLU B 1 82 ? -7.973 -12.945 -20.078 1 96.19 82 GLU B C 1
ATOM 2655 O O . GLU B 1 82 ? -8.961 -13.234 -19.406 1 96.19 82 GLU B O 1
ATOM 2660 N N . SER B 1 83 ? -6.93 -13.68 -20.219 1 97.62 83 SER B N 1
ATOM 2661 C CA . SER B 1 83 ? -6.836 -14.93 -19.469 1 97.62 83 SER B CA 1
ATOM 2662 C C . SER B 1 83 ? -6.961 -14.68 -17.969 1 97.62 83 SER B C 1
ATOM 2664 O O . SER B 1 83 ? -7.688 -15.391 -17.266 1 97.62 83 SER B O 1
ATOM 2666 N N . LYS B 1 84 ? -6.246 -13.664 -17.484 1 96.62 84 LYS B N 1
ATOM 2667 C CA . LYS B 1 84 ? -6.258 -13.352 -16.062 1 96.62 84 LYS B CA 1
ATOM 2668 C C . LYS B 1 84 ? -7.641 -12.883 -15.609 1 96.62 84 LYS B C 1
ATOM 2670 O O . LYS B 1 84 ? -8.055 -13.148 -14.484 1 96.62 84 LYS B O 1
ATOM 2675 N N . GLN B 1 85 ? -8.375 -12.25 -16.469 1 97.38 85 GLN B N 1
ATOM 2676 C CA . GLN B 1 85 ? -9.742 -11.852 -16.141 1 97.38 85 GLN B CA 1
ATOM 2677 C C . GLN B 1 85 ? -10.648 -13.07 -16.016 1 97.38 85 GLN B C 1
ATOM 2679 O O . GLN B 1 85 ? -11.508 -13.117 -15.133 1 97.38 85 GLN B O 1
ATOM 2684 N N . ILE B 1 86 ? -10.492 -14.031 -16.922 1 98.5 86 ILE B N 1
ATOM 2685 C CA . ILE B 1 86 ? -11.25 -15.273 -16.844 1 98.5 86 ILE B CA 1
ATOM 2686 C C . ILE B 1 86 ? -10.961 -15.977 -15.523 1 98.5 86 ILE B C 1
ATOM 2688 O O . ILE B 1 86 ? -11.883 -16.422 -14.828 1 98.5 86 ILE B O 1
ATOM 2692 N N . ILE B 1 87 ? -9.719 -16.047 -15.18 1 98.75 87 ILE B N 1
ATOM 2693 C CA . ILE B 1 87 ? -9.289 -16.672 -13.93 1 98.75 87 ILE B CA 1
ATOM 2694 C C . ILE B 1 87 ? -9.938 -15.945 -12.75 1 98.75 87 ILE B C 1
ATOM 2696 O O . ILE B 1 87 ? -10.461 -16.594 -11.836 1 98.75 87 ILE B O 1
ATOM 2700 N N . ALA B 1 88 ? -9.867 -14.625 -12.758 1 98.56 88 ALA B N 1
ATOM 2701 C CA . ALA B 1 88 ? -10.461 -13.805 -11.711 1 98.56 88 ALA B CA 1
ATOM 2702 C C . ALA B 1 88 ? -11.953 -14.109 -11.555 1 98.56 88 ALA B C 1
ATOM 2704 O O . ALA B 1 88 ? -12.438 -14.312 -10.438 1 98.56 88 ALA B O 1
ATOM 2705 N N . GLN B 1 89 ? -12.641 -14.188 -12.656 1 98.38 89 GLN B N 1
ATOM 2706 C CA . GLN B 1 89 ? -14.078 -14.461 -12.648 1 98.38 89 GLN B CA 1
ATOM 2707 C C . GLN B 1 89 ? -14.375 -15.836 -12.047 1 98.38 89 GLN B C 1
ATOM 2709 O O . GLN B 1 89 ? -15.273 -15.969 -11.211 1 98.38 89 GLN B O 1
ATOM 2714 N N . LYS B 1 90 ? -13.656 -16.797 -12.477 1 98.69 90 LYS B N 1
ATOM 2715 C CA . LYS B 1 90 ? -13.836 -18.156 -11.953 1 98.69 90 LYS B CA 1
ATOM 2716 C C . LYS B 1 90 ? -13.586 -18.188 -10.445 1 98.69 90 LYS B C 1
ATOM 2718 O O . LYS B 1 90 ? -14.281 -18.906 -9.719 1 98.69 90 LYS B O 1
ATOM 2723 N N . THR B 1 91 ? -12.617 -17.469 -9.992 1 98.75 91 THR B N 1
ATOM 2724 C CA . THR B 1 91 ? -12.219 -17.453 -8.586 1 98.75 91 THR B CA 1
ATOM 2725 C C . THR B 1 91 ? -13.344 -16.906 -7.711 1 98.75 91 THR B C 1
ATOM 2727 O O . THR B 1 91 ? -13.492 -17.328 -6.555 1 98.75 91 THR B O 1
ATOM 2730 N N . LEU B 1 92 ? -14.195 -15.984 -8.258 1 98.38 92 LEU B N 1
ATOM 2731 C CA . LEU B 1 92 ? -15.305 -15.398 -7.508 1 98.38 92 LEU B CA 1
ATOM 2732 C C . LEU B 1 92 ? -16.25 -16.484 -6.996 1 98.38 92 LEU B C 1
ATOM 2734 O O . LEU B 1 92 ? -16.875 -16.312 -5.949 1 98.38 92 LEU B O 1
ATOM 2738 N N . GLY B 1 93 ? -16.328 -17.594 -7.766 1 98.06 93 GLY B N 1
ATOM 2739 C CA . GLY B 1 93 ? -17.203 -18.688 -7.391 1 98.06 93 GLY B CA 1
ATOM 2740 C C . GLY B 1 93 ? -16.812 -19.344 -6.086 1 98.06 93 GLY B C 1
ATOM 2741 O O . GLY B 1 93 ? -17.594 -20.078 -5.484 1 98.06 93 GLY B O 1
ATOM 2742 N N . LEU B 1 94 ? -15.625 -19.109 -5.57 1 98.5 94 LEU B N 1
ATOM 2743 C CA . LEU B 1 94 ? -15.125 -19.703 -4.332 1 98.5 94 LEU B CA 1
ATOM 2744 C C . LEU B 1 94 ? -15.5 -18.828 -3.133 1 98.5 94 LEU B C 1
ATOM 2746 O O . LEU B 1 94 ? -15.32 -19.25 -1.983 1 98.5 94 LEU B O 1
ATOM 2750 N N . LEU B 1 95 ? -15.969 -17.594 -3.342 1 98.5 95 LEU B N 1
ATOM 2751 C CA . LEU B 1 95 ? -16.203 -16.641 -2.271 1 98.5 95 LEU B CA 1
ATOM 2752 C C . LEU B 1 95 ? -17.609 -16.797 -1.696 1 98.5 95 LEU B C 1
ATOM 2754 O O . LEU B 1 95 ? -18.547 -17.141 -2.424 1 98.5 95 LEU B O 1
ATOM 2758 N N . ARG B 1 96 ? -17.734 -16.609 -0.455 1 97.88 96 ARG B N 1
ATOM 2759 C CA . ARG B 1 96 ? -18.984 -16.531 0.279 1 97.88 96 ARG B CA 1
ATOM 2760 C C . ARG B 1 96 ? -19.016 -15.297 1.187 1 97.88 96 ARG B C 1
ATOM 2762 O O . ARG B 1 96 ? -17.969 -14.859 1.675 1 97.88 96 ARG B O 1
ATOM 2769 N N . ASP B 1 97 ? -20.219 -14.797 1.418 1 98 97 ASP B N 1
ATOM 2770 C CA . ASP B 1 97 ? -20.391 -13.633 2.291 1 98 97 ASP B CA 1
ATOM 2771 C C . ASP B 1 97 ? -19.859 -13.922 3.693 1 98 97 ASP B C 1
ATOM 2773 O O . ASP B 1 97 ? -20.109 -14.984 4.258 1 98 97 ASP B O 1
ATOM 2777 N N . GLY B 1 98 ? -19.031 -13.039 4.238 1 98.38 98 GLY B N 1
ATOM 2778 C CA . GLY B 1 98 ? -18.516 -13.156 5.59 1 98.38 98 GLY B CA 1
ATOM 2779 C C . GLY B 1 98 ? -17.219 -13.93 5.664 1 98.38 98 GLY B C 1
ATOM 2780 O O . GLY B 1 98 ? -16.656 -14.094 6.746 1 98.38 98 GLY B O 1
ATOM 2781 N N . MET B 1 99 ? -16.75 -14.336 4.543 1 98.5 99 MET B N 1
ATOM 2782 C CA . MET B 1 99 ? -15.547 -15.156 4.504 1 98.5 99 MET B CA 1
ATOM 2783 C C . MET B 1 99 ? -14.328 -14.359 4.949 1 98.5 99 MET B C 1
ATOM 2785 O O . MET B 1 99 ? -14.281 -13.141 4.777 1 98.5 99 MET B O 1
ATOM 2789 N N . VAL B 1 100 ? -13.359 -14.992 5.582 1 98.88 100 VAL B N 1
ATOM 2790 C CA . VAL B 1 100 ? -12.047 -14.453 5.918 1 98.88 100 VAL B CA 1
ATOM 2791 C C . VAL B 1 100 ? -11.008 -14.984 4.941 1 98.88 100 VAL B C 1
ATOM 2793 O O . VAL B 1 100 ? -10.805 -16.188 4.832 1 98.88 100 VAL B O 1
ATOM 2796 N N . LEU B 1 101 ? -10.344 -14.062 4.23 1 98.94 101 LEU B N 1
ATOM 2797 C CA . LEU B 1 101 ? -9.406 -14.438 3.172 1 98.94 101 LEU B CA 1
ATOM 2798 C C . LEU B 1 101 ? -7.996 -13.961 3.498 1 98.94 101 LEU B C 1
ATOM 2800 O O . LEU B 1 101 ? -7.816 -13.031 4.285 1 98.94 101 LEU B O 1
ATOM 2804 N N . LEU B 1 102 ? -7.027 -14.609 2.984 1 98.88 102 LEU B N 1
ATOM 2805 C CA . LEU B 1 102 ? -5.641 -14.18 2.832 1 98.88 102 LEU B CA 1
ATOM 2806 C C . LEU B 1 102 ? -5.258 -14.094 1.358 1 98.88 102 LEU B C 1
ATOM 2808 O O . LEU B 1 102 ? -5.48 -15.039 0.598 1 98.88 102 LEU B O 1
ATOM 2812 N N . ILE B 1 103 ? -4.75 -12.898 0.917 1 98.62 103 ILE B N 1
ATOM 2813 C CA . ILE B 1 103 ? -4.469 -12.758 -0.506 1 98.62 103 ILE B CA 1
ATOM 2814 C C . ILE B 1 103 ? -3.01 -12.352 -0.704 1 98.62 103 ILE B C 1
ATOM 2816 O O . ILE B 1 103 ? -2.471 -11.555 0.067 1 98.62 103 ILE B O 1
ATOM 2820 N N . GLY B 1 104 ? -2.418 -12.883 -1.708 1 96.69 104 GLY B N 1
ATOM 2821 C CA . GLY B 1 104 ? -1.073 -12.5 -2.1 1 96.69 104 GLY B CA 1
ATOM 2822 C C . GLY B 1 104 ? -1.044 -11.289 -3.02 1 96.69 104 GLY B C 1
ATOM 2823 O O . GLY B 1 104 ? -1.876 -10.391 -2.896 1 96.69 104 GLY B O 1
ATOM 2824 N N . GLY B 1 105 ? 0.041 -11.25 -3.799 1 93 105 GLY B N 1
ATOM 2825 C CA . GLY B 1 105 ? 0.207 -10.188 -4.773 1 93 105 GLY B CA 1
ATOM 2826 C C . GLY B 1 105 ? 0.355 -10.695 -6.195 1 93 105 GLY B C 1
ATOM 2827 O O . GLY B 1 105 ? 0.306 -11.906 -6.434 1 93 105 GLY B O 1
ATOM 2828 N N . GLY B 1 106 ? 0.426 -9.648 -7.082 1 91.38 106 GLY B N 1
ATOM 2829 C CA . GLY B 1 106 ? 0.601 -9.977 -8.492 1 91.38 106 GLY B CA 1
ATOM 2830 C C . GLY B 1 106 ? -0.518 -9.453 -9.367 1 91.38 106 GLY B C 1
ATOM 2831 O O . GLY B 1 106 ? -1.551 -9.008 -8.867 1 91.38 106 GLY B O 1
ATOM 2832 N N . THR B 1 107 ? -0.257 -9.602 -10.656 1 91.62 107 THR B N 1
ATOM 2833 C CA . THR B 1 107 ? -1.171 -9.008 -11.625 1 91.62 107 THR B CA 1
ATOM 2834 C C . THR B 1 107 ? -2.463 -9.82 -11.711 1 91.62 107 THR B C 1
ATOM 2836 O O . THR B 1 107 ? -3.539 -9.258 -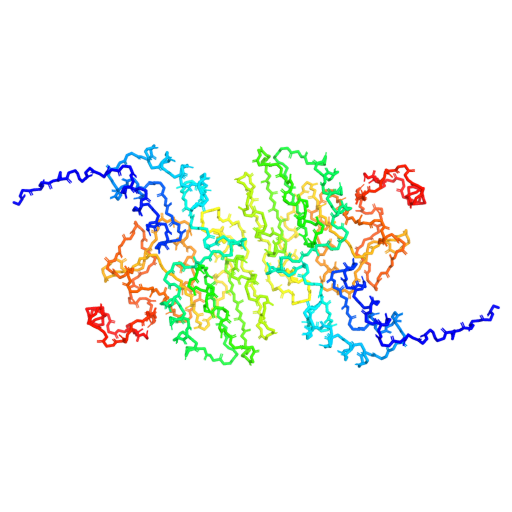11.93 1 91.62 107 THR B O 1
ATOM 2839 N N . THR B 1 108 ? -2.393 -11.133 -11.555 1 94.75 108 THR B N 1
ATOM 2840 C CA . THR B 1 108 ? -3.607 -11.938 -11.562 1 94.75 108 THR B CA 1
ATOM 2841 C C . THR B 1 108 ? -4.465 -11.625 -10.336 1 94.75 108 THR B C 1
ATOM 2843 O O . THR B 1 108 ? -5.688 -11.492 -10.445 1 94.75 108 THR B O 1
ATOM 2846 N N . ILE B 1 109 ? -3.875 -11.5 -9.219 1 96.19 109 ILE B N 1
ATOM 2847 C CA . ILE B 1 109 ? -4.574 -11.172 -7.98 1 96.19 109 ILE B CA 1
ATOM 2848 C C . ILE B 1 109 ? -5.238 -9.805 -8.109 1 96.19 109 ILE B C 1
ATOM 2850 O O . ILE B 1 109 ? -6.352 -9.602 -7.621 1 96.19 109 ILE B O 1
ATOM 2854 N N . ARG B 1 110 ? -4.52 -8.898 -8.711 1 93.69 110 ARG B N 1
ATOM 2855 C CA . ARG B 1 110 ? -5.078 -7.57 -8.938 1 93.69 110 ARG B CA 1
ATOM 2856 C C . ARG B 1 110 ? -6.398 -7.648 -9.695 1 93.69 110 ARG B C 1
ATOM 2858 O O . ARG B 1 110 ? -7.371 -6.992 -9.328 1 93.69 110 ARG B O 1
ATOM 2865 N N . GLU B 1 111 ? -6.477 -8.406 -10.781 1 94.56 111 GLU B N 1
ATOM 2866 C CA . GLU B 1 111 ? -7.711 -8.586 -11.539 1 94.56 111 GLU B CA 1
ATOM 2867 C C . GLU B 1 111 ? -8.812 -9.195 -10.672 1 94.56 111 GLU B C 1
ATOM 2869 O O . GLU B 1 111 ? -9.969 -8.781 -10.75 1 94.56 111 GLU B O 1
ATOM 2874 N N . PHE B 1 112 ? -8.414 -10.148 -9.891 1 98.06 112 PHE B N 1
ATOM 2875 C CA . PHE B 1 112 ? -9.352 -10.789 -8.977 1 98.06 112 PHE B CA 1
ATOM 2876 C C . PHE B 1 112 ? -9.945 -9.773 -8 1 98.06 112 PHE B C 1
ATOM 2878 O O . PHE B 1 112 ? -11.164 -9.695 -7.844 1 98.06 112 PHE B O 1
ATOM 2885 N N . ILE B 1 113 ? -9.078 -8.93 -7.355 1 97.38 113 ILE B N 1
ATOM 2886 C CA . ILE B 1 113 ? -9.523 -7.938 -6.383 1 97.38 113 ILE B CA 1
ATOM 2887 C C . ILE B 1 113 ? -10.516 -6.977 -7.039 1 97.38 113 ILE B C 1
ATOM 2889 O O . ILE B 1 113 ? -11.555 -6.66 -6.461 1 97.38 113 ILE B O 1
ATOM 2893 N N . ARG B 1 114 ? -10.234 -6.555 -8.234 1 94.56 114 ARG B N 1
ATOM 2894 C CA . ARG B 1 114 ? -11.055 -5.582 -8.953 1 94.56 114 ARG B CA 1
ATOM 2895 C C . ARG B 1 114 ? -12.461 -6.121 -9.195 1 94.56 114 ARG B C 1
ATOM 2897 O O . ARG B 1 114 ? -13.43 -5.355 -9.258 1 94.56 114 ARG B O 1
ATOM 2904 N N . LEU B 1 115 ? -12.609 -7.414 -9.289 1 97.38 115 LEU B N 1
ATOM 2905 C CA . LEU B 1 115 ? -13.883 -8.016 -9.648 1 97.38 115 LEU B CA 1
ATOM 2906 C C . LEU B 1 115 ? -14.695 -8.359 -8.406 1 97.38 115 LEU B C 1
ATOM 2908 O O . LEU B 1 115 ? -15.867 -8.727 -8.508 1 97.38 115 LEU B O 1
ATOM 2912 N N . ILE B 1 116 ? -14.062 -8.312 -7.199 1 98.06 116 ILE B N 1
ATOM 2913 C CA . ILE B 1 116 ? -14.82 -8.602 -5.984 1 98.06 116 ILE B CA 1
ATOM 2914 C C . ILE B 1 116 ? -16.078 -7.734 -5.941 1 98.06 116 ILE B C 1
ATOM 2916 O O . ILE B 1 116 ? -15.984 -6.508 -6.027 1 98.06 116 ILE B O 1
ATOM 2920 N N . PRO B 1 117 ? -17.234 -8.352 -5.828 1 96.81 117 PRO B N 1
ATOM 2921 C CA . PRO B 1 117 ? -18.469 -7.562 -5.777 1 96.81 117 PRO B CA 1
ATOM 2922 C C . PRO B 1 117 ? -18.516 -6.6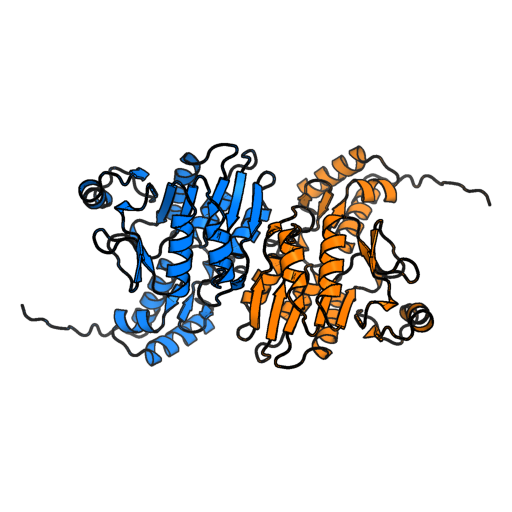21 -4.578 1 96.81 117 PRO B C 1
ATOM 2924 O O . PRO B 1 117 ? -18.094 -6.992 -3.479 1 96.81 117 PRO B O 1
ATOM 2927 N N . ASN B 1 118 ? -19.062 -5.457 -4.762 1 93.06 118 ASN B N 1
ATOM 2928 C CA . ASN B 1 118 ? -19.094 -4.43 -3.725 1 93.06 118 ASN B CA 1
ATOM 2929 C C . ASN B 1 118 ? -20.078 -4.785 -2.613 1 93.06 118 ASN B C 1
ATOM 2931 O O . ASN B 1 118 ? -20.031 -4.203 -1.528 1 93.06 118 ASN B O 1
ATOM 2935 N N . ASP B 1 119 ? -21 -5.676 -2.873 1 94.56 119 ASP B N 1
ATOM 2936 C CA . ASP B 1 119 ? -22.016 -6.031 -1.878 1 94.56 119 ASP B CA 1
ATOM 2937 C C . ASP B 1 119 ? -21.562 -7.23 -1.044 1 94.56 119 ASP B C 1
ATOM 2939 O O . ASP B 1 119 ? -22.281 -7.668 -0.142 1 94.56 119 ASP B O 1
ATOM 2943 N N . LEU B 1 120 ? -20.422 -7.828 -1.326 1 96.31 120 LEU B N 1
ATOM 2944 C CA . LEU B 1 120 ? -19.875 -8.922 -0.538 1 96.31 120 LEU B CA 1
ATOM 2945 C C . LEU B 1 120 ? -19.094 -8.398 0.662 1 96.31 120 LEU B C 1
ATOM 2947 O O . LEU B 1 120 ? -18.266 -7.5 0.52 1 96.31 120 LEU B O 1
ATOM 2951 N N . SER B 1 121 ? -19.438 -8.93 1.821 1 97.62 121 SER B N 1
ATOM 2952 C CA . SER B 1 121 ? -18.688 -8.594 3.029 1 97.62 121 SER B CA 1
ATOM 2953 C C . SER B 1 121 ? -17.562 -9.594 3.283 1 97.62 121 SER B C 1
ATOM 2955 O O . SER B 1 121 ? -17.828 -10.789 3.469 1 97.62 121 SER B O 1
ATOM 2957 N N . LEU B 1 122 ? -16.359 -9.133 3.312 1 98.56 122 LEU B N 1
ATOM 2958 C CA . LEU B 1 122 ? -15.188 -9.984 3.496 1 98.56 122 LEU B CA 1
ATOM 2959 C C . LEU B 1 122 ? -14.211 -9.359 4.488 1 98.56 122 LEU B C 1
ATOM 2961 O O . LEU B 1 122 ? -14.234 -8.148 4.715 1 98.56 122 LEU B O 1
ATOM 2965 N N . THR B 1 123 ? -13.5 -10.156 5.184 1 98.75 123 THR B N 1
ATOM 2966 C CA . THR B 1 123 ? -12.273 -9.766 5.867 1 98.75 123 THR B CA 1
ATOM 2967 C C . THR B 1 123 ? -11.047 -10.297 5.129 1 98.75 123 THR B C 1
ATOM 2969 O O . THR B 1 123 ? -10.938 -11.508 4.891 1 98.75 123 THR B O 1
ATOM 2972 N N . ILE B 1 124 ? -10.156 -9.398 4.77 1 98.81 124 ILE B N 1
ATOM 2973 C CA . ILE B 1 124 ? -9.039 -9.844 3.936 1 98.81 124 ILE B CA 1
ATOM 2974 C C . ILE B 1 124 ? -7.723 -9.43 4.582 1 98.81 124 ILE B C 1
ATOM 2976 O O . ILE B 1 124 ? -7.48 -8.242 4.816 1 98.81 124 ILE B O 1
ATOM 2980 N N . PHE B 1 125 ? -6.898 -10.422 4.848 1 98.81 125 PHE B N 1
ATOM 2981 C CA . PHE B 1 125 ? -5.496 -10.234 5.203 1 98.81 125 PHE B CA 1
ATOM 2982 C C . PHE B 1 125 ? -4.625 -10.188 3.955 1 98.81 125 PHE B C 1
ATOM 2984 O O . PHE B 1 125 ? -4.895 -10.891 2.977 1 98.81 125 PHE B O 1
ATOM 2991 N N . THR B 1 126 ? -3.574 -9.398 3.986 1 98.56 126 THR B N 1
ATOM 2992 C CA . THR B 1 126 ? -2.6 -9.445 2.902 1 98.56 126 THR B CA 1
ATOM 2993 C C . THR B 1 126 ? -1.208 -9.078 3.414 1 98.56 126 THR B C 1
ATOM 2995 O O . THR B 1 126 ? -1.076 -8.352 4.406 1 98.56 126 THR B O 1
ATOM 2998 N N . VAL B 1 127 ? -0.201 -9.617 2.68 1 97.81 127 VAL B N 1
ATOM 2999 C CA . VAL B 1 127 ? 1.193 -9.328 2.998 1 97.81 127 VAL B CA 1
ATOM 3000 C C . VAL B 1 127 ? 1.775 -8.375 1.955 1 97.81 127 VAL B C 1
ATOM 3002 O O . VAL B 1 127 ? 2.98 -8.109 1.948 1 97.81 127 VAL B O 1
ATOM 3005 N N . THR B 1 128 ? 0.96 -7.898 1.036 1 95.88 128 THR B N 1
ATOM 3006 C CA . THR B 1 128 ? 1.404 -7.055 -0.067 1 95.88 128 THR B CA 1
ATOM 3007 C C . THR B 1 128 ? 0.732 -5.688 -0.004 1 95.88 128 THR B C 1
ATOM 3009 O O . THR B 1 128 ? -0.496 -5.59 -0.035 1 95.88 128 THR B O 1
ATOM 3012 N N . VAL B 1 129 ? 1.567 -4.676 -0.059 1 95.44 129 VAL B N 1
ATOM 3013 C CA . VAL B 1 129 ? 1.022 -3.326 0.036 1 95.44 129 VAL B CA 1
ATOM 3014 C C . VAL B 1 129 ? 0.262 -2.984 -1.243 1 95.44 129 VAL B C 1
ATOM 3016 O O . VAL B 1 129 ? -0.719 -2.238 -1.209 1 95.44 129 VAL B O 1
ATOM 3019 N N . LEU B 1 130 ? 0.6 -3.531 -2.363 1 93.38 130 LEU B N 1
ATOM 3020 C CA . LEU B 1 130 ? -0.096 -3.281 -3.621 1 93.38 130 LEU B CA 1
ATOM 3021 C C . LEU B 1 130 ? -1.513 -3.844 -3.578 1 93.38 130 LEU B C 1
ATOM 3023 O O . LEU B 1 130 ? -2.461 -3.18 -4.008 1 93.38 130 LEU B O 1
ATOM 3027 N N . SER B 1 131 ? -1.63 -5.02 -3.072 1 96.19 131 SER B N 1
ATOM 3028 C CA . SER B 1 131 ? -2.961 -5.602 -2.926 1 96.19 131 SER B CA 1
ATOM 3029 C C . SER B 1 131 ? -3.807 -4.805 -1.938 1 96.19 131 SER B C 1
ATOM 3031 O O . SER B 1 131 ? -5 -4.602 -2.16 1 96.19 131 SER B O 1
ATOM 3033 N N . ALA B 1 132 ? -3.182 -4.406 -0.86 1 96.81 132 ALA B N 1
ATOM 3034 C CA . ALA B 1 132 ? -3.896 -3.611 0.133 1 96.81 132 ALA B CA 1
ATOM 3035 C C . ALA B 1 132 ? -4.469 -2.342 -0.491 1 96.81 132 ALA B C 1
ATOM 3037 O O . ALA B 1 132 ? -5.625 -1.988 -0.245 1 96.81 132 ALA B O 1
ATOM 3038 N N . VAL B 1 133 ? -3.684 -1.682 -1.281 1 93.69 133 VAL B N 1
ATOM 3039 C CA . VAL B 1 133 ? -4.117 -0.448 -1.93 1 93.69 133 VAL B CA 1
ATOM 3040 C C . VAL B 1 133 ? -5.293 -0.738 -2.857 1 93.69 133 VAL B C 1
ATOM 3042 O O . VAL B 1 133 ? -6.285 -0.001 -2.865 1 93.69 133 VAL B O 1
ATOM 3045 N N . GLU B 1 134 ? -5.211 -1.8 -3.623 1 92.81 134 GLU B N 1
ATOM 3046 C CA . GLU B 1 134 ? -6.301 -2.176 -4.52 1 92.81 134 GLU B CA 1
ATOM 3047 C C . GLU B 1 134 ? -7.586 -2.443 -3.742 1 92.81 134 GLU B C 1
ATOM 3049 O O . GLU B 1 134 ? -8.68 -2.125 -4.215 1 92.81 134 GLU B O 1
ATOM 3054 N N . LEU B 1 135 ? -7.461 -2.977 -2.615 1 95.88 135 LEU B N 1
ATOM 3055 C CA . LEU B 1 135 ? -8.609 -3.375 -1.805 1 95.88 135 LEU B CA 1
ATOM 3056 C C . LEU B 1 135 ? -9.305 -2.154 -1.213 1 95.88 135 LEU B C 1
ATOM 3058 O O . LEU B 1 135 ? -10.445 -2.248 -0.753 1 95.88 135 LEU B O 1
ATOM 3062 N N . LEU B 1 136 ? -8.609 -1.013 -1.163 1 91.44 136 LEU B N 1
ATOM 3063 C CA . LEU B 1 136 ? -9.18 0.196 -0.577 1 91.44 136 LEU B CA 1
ATOM 3064 C C . LEU B 1 136 ? -10.445 0.613 -1.316 1 91.44 136 LEU B C 1
ATOM 3066 O O . LEU B 1 136 ? -11.297 1.309 -0.756 1 91.44 136 LEU B O 1
ATOM 3070 N N . ASP B 1 137 ? -10.648 0.125 -2.525 1 87.88 137 ASP B N 1
ATOM 3071 C CA . ASP B 1 137 ? -11.789 0.5 -3.357 1 87.88 137 ASP B CA 1
ATOM 3072 C C . ASP B 1 137 ? -13.008 -0.369 -3.049 1 87.88 137 ASP B C 1
ATOM 3074 O O . ASP B 1 137 ? -14.086 -0.156 -3.604 1 87.88 137 ASP B O 1
ATOM 3078 N N . LYS B 1 138 ? -12.82 -1.283 -2.197 1 93.12 138 LYS B N 1
ATOM 3079 C CA . LYS B 1 138 ? -13.914 -2.191 -1.866 1 93.12 138 LYS B CA 1
ATOM 3080 C C . LYS B 1 138 ? -14.594 -1.783 -0.561 1 93.12 138 LYS B C 1
ATOM 3082 O O . LYS B 1 138 ? -14.039 -1.993 0.522 1 93.12 138 LYS B O 1
ATOM 3087 N N . PRO B 1 139 ? -15.844 -1.27 -0.59 1 88.44 139 PRO B N 1
ATOM 3088 C CA . PRO B 1 139 ? -16.453 -0.604 0.56 1 88.44 139 PRO B CA 1
ATOM 3089 C C . PRO B 1 139 ? -16.797 -1.573 1.688 1 88.44 139 PRO B C 1
ATOM 3091 O O . PRO B 1 139 ? -16.859 -1.174 2.854 1 88.44 139 PRO B O 1
ATOM 3094 N N . ASN B 1 140 ? -17.062 -2.846 1.405 1 93.44 140 ASN B N 1
ATOM 3095 C CA . ASN B 1 140 ? -17.531 -3.781 2.424 1 93.44 140 ASN B CA 1
ATOM 3096 C C . ASN B 1 140 ? -16.438 -4.793 2.789 1 93.44 140 ASN B C 1
ATOM 3098 O O . ASN B 1 140 ? -16.734 -5.875 3.299 1 93.44 140 ASN B O 1
ATOM 3102 N N . VAL B 1 141 ? -15.172 -4.445 2.535 1 96.75 141 VAL B N 1
ATOM 3103 C CA . VAL B 1 141 ? -14.055 -5.324 2.857 1 96.75 141 VAL B CA 1
ATOM 3104 C C . VAL B 1 141 ? -13.258 -4.742 4.027 1 96.75 141 VAL B C 1
ATOM 3106 O O . VAL B 1 141 ? -12.844 -3.582 3.986 1 96.75 141 VAL B O 1
ATOM 3109 N N . LYS B 1 142 ? -13.195 -5.465 5.086 1 97.44 142 LYS B N 1
ATOM 3110 C CA . LYS B 1 142 ? -12.234 -5.156 6.145 1 97.44 142 LYS B CA 1
ATOM 3111 C C . LYS B 1 142 ? -10.836 -5.613 5.766 1 97.44 142 LYS B C 1
ATOM 3113 O O . LYS B 1 142 ? -10.609 -6.801 5.508 1 97.44 142 LYS B O 1
ATOM 3118 N N . ILE B 1 143 ? -9.891 -4.699 5.723 1 98 143 ILE B N 1
ATOM 3119 C CA . ILE B 1 143 ? -8.547 -5.004 5.254 1 98 143 ILE B CA 1
ATOM 3120 C C . ILE B 1 143 ? -7.586 -5.035 6.441 1 98 143 ILE B C 1
ATOM 3122 O O . ILE B 1 143 ? -7.543 -4.098 7.242 1 98 143 ILE B O 1
ATOM 3126 N N . ILE B 1 144 ? -6.809 -6.062 6.574 1 98.12 144 ILE B N 1
ATOM 3127 C CA . ILE B 1 144 ? -5.781 -6.176 7.602 1 98.12 144 ILE B CA 1
ATOM 3128 C C . ILE B 1 144 ? -4.422 -6.406 6.949 1 98.12 144 ILE B C 1
ATOM 3130 O O . ILE B 1 144 ? -4.211 -7.418 6.273 1 98.12 144 ILE B O 1
ATOM 3134 N N . MET B 1 145 ? -3.516 -5.523 7.176 1 97.81 145 MET B N 1
ATOM 3135 C CA . MET B 1 145 ? -2.16 -5.586 6.633 1 97.81 145 MET B CA 1
ATOM 3136 C C . MET B 1 145 ? -1.237 -6.359 7.57 1 97.81 145 MET B C 1
ATOM 3138 O O . MET B 1 145 ? -1.088 -5.996 8.742 1 97.81 145 MET B O 1
ATOM 3142 N N . ILE B 1 146 ? -0.687 -7.41 7.062 1 97.62 146 ILE B N 1
ATOM 3143 C CA . ILE B 1 146 ? 0.416 -8.062 7.758 1 97.62 146 ILE B CA 1
ATOM 3144 C C . ILE B 1 146 ? 1.724 -7.34 7.445 1 97.62 146 ILE B C 1
ATOM 3146 O O . ILE B 1 146 ? 2.229 -7.41 6.324 1 97.62 146 ILE B O 1
ATOM 3150 N N . GLY B 1 147 ? 2.256 -6.688 8.453 1 96 147 GLY B N 1
ATOM 3151 C CA . GLY B 1 147 ? 3.377 -5.785 8.25 1 96 147 GLY B CA 1
ATOM 3152 C C . GLY B 1 147 ? 4.727 -6.461 8.414 1 96 147 GLY B C 1
ATOM 3153 O O . GLY B 1 147 ? 4.797 -7.629 8.805 1 96 147 GLY B O 1
ATOM 3154 N N . GLY B 1 148 ? 5.766 -5.699 8.133 1 96.44 148 GLY B N 1
ATOM 3155 C CA . GLY B 1 148 ? 7.16 -6.105 8.156 1 96.44 148 GLY B CA 1
ATOM 3156 C C . GLY B 1 148 ? 8 -5.41 7.105 1 96.44 148 GLY B C 1
ATOM 3157 O O . GLY B 1 148 ? 7.547 -4.457 6.465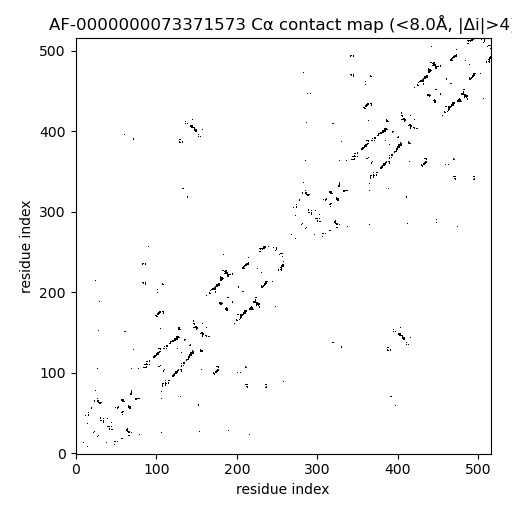 1 96.44 148 GLY B O 1
ATOM 3158 N N . SER B 1 149 ? 9.227 -5.895 7.035 1 97.31 149 SER B N 1
ATOM 3159 C CA . SER B 1 149 ? 10.109 -5.363 5.996 1 97.31 149 SER B CA 1
ATOM 3160 C C . SER B 1 149 ? 9.617 -5.746 4.605 1 97.31 149 SER B C 1
ATOM 3162 O O . SER B 1 149 ? 9.211 -6.887 4.375 1 97.31 149 SER B O 1
ATOM 3164 N N . ILE B 1 150 ? 9.633 -4.766 3.707 1 96 150 ILE B N 1
ATOM 3165 C CA . ILE B 1 150 ? 9.148 -5.023 2.355 1 96 150 ILE B CA 1
ATOM 3166 C C . ILE B 1 150 ? 10.328 -5.387 1.449 1 96 150 ILE B C 1
ATOM 3168 O O . ILE B 1 150 ? 11.297 -4.633 1.352 1 96 150 ILE B O 1
ATOM 3172 N N . SER B 1 151 ? 10.164 -6.48 0.801 1 92 151 SER B N 1
ATOM 3173 C CA . SER B 1 151 ? 11.18 -6.922 -0.153 1 92 151 SER B CA 1
ATOM 3174 C C . SER B 1 151 ? 11.148 -6.074 -1.422 1 92 151 SER B C 1
ATOM 3176 O O . SER B 1 151 ? 10.094 -5.914 -2.041 1 92 151 SER B O 1
ATOM 3178 N N . SER B 1 152 ? 12.312 -5.586 -1.773 1 83.94 152 SER B N 1
ATOM 3179 C CA . SER B 1 152 ? 12.398 -4.84 -3.023 1 83.94 152 SER B CA 1
ATOM 3180 C C . SER B 1 152 ? 12.172 -5.75 -4.227 1 83.94 152 SER B C 1
ATOM 3182 O O . SER B 1 152 ? 11.758 -5.289 -5.293 1 83.94 152 SER B O 1
ATOM 3184 N N . TYR B 1 153 ? 12.336 -7.004 -4.023 1 82.19 153 TYR B N 1
ATOM 3185 C CA . TYR B 1 153 ? 12.18 -7.984 -5.094 1 82.19 153 TYR B CA 1
ATOM 3186 C C . TYR B 1 153 ? 10.719 -8.375 -5.266 1 82.19 153 TYR B C 1
ATOM 3188 O O . TYR B 1 153 ? 10.141 -8.195 -6.344 1 82.19 153 TYR B O 1
ATOM 3196 N N . SER B 1 154 ? 10.125 -8.773 -4.258 1 85.62 154 SER B N 1
ATOM 3197 C CA . SER B 1 154 ? 8.773 -9.32 -4.367 1 85.62 154 SER B CA 1
ATOM 3198 C C . SER B 1 154 ? 7.73 -8.258 -4.031 1 85.62 154 SER B C 1
ATOM 3200 O O . SER B 1 154 ? 6.543 -8.453 -4.297 1 85.62 154 SER B O 1
ATOM 3202 N N . GLN B 1 155 ? 8.094 -7.168 -3.424 1 88 155 GLN B N 1
ATOM 3203 C CA . GLN B 1 155 ? 7.242 -6.078 -2.971 1 88 155 GLN B CA 1
ATOM 3204 C C . GLN B 1 155 ? 6.254 -6.559 -1.912 1 88 155 GLN B C 1
ATOM 3206 O O . GLN B 1 155 ? 5.203 -5.945 -1.711 1 88 155 GLN B O 1
ATOM 3211 N N . MET B 1 156 ? 6.562 -7.719 -1.314 1 92.88 156 MET B N 1
ATOM 3212 C CA . MET B 1 156 ? 5.793 -8.258 -0.195 1 92.88 156 MET B CA 1
ATOM 3213 C C . MET B 1 156 ? 6.547 -8.078 1.118 1 92.88 156 MET B C 1
ATOM 3215 O O . MET B 1 156 ? 7.77 -7.922 1.121 1 92.88 156 MET B O 1
ATOM 3219 N N . CYS B 1 157 ? 5.805 -8.102 2.143 1 97.25 157 CYS B N 1
ATOM 3220 C CA . CYS B 1 157 ? 6.434 -8.141 3.459 1 97.25 157 CYS B CA 1
ATOM 3221 C C . CYS B 1 157 ? 7.059 -9.5 3.727 1 97.25 157 CYS B C 1
ATOM 3223 O O . CYS B 1 157 ? 6.418 -10.531 3.518 1 97.25 157 CYS B O 1
ATOM 3225 N N . VAL B 1 158 ? 8.391 -9.664 4.18 1 93.5 158 VAL B N 1
ATOM 3226 C CA . VAL B 1 158 ? 9.094 -10.938 4.262 1 93.5 158 VAL B CA 1
ATOM 3227 C C . VAL B 1 158 ? 9.828 -11.039 5.598 1 93.5 158 VAL B C 1
ATOM 3229 O O . VAL B 1 158 ? 10.484 -12.047 5.879 1 93.5 158 VAL B O 1
ATOM 3232 N N . SER B 1 159 ? 9.711 -10.359 6.613 1 88.5 159 SER B N 1
ATOM 3233 C CA . SER B 1 159 ? 10.492 -10.383 7.844 1 88.5 159 SER B CA 1
ATOM 3234 C C . SER B 1 159 ? 9.914 -11.383 8.844 1 88.5 159 SER B C 1
ATOM 3236 O O . SER B 1 159 ? 8.852 -11.953 8.617 1 88.5 159 SER B O 1
ATOM 3238 N N . GLY B 1 160 ? 10.781 -11.711 9.891 1 84.81 160 GLY B N 1
ATOM 3239 C CA . GLY B 1 160 ? 10.336 -12.586 10.961 1 84.81 160 GLY B CA 1
ATOM 3240 C C . GLY B 1 160 ? 8.984 -12.195 11.523 1 84.81 160 GLY B C 1
ATOM 3241 O O . GLY B 1 160 ? 8.18 -13.062 11.859 1 84.81 160 GLY B O 1
ATOM 3242 N N . ASP B 1 161 ? 8.68 -10.977 11.547 1 87.56 161 ASP B N 1
ATOM 3243 C CA . ASP B 1 161 ? 7.41 -10.492 12.07 1 87.56 161 ASP B CA 1
ATOM 3244 C C . ASP B 1 161 ? 6.238 -11.023 11.25 1 87.56 161 ASP B C 1
ATOM 3246 O O . ASP B 1 161 ? 5.176 -11.32 11.797 1 87.56 161 ASP B O 1
ATOM 3250 N N . VAL B 1 162 ? 6.422 -11.164 9.984 1 93.12 162 VAL B N 1
ATOM 3251 C CA . VAL B 1 162 ? 5.375 -11.664 9.094 1 93.12 162 VAL B CA 1
ATOM 3252 C C . VAL B 1 162 ? 5.012 -13.094 9.477 1 93.12 162 VAL B C 1
ATOM 3254 O O . VAL B 1 162 ? 3.83 -13.43 9.609 1 93.12 162 VAL B O 1
ATOM 3257 N N . TYR B 1 163 ? 6.008 -13.867 9.766 1 92.75 163 TYR B N 1
ATOM 3258 C CA . TYR B 1 163 ? 5.797 -15.266 10.141 1 92.75 163 TYR B CA 1
ATOM 3259 C C . TYR B 1 163 ? 5.02 -15.375 11.445 1 92.75 163 TYR B C 1
ATOM 3261 O O . TYR B 1 163 ? 4.086 -16.172 11.555 1 92.75 163 TYR B O 1
ATOM 3269 N N . ASN B 1 164 ? 5.492 -14.578 12.336 1 92.69 164 ASN B N 1
ATOM 3270 C CA . ASN B 1 164 ? 4.828 -14.586 13.633 1 92.69 164 ASN B CA 1
ATOM 3271 C C . ASN B 1 164 ? 3.359 -14.188 13.523 1 92.69 164 ASN B C 1
ATOM 3273 O O . ASN B 1 164 ? 2.496 -14.797 14.156 1 92.69 164 ASN B O 1
ATOM 3277 N N . GLN B 1 165 ? 3.043 -13.211 12.773 1 95.31 165 GLN B N 1
ATOM 3278 C CA . GLN B 1 165 ? 1.667 -12.766 12.586 1 95.31 165 GLN B CA 1
ATOM 3279 C C . GLN B 1 165 ? 0.836 -13.828 11.883 1 95.31 165 GLN B C 1
ATOM 3281 O O . GLN B 1 165 ? -0.293 -14.117 12.289 1 95.31 165 GLN B O 1
ATOM 3286 N N . LEU B 1 166 ? 1.389 -14.414 10.859 1 97.88 166 LEU B N 1
ATOM 3287 C CA . LEU B 1 166 ? 0.683 -15.438 10.094 1 97.88 166 LEU B CA 1
ATOM 3288 C C . LEU B 1 166 ? 0.43 -16.672 10.945 1 97.88 166 LEU B C 1
ATOM 3290 O O . LEU B 1 166 ? -0.59 -17.344 10.781 1 97.88 166 LEU B O 1
ATOM 3294 N N . ALA B 1 167 ? 1.334 -16.969 11.844 1 97 167 ALA B N 1
ATOM 3295 C CA . ALA B 1 167 ? 1.204 -18.141 12.711 1 97 167 ALA B CA 1
ATOM 3296 C C . ALA B 1 167 ? 0.039 -17.984 13.68 1 97 167 ALA B C 1
ATOM 3298 O O . ALA B 1 167 ? -0.418 -18.953 14.281 1 97 167 ALA B O 1
ATOM 3299 N N . ASN B 1 168 ? -0.452 -16.812 13.82 1 95.69 168 ASN B N 1
ATOM 3300 C CA . ASN B 1 168 ? -1.482 -16.531 14.812 1 95.69 168 ASN B CA 1
ATOM 3301 C C . ASN B 1 168 ? -2.859 -16.391 14.172 1 95.69 168 ASN B C 1
ATOM 3303 O O . ASN B 1 168 ? -3.812 -15.953 14.82 1 95.69 168 ASN B O 1
ATOM 3307 N N . ILE B 1 169 ? -2.953 -16.719 12.922 1 97.44 169 ILE B N 1
ATOM 3308 C CA . ILE B 1 169 ? -4.262 -16.625 12.281 1 97.44 169 ILE B CA 1
ATOM 3309 C C . ILE B 1 169 ? -4.566 -17.906 11.523 1 97.44 169 ILE B C 1
ATOM 3311 O O . ILE B 1 169 ? -3.672 -18.719 11.273 1 97.44 169 ILE B O 1
ATOM 3315 N N . LYS B 1 170 ? -5.824 -18.141 11.258 1 98.62 170 LYS B N 1
ATOM 3316 C CA . LYS B 1 170 ? -6.34 -19.188 10.383 1 98.62 170 LYS B CA 1
ATOM 3317 C C . LYS B 1 170 ? -7.512 -18.672 9.547 1 98.62 170 LYS B C 1
ATOM 3319 O O . LYS B 1 170 ? -8.602 -18.453 10.07 1 98.62 170 LYS B O 1
ATOM 3324 N N . VAL B 1 171 ? -7.285 -18.531 8.305 1 98.81 171 VAL B N 1
ATOM 3325 C CA . VAL B 1 171 ? -8.305 -17.953 7.438 1 98.81 171 VAL B CA 1
ATOM 3326 C C . VAL B 1 171 ? -9.047 -19.062 6.699 1 98.81 171 VAL B C 1
ATOM 3328 O O . VAL B 1 171 ? -8.602 -20.219 6.691 1 98.81 171 VAL B O 1
ATOM 3331 N N . ASP B 1 172 ? -10.211 -18.688 6.105 1 98.88 172 ASP B N 1
ATOM 3332 C CA . ASP B 1 172 ? -11.016 -19.672 5.371 1 98.88 172 ASP B CA 1
ATOM 3333 C C . ASP B 1 172 ? -10.328 -20.078 4.07 1 98.88 172 ASP B C 1
ATOM 3335 O O . ASP B 1 172 ? -10.305 -21.25 3.721 1 98.88 172 ASP B O 1
ATOM 3339 N N . LEU B 1 173 ? -9.742 -19.125 3.369 1 98.94 173 LEU B N 1
ATOM 3340 C CA . LEU B 1 173 ? -9.227 -19.375 2.029 1 98.94 173 LEU B CA 1
ATOM 3341 C C . LEU B 1 173 ? -8.055 -18.453 1.709 1 98.94 173 LEU B C 1
ATOM 3343 O O . LEU B 1 173 ? -8.141 -17.25 1.913 1 98.94 173 LEU B O 1
ATOM 3347 N N . LEU B 1 174 ? -6.957 -19.062 1.326 1 98.94 174 LEU B N 1
ATOM 3348 C CA . LEU B 1 174 ? -5.816 -18.359 0.749 1 98.94 174 LEU B CA 1
ATOM 3349 C C . LEU B 1 174 ? -5.922 -18.312 -0.772 1 98.94 174 LEU B C 1
ATOM 3351 O O . LEU B 1 174 ? -6.164 -19.328 -1.415 1 98.94 174 LEU B O 1
ATOM 3355 N N . ILE B 1 175 ? -5.805 -17.109 -1.345 1 98.88 175 ILE B N 1
ATOM 3356 C CA . ILE B 1 175 ? -5.754 -16.938 -2.791 1 98.88 175 ILE B CA 1
ATOM 3357 C C . ILE B 1 175 ? -4.383 -16.391 -3.195 1 98.88 175 ILE B C 1
ATOM 3359 O O . ILE B 1 175 ? -4.016 -15.273 -2.832 1 98.88 175 ILE B O 1
ATOM 3363 N N . LEU B 1 176 ? -3.646 -17.125 -3.996 1 98.12 176 LEU B N 1
ATOM 3364 C CA . LEU B 1 176 ? -2.264 -16.812 -4.344 1 98.12 176 LEU B CA 1
ATOM 3365 C C . LEU B 1 176 ? -2.021 -17.016 -5.836 1 98.12 176 LEU B C 1
ATOM 3367 O O . LEU B 1 176 ? -2.631 -17.891 -6.457 1 98.12 176 LEU B O 1
ATOM 3371 N N . GLY B 1 177 ? -1.132 -16.141 -6.355 1 96.12 177 GLY B N 1
ATOM 3372 C CA . GLY B 1 177 ? -0.553 -16.469 -7.648 1 96.12 177 GLY B CA 1
ATOM 3373 C C . GLY B 1 177 ? 0.667 -17.359 -7.555 1 96.12 177 GLY B C 1
ATOM 3374 O O . GLY B 1 177 ? 1.145 -17.656 -6.457 1 96.12 177 GLY B O 1
ATOM 3375 N N . THR B 1 178 ? 1.109 -17.781 -8.719 1 94.94 178 THR B N 1
ATOM 3376 C CA . THR B 1 178 ? 2.332 -18.578 -8.766 1 94.94 178 THR B CA 1
ATOM 3377 C C . THR B 1 178 ? 3.143 -18.25 -10.016 1 94.94 178 THR B C 1
ATOM 3379 O O . THR B 1 178 ? 2.588 -17.797 -11.023 1 94.94 178 THR B O 1
ATOM 3382 N N . ASN B 1 179 ? 4.387 -18.469 -9.867 1 90.94 179 ASN B N 1
ATOM 3383 C CA . ASN B 1 179 ? 5.277 -18.25 -11 1 90.94 179 ASN B CA 1
ATOM 3384 C C . ASN B 1 179 ? 5.551 -19.547 -11.766 1 90.94 179 ASN B C 1
ATOM 3386 O O . ASN B 1 179 ? 6.012 -19.5 -12.906 1 90.94 179 ASN B O 1
ATOM 3390 N N . ALA B 1 180 ? 5.266 -20.672 -11.141 1 93.31 180 ALA B N 1
ATOM 3391 C CA . ALA B 1 180 ? 5.512 -21.969 -11.766 1 93.31 180 ALA B CA 1
ATOM 3392 C C . ALA B 1 180 ? 4.688 -23.078 -11.094 1 93.31 180 ALA B C 1
ATOM 3394 O O . ALA B 1 180 ? 4.465 -23.031 -9.883 1 93.31 180 ALA B O 1
ATOM 3395 N N . LEU B 1 181 ? 4.309 -24 -11.898 1 96.56 181 LEU B N 1
ATOM 3396 C CA . LEU B 1 181 ? 3.516 -25.125 -11.43 1 96.56 181 LEU B CA 1
ATOM 3397 C C . LEU B 1 181 ? 3.859 -26.391 -12.219 1 96.56 181 LEU B C 1
ATOM 3399 O O . LEU B 1 181 ? 3.898 -26.375 -13.445 1 96.56 181 LEU B O 1
ATOM 3403 N N . ASP B 1 182 ? 4.09 -27.406 -11.477 1 97.06 182 ASP B N 1
ATOM 3404 C CA . ASP B 1 182 ? 4.488 -28.688 -12.062 1 97.06 182 ASP B CA 1
ATOM 3405 C C . ASP B 1 182 ? 4.027 -29.859 -11.195 1 97.06 182 ASP B C 1
ATOM 3407 O O . ASP B 1 182 ? 3.934 -29.734 -9.969 1 97.06 182 ASP B O 1
ATOM 3411 N N . ILE B 1 183 ? 3.834 -31.031 -11.852 1 97.12 183 ILE B N 1
ATOM 3412 C CA . ILE B 1 183 ? 3.301 -32.188 -11.133 1 97.12 183 ILE B CA 1
ATOM 3413 C C . ILE B 1 183 ? 4.301 -32.625 -10.07 1 97.12 183 ILE B C 1
ATOM 3415 O O . ILE B 1 183 ? 3.936 -32.812 -8.906 1 97.12 183 ILE B O 1
ATOM 3419 N N . GLU B 1 184 ? 5.508 -32.75 -10.383 1 95.88 184 GLU B N 1
ATOM 3420 C CA . GLU B 1 184 ? 6.535 -33.219 -9.461 1 95.88 184 GLU B CA 1
ATOM 3421 C C . GLU B 1 184 ? 7.121 -32.094 -8.656 1 95.88 184 GLU B C 1
ATOM 3423 O O . GLU B 1 184 ? 7.305 -32.188 -7.438 1 95.88 184 GLU B O 1
ATOM 3428 N N . GLY B 1 185 ? 7.289 -31.016 -9.297 1 96.25 185 GLY B N 1
ATOM 3429 C CA . GLY B 1 185 ? 7.945 -29.875 -8.68 1 96.25 185 GLY B CA 1
ATOM 3430 C C . GLY B 1 185 ? 7.023 -29.062 -7.793 1 96.25 185 GLY B C 1
ATOM 3431 O O . GLY B 1 185 ? 7.484 -28.25 -6.977 1 96.25 185 GLY B O 1
ATOM 3432 N N . GLY B 1 186 ? 5.715 -29.281 -7.957 1 97.38 186 GLY B N 1
ATOM 3433 C CA . GLY B 1 186 ? 4.754 -28.5 -7.191 1 97.38 186 GLY B CA 1
ATOM 3434 C C . GLY B 1 186 ? 4.695 -27.047 -7.613 1 97.38 186 GLY B C 1
ATOM 3435 O O . GLY B 1 186 ? 4.832 -26.734 -8.797 1 97.38 186 GLY B O 1
ATOM 3436 N N . PHE B 1 187 ? 4.324 -26.172 -6.617 1 96.62 187 PHE B N 1
ATOM 3437 C CA . PHE B 1 187 ? 4.418 -24.719 -6.754 1 96.62 187 PHE B CA 1
ATOM 3438 C C . PHE B 1 187 ? 5.793 -24.219 -6.328 1 96.62 187 PHE B C 1
ATOM 3440 O O . PHE B 1 187 ? 6.285 -24.578 -5.254 1 96.62 187 PHE B O 1
ATOM 3447 N N . SER B 1 188 ? 6.395 -23.406 -7.18 1 94.81 188 SER B N 1
ATOM 3448 C CA . SER B 1 188 ? 7.766 -23.031 -6.852 1 94.81 188 SER B CA 1
ATOM 3449 C C . SER B 1 188 ? 8.039 -21.578 -7.188 1 94.81 188 SER B C 1
ATOM 3451 O O . SER B 1 188 ? 7.25 -20.938 -7.887 1 94.81 188 SER B O 1
ATOM 3453 N N . ASP B 1 189 ? 9.07 -21.031 -6.57 1 91.88 189 ASP B N 1
ATOM 3454 C CA . ASP B 1 189 ? 9.547 -19.672 -6.758 1 91.88 189 ASP B CA 1
ATOM 3455 C C . ASP B 1 189 ? 11.078 -19.609 -6.723 1 91.88 189 ASP B C 1
ATOM 3457 O O . ASP B 1 189 ? 11.734 -20.625 -6.449 1 91.88 189 ASP B O 1
ATOM 3461 N N . SER B 1 190 ? 11.641 -18.438 -7.051 1 86.5 190 SER B N 1
ATOM 3462 C CA . SER B 1 190 ? 13.094 -18.328 -7.152 1 86.5 190 SER B CA 1
ATOM 3463 C C . SER B 1 190 ? 13.672 -17.516 -6.004 1 86.5 190 SER B C 1
ATOM 3465 O O . SER B 1 190 ? 14.891 -17.359 -5.895 1 86.5 190 SER B O 1
ATOM 3467 N N . ASP B 1 191 ? 12.844 -16.984 -5.133 1 87.88 191 ASP B N 1
ATOM 3468 C CA . ASP B 1 191 ? 13.297 -16.141 -4.035 1 87.88 191 ASP B CA 1
ATOM 3469 C C . ASP B 1 191 ? 13 -16.781 -2.684 1 87.88 191 ASP B C 1
ATOM 3471 O O . ASP B 1 191 ? 11.844 -17.094 -2.383 1 87.88 191 ASP B O 1
ATOM 3475 N N . TRP B 1 192 ? 14.008 -16.906 -1.896 1 90.75 192 TRP B N 1
ATOM 3476 C CA . TRP B 1 192 ? 13.93 -17.656 -0.651 1 90.75 192 TRP B CA 1
ATOM 3477 C C . TRP B 1 192 ? 12.914 -17.047 0.302 1 90.75 192 TRP B C 1
ATOM 3479 O O . TRP B 1 192 ? 12.055 -17.75 0.84 1 90.75 192 TRP B O 1
ATOM 3489 N N . GLU B 1 193 ? 12.992 -15.742 0.519 1 92.12 193 GLU B N 1
ATOM 3490 C CA . GLU B 1 193 ? 12.086 -15.078 1.449 1 92.12 193 GLU B CA 1
ATOM 3491 C C . GLU B 1 193 ? 10.633 -15.219 0.994 1 92.12 193 GLU B C 1
ATOM 3493 O O . GLU B 1 193 ? 9.742 -15.469 1.807 1 92.12 193 GLU B O 1
ATOM 3498 N N . THR B 1 194 ? 10.453 -15.062 -0.269 1 91.94 194 THR B N 1
ATOM 3499 C CA . THR B 1 194 ? 9.125 -15.219 -0.843 1 91.94 194 THR B CA 1
ATOM 3500 C C . THR B 1 194 ? 8.586 -16.625 -0.586 1 91.94 194 THR B C 1
ATOM 3502 O O . THR B 1 194 ? 7.43 -16.781 -0.181 1 91.94 194 THR B O 1
ATOM 3505 N N . VAL B 1 195 ? 9.406 -17.578 -0.791 1 95.19 195 VAL B N 1
ATOM 3506 C CA . VAL B 1 195 ? 9.031 -18.969 -0.604 1 95.19 195 VAL B CA 1
ATOM 3507 C C . VAL B 1 195 ? 8.602 -19.203 0.845 1 95.19 195 VAL B C 1
ATOM 3509 O O . VAL B 1 195 ? 7.562 -19.812 1.103 1 95.19 195 VAL B O 1
ATOM 3512 N N . GLN B 1 196 ? 9.391 -18.688 1.74 1 96 196 GLN B N 1
ATOM 3513 C CA . GLN B 1 196 ? 9.094 -18.891 3.152 1 96 196 GLN B CA 1
ATOM 3514 C C . GLN B 1 196 ? 7.777 -18.234 3.545 1 96 196 GLN B C 1
ATOM 3516 O O . GLN B 1 196 ? 6.98 -18.828 4.285 1 96 196 GLN B O 1
ATOM 3521 N N . VAL B 1 197 ? 7.535 -17.062 3.09 1 97 197 VAL B N 1
ATOM 3522 C CA . VAL B 1 197 ? 6.305 -16.359 3.416 1 97 197 VAL B CA 1
ATOM 3523 C C . VAL B 1 197 ? 5.105 -17.094 2.824 1 97 197 VAL B C 1
ATOM 3525 O O . VAL B 1 197 ? 4.082 -17.25 3.49 1 97 197 VAL B O 1
ATOM 3528 N N . LYS B 1 198 ? 5.191 -17.516 1.589 1 97.31 198 LYS B N 1
ATOM 3529 C CA . LYS B 1 198 ? 4.078 -18.203 0.955 1 97.31 198 LYS B CA 1
ATOM 3530 C C . LYS B 1 198 ? 3.791 -19.531 1.658 1 97.31 198 LYS B C 1
ATOM 3532 O O . LYS B 1 198 ? 2.633 -19.938 1.78 1 97.31 198 LYS B O 1
ATOM 3537 N N . LYS B 1 199 ? 4.855 -20.25 2.129 1 97.81 199 LYS B N 1
ATOM 3538 C CA . LYS B 1 199 ? 4.645 -21.453 2.945 1 97.81 199 LYS B CA 1
ATOM 3539 C C . LYS B 1 199 ? 3.852 -21.109 4.207 1 97.81 199 LYS B C 1
ATOM 3541 O O . LYS B 1 199 ? 2.92 -21.844 4.57 1 97.81 199 LYS B O 1
ATOM 3546 N N . ALA B 1 200 ? 4.262 -20.047 4.859 1 98.19 200 ALA B N 1
ATOM 3547 C CA . ALA B 1 200 ? 3.568 -19.609 6.07 1 98.19 200 ALA B CA 1
ATOM 3548 C C . ALA B 1 200 ? 2.117 -19.234 5.766 1 98.19 200 ALA B C 1
ATOM 3550 O O . ALA B 1 200 ? 1.224 -19.5 6.574 1 98.19 200 ALA B O 1
ATOM 3551 N N . MET B 1 201 ? 1.867 -18.625 4.645 1 98.56 201 MET B N 1
ATOM 3552 C CA . MET B 1 201 ? 0.51 -18.266 4.242 1 98.56 201 MET B CA 1
ATOM 3553 C C . MET B 1 201 ? -0.348 -19.516 4.059 1 98.56 201 MET B C 1
ATOM 3555 O O . MET B 1 201 ? -1.514 -19.531 4.461 1 98.56 201 MET B O 1
ATOM 3559 N N . ILE B 1 202 ? 0.226 -20.516 3.438 1 98.56 202 ILE B N 1
ATOM 3560 C CA . ILE B 1 202 ? -0.49 -21.781 3.248 1 98.56 202 ILE B CA 1
ATOM 3561 C C . ILE B 1 202 ? -0.844 -22.375 4.605 1 98.56 202 ILE B C 1
ATOM 3563 O O . ILE B 1 202 ? -1.978 -22.812 4.824 1 98.56 202 ILE B O 1
ATOM 3567 N N . GLN B 1 203 ? 0.092 -22.344 5.535 1 98.31 203 GLN B N 1
ATOM 3568 C CA . GLN B 1 203 ? -0.129 -22.891 6.871 1 98.31 203 GLN B CA 1
ATOM 3569 C C . GLN B 1 203 ? -1.21 -22.109 7.609 1 98.31 203 GLN B C 1
ATOM 3571 O O . GLN B 1 203 ? -1.937 -22.656 8.43 1 98.31 203 GLN B O 1
ATOM 3576 N N . ALA B 1 204 ? -1.421 -20.906 7.293 1 98.69 204 ALA B N 1
ATOM 3577 C CA . ALA B 1 204 ? -2.357 -20 7.965 1 98.69 204 ALA B CA 1
ATOM 3578 C C . ALA B 1 204 ? -3.748 -20.094 7.344 1 98.69 204 ALA B C 1
ATOM 3580 O O . ALA B 1 204 ? -4.613 -19.266 7.621 1 98.69 204 ALA B O 1
ATOM 3581 N N . SER B 1 205 ? -4.012 -21.078 6.52 1 98.81 205 SER B N 1
ATOM 3582 C CA . SER B 1 205 ? -5.266 -21.094 5.773 1 98.81 205 SER B CA 1
ATOM 3583 C C . SER B 1 205 ? -5.895 -22.484 5.809 1 98.81 205 SER B C 1
ATOM 3585 O O . SER B 1 205 ? -5.191 -23.5 5.762 1 98.81 205 SER B O 1
ATOM 3587 N N . GLU B 1 206 ? -7.211 -22.531 5.906 1 98.75 206 GLU B N 1
ATOM 3588 C CA . GLU B 1 206 ? -7.934 -23.797 5.84 1 98.75 206 GLU B CA 1
ATOM 3589 C C . GLU B 1 206 ? -7.867 -24.406 4.441 1 98.75 206 GLU B C 1
ATOM 3591 O O . GLU B 1 206 ? -7.66 -25.609 4.293 1 98.75 206 GLU B O 1
ATOM 3596 N N . LYS B 1 207 ? -8.047 -23.594 3.469 1 98.81 207 LYS B N 1
ATOM 3597 C CA . LYS B 1 207 ? -7.953 -24 2.066 1 98.81 207 LYS B CA 1
ATOM 3598 C C . LYS B 1 207 ? -7.066 -23.031 1.28 1 98.81 207 LYS B C 1
ATOM 3600 O O . LYS B 1 207 ? -6.859 -21.891 1.696 1 98.81 207 LYS B O 1
ATOM 3605 N N . THR B 1 208 ? -6.543 -23.531 0.205 1 98.81 208 THR B N 1
ATOM 3606 C CA . THR B 1 208 ? -5.656 -22.734 -0.642 1 98.81 208 THR B CA 1
ATOM 3607 C C . THR B 1 208 ? -6.078 -22.844 -2.105 1 98.81 208 THR B C 1
ATOM 3609 O O . THR B 1 208 ? -6.312 -23.938 -2.615 1 98.81 208 THR B O 1
ATOM 3612 N N . ALA B 1 209 ? -6.191 -21.703 -2.76 1 98.88 209 ALA B N 1
ATOM 3613 C CA . ALA B 1 209 ? -6.422 -21.625 -4.199 1 98.88 209 ALA B CA 1
ATOM 3614 C C . ALA B 1 209 ? -5.254 -20.938 -4.898 1 98.88 209 ALA B C 1
ATOM 3616 O O . ALA B 1 209 ? -4.859 -19.828 -4.527 1 98.88 209 ALA B O 1
ATOM 3617 N N . ILE B 1 210 ? -4.746 -21.562 -5.898 1 98.69 210 ILE B N 1
ATOM 3618 C CA . ILE B 1 210 ? -3.662 -21.016 -6.703 1 98.69 210 ILE B CA 1
ATOM 3619 C C . ILE B 1 210 ? -4.207 -20.547 -8.047 1 98.69 210 ILE B C 1
ATOM 3621 O O . ILE B 1 210 ? -4.828 -21.328 -8.781 1 98.69 210 ILE B O 1
ATOM 3625 N N . LEU B 1 211 ? -3.969 -19.281 -8.383 1 98.56 211 LEU B N 1
ATOM 3626 C CA . LEU B 1 211 ? -4.367 -18.703 -9.656 1 98.56 211 LEU B CA 1
ATOM 3627 C C . LEU B 1 211 ? -3.189 -18.672 -10.633 1 98.56 211 LEU B C 1
ATOM 3629 O O . LEU B 1 211 ? -2.145 -18.094 -10.328 1 98.56 211 LEU B O 1
ATOM 3633 N N . THR B 1 212 ? -3.391 -19.203 -11.828 1 97.44 212 THR B N 1
ATOM 3634 C CA . THR B 1 212 ? -2.281 -19.203 -12.773 1 97.44 212 THR B CA 1
ATOM 3635 C C . THR B 1 212 ? -2.791 -19.359 -14.203 1 97.44 212 THR B C 1
ATOM 3637 O O . THR B 1 212 ? -3.734 -20.125 -14.445 1 97.44 212 THR B O 1
ATOM 3640 N N . ILE B 1 213 ? -2.156 -18.641 -15.086 1 96.94 213 ILE B N 1
ATOM 3641 C CA . ILE B 1 213 ? -2.43 -18.906 -16.5 1 96.94 213 ILE B CA 1
ATOM 3642 C C . ILE B 1 213 ? -1.836 -20.25 -16.906 1 96.94 213 ILE B C 1
ATOM 3644 O O . ILE B 1 213 ? -0.825 -20.688 -16.344 1 96.94 213 ILE B O 1
ATOM 3648 N N . SER B 1 214 ? -2.418 -20.891 -17.906 1 96.62 214 SER B N 1
ATOM 3649 C CA . SER B 1 214 ? -2.035 -22.25 -18.281 1 96.62 214 SER B CA 1
ATOM 3650 C C . SER B 1 214 ? -0.634 -22.281 -18.891 1 96.62 214 SER B C 1
ATOM 3652 O O . SER B 1 214 ? 0.016 -23.328 -18.906 1 96.62 214 SER B O 1
ATOM 3654 N N . GLU B 1 215 ? -0.185 -21.125 -19.328 1 94.62 215 GLU B N 1
ATOM 3655 C CA . GLU B 1 215 ? 1.152 -21.031 -19.922 1 94.62 215 GLU B CA 1
ATOM 3656 C C . GLU B 1 215 ? 2.227 -21.344 -18.875 1 94.62 215 GLU B C 1
ATOM 3658 O O . GLU B 1 215 ? 3.373 -21.625 -19.234 1 94.62 215 GLU B O 1
ATOM 3663 N N . LYS B 1 216 ? 1.901 -21.297 -17.594 1 94.19 216 LYS B N 1
ATOM 3664 C CA . LYS B 1 216 ? 2.873 -21.531 -16.531 1 94.19 216 LYS B CA 1
ATOM 3665 C C . LYS B 1 216 ? 2.865 -23 -16.078 1 94.19 216 LYS B C 1
ATOM 3667 O O . LYS B 1 216 ? 3.674 -23.391 -15.25 1 94.19 216 LYS B O 1
ATOM 3672 N N . LEU B 1 217 ? 2.01 -23.812 -16.641 1 96 217 LEU B N 1
ATOM 3673 C CA . LEU B 1 217 ? 1.979 -25.234 -16.312 1 96 217 LEU B CA 1
ATOM 3674 C C . LEU B 1 217 ? 3.25 -25.922 -16.797 1 96 217 LEU B C 1
ATOM 3676 O O . LEU B 1 217 ? 3.873 -25.484 -17.766 1 96 217 LEU B O 1
ATOM 3680 N N . ASP B 1 218 ? 3.627 -26.906 -16.094 1 96.12 218 ASP B N 1
ATOM 3681 C CA . ASP B 1 218 ? 4.762 -27.766 -16.422 1 96.12 218 ASP B CA 1
ATOM 3682 C C . ASP B 1 218 ? 6.074 -26.984 -16.391 1 96.12 218 ASP B C 1
ATOM 3684 O O . ASP B 1 218 ? 6.953 -27.203 -17.219 1 96.12 218 ASP B O 1
ATOM 3688 N N . THR B 1 219 ? 6.098 -26.016 -15.539 1 91.75 219 THR B N 1
ATOM 3689 C CA . THR B 1 219 ? 7.328 -25.281 -15.281 1 91.75 219 THR B CA 1
ATOM 3690 C C . THR B 1 219 ? 7.742 -25.406 -13.82 1 91.75 219 THR B C 1
ATOM 3692 O O . THR B 1 219 ? 6.902 -25.656 -12.945 1 91.75 219 THR B O 1
ATOM 3695 N N . VAL B 1 220 ? 9.102 -25.328 -13.578 1 91.94 220 VAL B N 1
ATOM 3696 C CA . VAL B 1 220 ? 9.641 -25.453 -12.227 1 91.94 220 VAL B CA 1
ATOM 3697 C C . VAL B 1 220 ? 10.711 -24.391 -12 1 91.94 220 VAL B C 1
ATOM 3699 O O . VAL B 1 220 ? 11.523 -24.109 -12.883 1 91.94 220 VAL B O 1
ATOM 3702 N N . LEU B 1 221 ? 10.648 -23.781 -10.82 1 89.44 221 LEU B N 1
ATOM 3703 C CA . LEU B 1 221 ? 11.688 -22.844 -10.406 1 89.44 221 LEU B CA 1
ATOM 3704 C C . LEU B 1 221 ? 12.523 -23.422 -9.266 1 89.44 221 LEU B C 1
ATOM 3706 O O . LEU B 1 221 ? 12.336 -24.578 -8.883 1 89.44 221 LEU B O 1
ATOM 3710 N N . LYS B 1 222 ? 13.422 -22.734 -8.773 1 87.81 222 LYS B N 1
ATOM 3711 C CA . LYS B 1 222 ? 14.539 -23.234 -7.977 1 87.81 222 LYS B CA 1
ATOM 3712 C C . LYS B 1 222 ? 14.055 -23.75 -6.621 1 87.81 222 LYS B C 1
ATOM 3714 O O . LYS B 1 222 ? 14.648 -24.672 -6.059 1 87.81 222 LYS B O 1
ATOM 3719 N N . MET B 1 223 ? 13.039 -23.188 -6.066 1 93.81 223 MET B N 1
ATOM 3720 C CA . MET B 1 223 ? 12.641 -23.531 -4.703 1 93.81 223 MET B CA 1
ATOM 3721 C C . MET B 1 223 ? 11.148 -23.844 -4.637 1 93.81 223 MET B C 1
ATOM 3723 O O . MET B 1 223 ? 10.32 -23.047 -5.078 1 93.81 223 MET B O 1
ATOM 3727 N N . LYS B 1 224 ? 10.859 -24.953 -3.975 1 97.12 224 LYS B N 1
ATOM 3728 C CA . LYS B 1 224 ? 9.477 -25.422 -3.889 1 97.12 224 LYS B CA 1
ATOM 3729 C C . LYS B 1 224 ? 8.75 -24.75 -2.73 1 97.12 224 LYS B C 1
ATOM 3731 O O . LYS B 1 224 ? 9.289 -24.625 -1.628 1 97.12 224 LYS B O 1
ATOM 3736 N N . ILE B 1 225 ? 7.551 -24.281 -3.008 1 97.69 225 ILE B N 1
ATOM 3737 C CA . ILE B 1 225 ? 6.668 -23.719 -1.993 1 97.69 225 ILE B CA 1
ATOM 3738 C C . ILE B 1 225 ? 5.785 -24.812 -1.403 1 97.69 225 ILE B C 1
ATOM 3740 O O . ILE B 1 225 ? 5.68 -24.938 -0.182 1 97.69 225 ILE B O 1
ATOM 3744 N N . ALA B 1 226 ? 5.219 -25.641 -2.217 1 98.31 226 ALA B N 1
ATOM 3745 C CA . ALA B 1 226 ? 4.301 -26.688 -1.786 1 98.31 226 ALA B CA 1
ATOM 3746 C C . ALA B 1 226 ? 4.129 -27.75 -2.875 1 98.31 226 ALA B C 1
ATOM 3748 O O . ALA B 1 226 ? 4.324 -27.469 -4.059 1 98.31 226 ALA B O 1
ATOM 3749 N N . ASN B 1 227 ? 3.768 -28.906 -2.375 1 97.88 227 ASN B N 1
ATOM 3750 C CA . ASN B 1 227 ? 3.295 -29.938 -3.301 1 97.88 227 ASN B CA 1
ATOM 3751 C C . ASN B 1 227 ? 1.879 -29.641 -3.785 1 97.88 227 ASN B C 1
ATOM 3753 O O . ASN B 1 227 ? 1.125 -28.938 -3.117 1 97.88 227 ASN B O 1
ATOM 3757 N N . LEU B 1 228 ? 1.564 -30.219 -4.957 1 97.5 228 LEU B N 1
ATOM 3758 C CA . LEU B 1 228 ? 0.216 -30.031 -5.484 1 97.5 228 LEU B CA 1
ATOM 3759 C C . LEU B 1 228 ? -0.826 -30.578 -4.508 1 97.5 228 LEU B C 1
ATOM 3761 O O . LEU B 1 228 ? -1.929 -30.031 -4.41 1 97.5 228 LEU B O 1
ATOM 3765 N N . SER B 1 229 ? -0.499 -31.594 -3.771 1 96.81 229 SER B N 1
ATOM 3766 C CA . SER B 1 229 ? -1.42 -32.25 -2.846 1 96.81 229 SER B CA 1
ATOM 3767 C C . SER B 1 229 ? -1.717 -31.344 -1.645 1 96.81 229 SER B C 1
ATOM 3769 O O . SER B 1 229 ? -2.645 -31.625 -0.878 1 96.81 229 SER B O 1
ATOM 3771 N N . GLU B 1 230 ? -0.946 -30.312 -1.454 1 97.19 230 GLU B N 1
ATOM 3772 C CA . GLU B 1 230 ? -1.101 -29.422 -0.313 1 97.19 230 GLU B CA 1
ATOM 3773 C C . GLU B 1 230 ? -2.018 -28.25 -0.653 1 97.19 230 GLU B C 1
ATOM 3775 O O . GLU B 1 230 ? -2.262 -27.375 0.187 1 97.19 230 GLU B O 1
ATOM 3780 N N . VAL B 1 231 ? -2.529 -28.25 -1.806 1 97.12 231 VAL B N 1
ATOM 3781 C CA . VAL B 1 231 ? -3.393 -27.188 -2.289 1 97.12 231 VAL B CA 1
ATOM 3782 C C . VAL B 1 231 ? -4.758 -27.75 -2.668 1 97.12 231 VAL B C 1
ATOM 3784 O O . VAL B 1 231 ? -4.867 -28.906 -3.064 1 97.12 231 VAL B O 1
ATOM 3787 N N . ASP B 1 232 ? -5.77 -26.953 -2.58 1 98.5 232 ASP B N 1
ATOM 3788 C CA . ASP B 1 232 ? -7.133 -27.438 -2.777 1 98.5 232 ASP B CA 1
ATOM 3789 C C . ASP B 1 232 ? -7.629 -27.109 -4.188 1 98.5 232 ASP B C 1
ATOM 3791 O O . ASP B 1 232 ? -8.297 -27.938 -4.812 1 98.5 232 ASP B O 1
ATOM 3795 N N . TYR B 1 233 ? -7.281 -25.938 -4.66 1 98.69 233 TYR B N 1
ATOM 3796 C CA . TYR B 1 233 ? -7.793 -25.484 -5.949 1 98.69 233 TYR B CA 1
ATOM 3797 C C . TYR B 1 233 ? -6.676 -24.906 -6.812 1 98.69 233 TYR B C 1
ATOM 3799 O O . TYR B 1 233 ? -5.781 -24.219 -6.305 1 98.69 233 TYR B O 1
ATOM 3807 N N . VAL B 1 234 ? -6.758 -25.188 -8.031 1 98.62 234 VAL B N 1
ATOM 3808 C CA . VAL B 1 234 ? -6.016 -24.453 -9.055 1 98.62 234 VAL B CA 1
ATOM 3809 C C . VAL B 1 234 ? -6.988 -23.828 -10.055 1 98.62 234 VAL B C 1
ATOM 3811 O O . VAL B 1 234 ? -7.84 -24.531 -10.609 1 98.62 234 VAL B O 1
ATOM 3814 N N . VAL B 1 235 ? -6.898 -22.547 -10.234 1 98.75 235 VAL B N 1
ATOM 3815 C CA . VAL B 1 235 ? -7.793 -21.844 -11.148 1 98.75 235 VAL B CA 1
ATOM 3816 C C . VAL B 1 235 ? -7.016 -21.391 -12.383 1 98.75 235 VAL B C 1
ATOM 3818 O O . VAL B 1 235 ? -6.035 -20.641 -12.273 1 98.75 235 VAL B O 1
ATOM 3821 N N . THR B 1 236 ? -7.359 -21.812 -13.57 1 98.5 236 THR B N 1
ATOM 3822 C CA . THR B 1 236 ? -6.789 -21.391 -14.844 1 98.5 236 THR B CA 1
ATOM 3823 C C . THR B 1 236 ? -7.867 -20.812 -15.758 1 98.5 236 THR B C 1
ATOM 3825 O O . THR B 1 236 ? -9.047 -20.812 -15.398 1 98.5 236 THR B O 1
ATOM 3828 N N . GLU B 1 237 ? -7.391 -20.266 -16.844 1 98.44 237 GLU B N 1
ATOM 3829 C CA . GLU B 1 237 ? -8.344 -19.672 -17.781 1 98.44 237 GLU B CA 1
ATOM 3830 C C . GLU B 1 237 ? -9 -20.75 -18.641 1 98.44 237 GLU B C 1
ATOM 3832 O O . GLU B 1 237 ? -10.023 -20.5 -19.281 1 98.44 237 GLU B O 1
ATOM 3837 N N . VAL B 1 238 ? -8.516 -22.016 -18.719 1 97.88 238 VAL B N 1
ATOM 3838 C CA . VAL B 1 238 ? -9.023 -23.047 -19.609 1 97.88 238 VAL B CA 1
ATOM 3839 C C . VAL B 1 238 ? -10.109 -23.844 -18.906 1 97.88 238 VAL B C 1
ATOM 3841 O O . VAL B 1 238 ? -10.219 -23.828 -17.688 1 97.88 238 VAL B O 1
ATOM 3844 N N . ASP B 1 239 ? -10.883 -24.484 -19.703 1 97.75 239 ASP B N 1
ATOM 3845 C CA . ASP B 1 239 ? -11.922 -25.344 -19.156 1 97.75 239 ASP B CA 1
ATOM 3846 C C . ASP B 1 239 ? -11.328 -26.484 -18.328 1 97.75 239 ASP B C 1
ATOM 3848 O O . ASP B 1 239 ? -10.305 -27.062 -18.703 1 97.75 239 ASP B O 1
ATOM 3852 N N . PRO B 1 240 ? -11.945 -26.828 -17.234 1 96.44 240 PRO B N 1
ATOM 3853 C CA . PRO B 1 240 ? -11.414 -27.891 -16.359 1 96.44 240 PRO B CA 1
ATOM 3854 C C . PRO B 1 240 ? -11.219 -29.203 -17.109 1 96.44 240 PRO B C 1
ATOM 3856 O O . PRO B 1 240 ? -10.453 -30.062 -16.656 1 96.44 240 PRO B O 1
ATOM 3859 N N . SER B 1 241 ? -11.93 -29.375 -18.203 1 96.12 241 SER B N 1
ATOM 3860 C CA . SER B 1 241 ? -11.82 -30.625 -18.953 1 96.12 241 SER B CA 1
ATOM 3861 C C . SER B 1 241 ? -10.734 -30.531 -20.016 1 96.12 241 SER B C 1
ATOM 3863 O O . SER B 1 241 ? -10.516 -31.484 -20.766 1 96.12 241 SER B O 1
ATOM 3865 N N . ASP B 1 242 ? -10.117 -29.422 -20.031 1 97.06 242 ASP B N 1
ATOM 3866 C CA . ASP B 1 242 ? -9.07 -29.219 -21.031 1 97.06 242 ASP B CA 1
ATOM 3867 C C . ASP B 1 242 ? -7.992 -30.297 -20.906 1 97.06 242 ASP B C 1
ATOM 3869 O O . ASP B 1 242 ? -7.594 -30.672 -19.797 1 97.06 242 ASP B O 1
ATOM 3873 N N . GLU B 1 243 ? -7.398 -30.703 -22 1 96.12 243 GLU B N 1
ATOM 3874 C CA . GLU B 1 243 ? -6.406 -31.766 -22.078 1 96.12 243 GLU B CA 1
ATOM 3875 C C . GLU B 1 243 ? -5.156 -31.406 -21.266 1 96.12 243 GLU B C 1
ATOM 3877 O O . GLU B 1 243 ? -4.516 -32.281 -20.688 1 96.12 243 GLU B O 1
ATOM 3882 N N . LYS B 1 244 ? -4.816 -30.172 -21.188 1 94.5 244 LYS B N 1
ATOM 3883 C CA . LYS B 1 244 ? -3.621 -29.703 -20.484 1 94.5 244 LYS B CA 1
ATOM 3884 C C . LYS B 1 244 ? -3.686 -30.016 -19 1 94.5 244 LYS B C 1
ATOM 3886 O O . LYS B 1 244 ? -2.654 -30.062 -18.328 1 94.5 244 LYS B O 1
ATOM 3891 N N . LEU B 1 245 ? -4.852 -30.203 -18.516 1 97.31 245 LEU B N 1
ATOM 3892 C CA . LEU B 1 245 ? -5.023 -30.359 -17.078 1 97.31 245 LEU B CA 1
ATOM 3893 C C . LEU B 1 245 ? -5.176 -31.812 -16.703 1 97.31 245 LEU B C 1
ATOM 3895 O O . LEU B 1 245 ? -5.137 -32.156 -15.516 1 97.31 245 LEU B O 1
ATOM 3899 N N . GLN B 1 246 ? -5.328 -32.719 -17.688 1 96.56 246 GLN B N 1
ATOM 3900 C CA . GLN B 1 246 ? -5.668 -34.125 -17.438 1 96.56 246 GLN B CA 1
ATOM 3901 C C . GLN B 1 246 ? -4.555 -34.812 -16.672 1 96.56 246 GLN B C 1
ATOM 3903 O O . GLN B 1 246 ? -4.82 -35.594 -15.766 1 96.56 246 GLN B O 1
ATOM 3908 N N . SER B 1 247 ? -3.35 -34.531 -17.062 1 96.56 247 SER B N 1
ATOM 3909 C CA . SER B 1 247 ? -2.229 -35.188 -16.375 1 96.56 247 SER B CA 1
ATOM 3910 C C . SER B 1 247 ? -2.188 -34.781 -14.906 1 96.56 247 SER B C 1
ATOM 3912 O O . SER B 1 247 ? -1.871 -35.594 -14.047 1 96.56 247 SER B O 1
ATOM 3914 N N . TYR B 1 248 ? -2.443 -33.531 -14.602 1 97.56 248 TYR B N 1
ATOM 3915 C CA . TYR B 1 248 ? -2.473 -33.031 -13.227 1 97.56 248 TYR B CA 1
ATOM 3916 C C . TYR B 1 248 ? -3.58 -33.719 -12.43 1 97.56 248 TYR B C 1
ATOM 3918 O O . TYR B 1 248 ? -3.363 -34.156 -11.297 1 97.56 248 TYR B O 1
ATOM 3926 N N . LYS B 1 249 ? -4.77 -33.812 -13.023 1 96.38 249 LYS B N 1
ATOM 3927 C CA . LYS B 1 249 ? -5.926 -34.438 -12.367 1 96.38 249 LYS B CA 1
ATOM 3928 C C . LYS B 1 249 ? -5.668 -35.875 -12.031 1 96.38 249 LYS B C 1
ATOM 3930 O O . LYS B 1 249 ? -6.066 -36.375 -10.969 1 96.38 249 LYS B O 1
ATOM 3935 N N . LYS B 1 250 ? -5.078 -36.531 -12.938 1 96.75 250 LYS B N 1
ATOM 3936 C CA . LYS B 1 250 ? -4.742 -37.938 -12.719 1 96.75 250 LYS B CA 1
ATOM 3937 C C . LYS B 1 250 ? -3.705 -38.094 -11.609 1 96.75 250 LYS B C 1
ATOM 3939 O O . LYS B 1 250 ? -3.816 -39 -10.766 1 96.75 250 LYS B O 1
ATOM 3944 N N . ALA B 1 251 ? -2.752 -37.219 -11.633 1 96.94 251 ALA B N 1
ATOM 3945 C CA . ALA B 1 251 ? -1.64 -37.312 -10.688 1 96.94 251 ALA B CA 1
ATOM 3946 C C . ALA B 1 251 ? -2.08 -36.938 -9.281 1 96.94 251 ALA B C 1
ATOM 3948 O O . ALA B 1 251 ? -1.601 -37.5 -8.297 1 96.94 251 ALA B O 1
ATOM 3949 N N . VAL B 1 252 ? -2.908 -35.906 -9.117 1 97.31 252 VAL B N 1
ATOM 3950 C CA . VAL B 1 252 ? -3.357 -35.438 -7.82 1 97.31 252 VAL B CA 1
ATOM 3951 C C . VAL B 1 252 ? -4.875 -35.281 -7.828 1 97.31 252 VAL B C 1
ATOM 3953 O O . VAL B 1 252 ? -5.391 -34.156 -7.902 1 97.31 252 VAL B O 1
ATOM 3956 N N . PRO B 1 253 ? -5.617 -36.344 -7.602 1 95.44 253 PRO B N 1
ATOM 3957 C CA . PRO B 1 253 ? -7.078 -36.344 -7.715 1 95.44 253 PRO B CA 1
ATOM 3958 C C . PRO B 1 253 ? -7.746 -35.406 -6.711 1 95.44 253 PRO B C 1
ATOM 3960 O O . PRO B 1 253 ? -8.875 -34.969 -6.922 1 95.44 253 PRO B O 1
ATOM 3963 N N . SER B 1 254 ? -7.051 -35.094 -5.594 1 95.25 254 SER B N 1
ATOM 3964 C CA . SER B 1 254 ? -7.633 -34.25 -4.57 1 95.25 254 SER B CA 1
ATOM 3965 C C . SER B 1 254 ? -7.613 -32.781 -5.004 1 95.25 254 SER B C 1
ATOM 3967 O O . SER B 1 254 ? -8.297 -31.953 -4.414 1 95.25 254 SER B O 1
ATOM 3969 N N . LEU B 1 255 ? -6.781 -32.469 -5.941 1 96.19 255 LEU B N 1
ATOM 3970 C CA . LEU B 1 255 ? -6.66 -31.109 -6.461 1 96.19 255 LEU B CA 1
ATOM 3971 C C . LEU B 1 255 ? -7.82 -30.781 -7.402 1 96.19 255 LEU B C 1
ATOM 3973 O O . LEU B 1 255 ? -8.031 -31.484 -8.391 1 96.19 255 LEU B O 1
ATOM 3977 N N . VAL B 1 256 ? -8.562 -29.75 -7.152 1 97.56 256 VAL B N 1
ATOM 3978 C CA . VAL B 1 256 ? -9.719 -29.375 -7.961 1 97.56 256 VAL B CA 1
ATOM 3979 C C . VAL B 1 256 ? -9.336 -28.266 -8.922 1 97.56 256 VAL B C 1
ATOM 3981 O O . VAL B 1 256 ? -8.906 -27.188 -8.5 1 97.56 256 VAL B O 1
ATOM 3984 N N . PHE B 1 257 ? -9.477 -28.5 -10.156 1 97.75 257 PHE B N 1
ATOM 3985 C CA . PHE B 1 257 ? -9.273 -27.469 -11.164 1 97.75 257 PHE B CA 1
ATOM 3986 C C . PHE B 1 257 ? -10.578 -26.75 -11.469 1 97.75 257 PHE B C 1
ATOM 3988 O O . PHE B 1 257 ? -11.625 -27.375 -11.625 1 97.75 257 PHE B O 1
ATOM 3995 N N . ILE B 1 258 ? -10.523 -25.484 -11.469 1 97.5 258 ILE B N 1
ATOM 3996 C CA . ILE B 1 258 ? -11.68 -24.656 -11.758 1 97.5 258 ILE B CA 1
ATOM 3997 C C . ILE B 1 258 ? -11.469 -23.938 -13.094 1 97.5 258 ILE B C 1
ATOM 3999 O O . ILE B 1 258 ? -10.43 -23.297 -13.312 1 97.5 258 ILE B O 1
#

Foldseek 3Di:
DPPPVVLPDDDLVRLLVVLLVLQLLQQWDFLVRSCVVNVHDSVSVVVSVVVCVVVVQWADFVRTIGGLLQPLPDPDDRVVNVFLLLLLVVVLVVDDAAFEEEEEDDDSSLSNLQPNDLPGAYEYEYQAVSSVVSNVPRPRYHYDYQDADADRRRNGHQDPSSLVVLVPAEGAEYEYEASAAEQVQGTEDADDSVLVNLLSNLVRYPAYEYEHELVRYHDHYDGGNDHLLSHQEYETSDDCPDPSCVVNCVSHVNYYYD/DPPPVVLPDDDLVRLLVVLLVLQLLQQWDFLVRSCVVNVHDSVSVVVSVVVCVVVVQWADFVRTIGGLLQPLPDPDDRVVNVFLLLLLVVVLVVDDAAFEEEEEDDDSSLSNLQPNDLPGAYEYEYQAVSSVVSNVPRPRYHYDYQDADADRRRNGHQDPSSLVVLVPAEGAEYEYEASAAEQVQGGEDADDSVLVNLLSNLVRYPAYEYEHELVRYHDHYDGGNDHLLSHQEYETSDDCPDPSCVVVCVSHVNYYYD

Sequence (516 aa):
MNNDNEVVNYTKEERKNLILKEINLHTRVSFETLSAKLFVSEDTVRRDINELESESLLIKVKGGAMTKAYHHSSSNQTYAGESKQIIAQKTLGLLRDGMVLLIGGGTTIREFIRLIPNDLSLTIFTVTVLSAVELLDKPNVKIIMIGGSISSYSQMCVSGDVYNQLANIKVDLLILGTNALDIEGGFSDSDWETVQVKKAMIQASEKTAILTISEKLDTVLKMKIANLSEVDYVVTEVDPSDEKLQSYKKAVPSLVFIMNNDNEVVNYTKEERKNLILKEINLHTRVSFETLSAKLFVSEDTVRRDINELESESLLIKVKGGAMTKAYHHSSSNQTYAGESKQIIAQKTLGLLRDGMVLLIGGGTTIREFIRLIPNDLSLTIFTVTVLSAVELLDKPNVKIIMIGGSISSYSQMCVSGDVYNQLANIKVDLLILGTNALDIEGGFSDSDWETVQVKKAMIQASEKTAILTISEKLDTVLKMKIANLSEVDYVVTEVDPSDEKLQSYKKAVPSLVFI

Radius of gyration: 25.28 Å; Cα contacts (8 Å, |Δi|>4): 1045; chains: 2; bounding box: 55×82×54 Å

Organism: Flavobacterium johnsoniae (strain ATCC 17061 / DSM 2064 / JCM 8514 / BCRC 14874 / CCUG 350202 / NBRC 14942 / NCIMB 11054 / UW101) (NCBI:txid376686)

Solvent-accessible surface area (backbone atoms only — not comparable to full-atom values): 27067 Å² total; per-residue (Å²): 128,86,77,73,75,70,75,72,79,66,50,73,68,55,44,49,52,50,50,51,50,49,17,49,72,39,45,49,42,41,38,66,57,51,13,64,76,59,71,48,52,48,67,57,47,50,54,49,49,51,53,39,32,75,69,66,65,34,38,79,43,82,68,29,35,27,30,44,47,70,37,88,88,43,83,51,77,54,72,64,46,68,46,30,45,46,24,23,56,59,53,53,74,75,63,56,77,68,38,39,34,35,38,47,51,56,65,51,46,50,44,29,60,72,63,56,60,64,87,45,37,34,38,38,36,29,40,17,44,66,46,52,56,62,49,69,76,36,84,39,49,48,43,30,41,48,28,23,39,44,34,82,74,78,52,27,36,52,33,75,57,32,51,57,56,35,71,73,46,75,29,57,35,27,43,33,57,62,61,16,29,23,84,87,56,7,33,18,36,83,46,70,55,59,32,53,44,52,39,43,50,55,72,18,25,75,35,36,34,38,43,42,60,69,87,36,53,79,30,73,48,84,36,67,46,42,53,54,81,77,34,42,32,39,32,30,52,57,60,63,81,36,75,89,44,48,63,51,39,70,74,34,70,78,36,41,63,68,129,86,79,73,75,70,74,72,78,66,50,74,67,54,44,50,51,49,51,50,51,50,18,48,71,42,44,48,41,42,37,65,57,50,13,65,75,62,72,47,52,49,67,56,47,49,54,50,46,52,52,38,31,76,70,66,66,35,37,79,43,83,69,29,34,28,29,44,44,70,36,88,85,42,83,51,78,52,72,63,45,68,47,32,45,47,24,24,56,59,53,55,75,74,64,55,78,68,39,38,34,34,36,45,51,57,66,51,46,48,44,30,59,72,63,56,60,64,87,45,37,35,37,36,37,29,38,18,42,67,44,53,56,63,48,67,76,36,84,39,48,48,41,30,40,48,26,23,40,45,35,83,74,77,53,28,36,53,33,73,58,31,52,57,55,36,72,72,47,74,28,58,36,25,44,33,58,63,61,17,29,24,84,86,55,6,34,17,37,81,47,69,53,59,34,53,45,53,39,44,48,54,71,19,24,74,35,34,34,39,42,41,60,69,86,36,54,80,30,75,48,82,36,67,47,41,54,53,83,76,33,41,32,40,32,30,54,56,61,64,81,37,74,87,44,48,65,51,39,71,74,35,70,78,37,41,63,67

InterPro domains:
  IPR001034 DeoR-type HTH domain [PF08220] (15-66)
  IPR001034 DeoR-type HTH domain [PR00037] (33-47)
  IPR001034 DeoR-type HTH domain [PR00037] (47-65)
  IPR001034 DeoR-type HTH domain [PS51000] (12-67)
  IPR001034 DeoR-type HTH domain [SM00420] (15-67)
  IPR014036 DeoR-like transcriptional repressor, C-terminal sensor domain [PF00455] (82-237)
  IPR018356 Transcription regulator, HTH DeoR-type, conserved site [PS00894] (15-49)
  IPR036388 Winged helix-like DNA-binding domain superfamily [G3DSA:1.10.10.10] (1-66)
  IPR036390 Winged helix DNA-binding domain superfamily [SSF46785] (13-68)
  IPR037171 NagB/RpiA transferase-like [SSF100950] (82-239)
  IPR050313 Carbohydrate Metabolism HTH-type Transcriptional Regulators [PTHR30363] (11-250)

pLDDT: mean 92.05, std 10.78, range [32.88, 98.94]

Nearest PDB structures (foldseek):
  7l6l-assembly1_E  TM=9.005E-01  e=1.224E-14  Escherichia coli K-12
  5uf2-assembly1_A  TM=8.383E-01  e=8.312E-06  Neisseria gonorrhoeae NCCP11945
  8tbs-assembly1_D  TM=4.739E-01  e=9.107E-01  Homo sapiens
  6nn5-assembly1_D  TM=5.280E-01  e=1.713E+00  Homo sapiens
  8tbs-assembly2_G  TM=5.183E-01  e=2.561E+00  Homo sapiens